Protein 5I9F (pdb70)

Secondary structure (DSSP, 8-state):
-HHHHHHHTT----HHHHHHHHHHHHHSS-HHHHHHHHHHHHHTTPPP-HHHHHHHHHHHHTTT-HHHHHHHHHHHHHTT----HHHHHHHHHHHHTTT-HHHHHHHHHHHHHTT----HHHHHHHHHHHHHTT-HHHHHHHHHHHHHTT----HHHHHHHHHHHHHHT-HHHHHHHHHHHHTTT----HHHHHHHHHHHHHTT-HHHHHHHHHHHHHTT----HHHHHHHHHHHHHHT-HHHHHHHHHHHHHTT----HHHHHHHHHHHHHHT-HHHHHHHHHHHHHTT----HHHHHHHHHHHHHHT-HHHHHHHHHHHHHTTPPP-HHHHHHHHHHHHHTT-HHHHHHHHHHHHHHT---HHHHHHHHHHHHHTTT-HHHHHHH-

Radius of gyration: 24.16 Å; Cα contacts (8 Å, |Δi|>4): 473; chains: 1; bounding box: 52×53×70 Å

Solvent-accessible surface area: 20767 Å² total; per-residue (Å²): 129,139,29,38,104,71,77,168,70,80,72,92,18,67,39,95,45,0,9,91,63,0,66,37,33,23,172,92,48,136,16,96,89,0,38,76,20,19,100,68,0,58,147,117,45,45,146,3,46,40,76,0,0,12,20,0,0,46,8,0,20,143,56,63,88,16,110,76,0,50,70,10,18,111,62,0,70,151,100,53,36,136,9,45,40,75,0,1,11,19,0,0,32,8,4,20,145,48,71,77,21,112,81,0,59,76,21,27,115,47,0,76,128,106,64,26,163,12,52,39,77,0,0,11,20,0,0,38,9,7,17,137,53,62,93,20,80,56,0,78,126,20,32,114,55,0,82,129,120,69,36,134,15,44,41,76,0,6,12,18,1,0,24,8,11,17,133,58,62,101,19,106,70,0,60,131,22,21,113,70,0,76,146,109,73,14,171,20,48,37,78,0,5,10,18,0,0,23,7,5,17,140,59,67,87,19,101,81,0,56,137,16,28,113,63,0,74,135,145,63,31,176,20,49,35,72,0,4,11,18,0,0,29,7,5,14,132,56,55,94,31,91,76,0,52,126,18,18,102,55,0,84,142,136,67,36,140,11,39,38,73,0,5,10,17,2,0,25,5,4,9,137,53,51,96,19,120,73,0,59,113,6,18,113,39,0,65,138,144,59,23,183,7,47,35,73,0,0,10,20,1,0,25,5,2,19,142,57,61,94,39,121,73,0,38,120,11,18,99,51,0,63,142,108,62,38,96,18,41,39,79,0,0,9,17,0,0,12,14,1,20,153,50,45,101,35,90,61,1,25,111,10,28,101,65,0,79,135,117,68,34,173,23,66,127,72,0,101,45,42,0,47,80,8,21,39,182,46,65,75,109,120,91,6,159,61,45,130

Nearest PDB structures (foldseek):
  4ozs-assembly1_A  TM=7.705E-01  e=2.812E-14  synthetic construct
  4m57-assembly1_A  TM=3.986E-01  e=2.485E-20  Zea mays
  4pjq-assembly2_B  TM=5.821E-01  e=1.299E-15  unidentified
  4pjs-assembly1_A  TM=7.522E-01  e=2.454E-12  unidentified
  6lvr-assembly2_A  TM=6.898E-01  e=6.307E-06  Arabidopsis thaliana

Structure (mmCIF, N/CA/C/O backbone):
data_5I9F
#
_entry.id   5I9F
#
_cell.length_a   52.732
_cell.length_b   85.266
_cell.length_c   95.104
_cell.angle_alpha   90.00
_cell.angle_beta   90.00
_cell.angle_gamma   90.00
#
_symmetry.space_group_name_H-M   'P 21 21 21'
#
loop_
_entity.id
_entity.type
_entity.pdbx_description
1 polymer 'pentatricopeptide repeat protein dPPR-U10'
2 polymer "RNA (5'-R(*GP*GP*GP*GP*UP*UP*UP*UP*UP*UP*UP*UP*UP*UP*CP*CP*CP*C)-3')"
3 water water
#
loop_
_atom_site.group_PDB
_atom_site.id
_atom_site.type_symbol
_atom_site.label_atom_id
_atom_site.label_alt_id
_atom_site.label_comp_id
_atom_site.label_asym_id
_atom_site.label_entity_id
_atom_site.label_seq_id
_atom_site.pdbx_PDB_ins_code
_atom_site.Cartn_x
_atom_site.Cartn_y
_atom_site.Cartn_z
_atom_site.occupancy
_atom_site.B_iso_or_equiv
_atom_site.auth_seq_id
_atom_site.auth_comp_id
_atom_site.auth_asym_id
_atom_site.auth_atom_id
_atom_site.pdbx_PDB_model_num
ATOM 1 N N . GLU A 1 37 ? 9.828 6.284 49.120 1.00 87.17 37 GLU A N 1
ATOM 2 C CA . GLU A 1 37 ? 10.937 6.586 50.018 1.00 89.10 37 GLU A CA 1
ATOM 3 C C . GLU A 1 37 ? 10.458 6.711 51.461 1.00 88.98 37 GLU A C 1
ATOM 4 O O . GLU A 1 37 ? 11.149 6.297 52.392 1.00 90.24 37 GLU A O 1
ATOM 6 N N . LEU A 1 38 ? 9.272 7.284 51.639 1.00 87.12 38 LEU A N 1
ATOM 7 C CA . LEU A 1 38 ? 8.699 7.464 52.967 1.00 88.05 38 LEU A CA 1
ATOM 8 C C . LEU A 1 38 ? 8.616 6.138 53.717 1.00 87.80 38 LEU A C 1
ATOM 9 O O . LEU A 1 38 ? 8.595 6.111 54.947 1.00 86.78 38 LEU A O 1
ATOM 14 N N . PHE A 1 39 ? 8.567 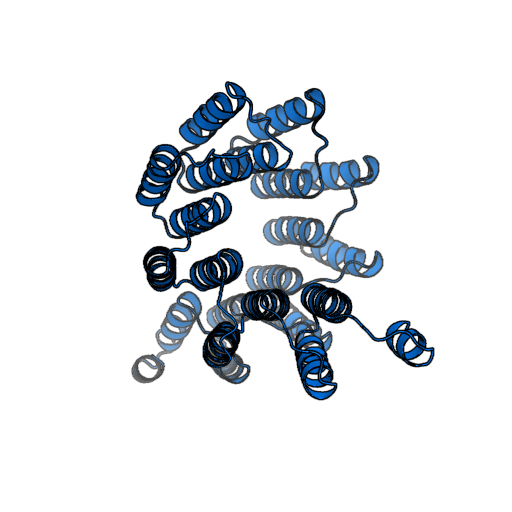5.042 52.966 1.00 86.74 39 PHE A N 1
ATOM 15 C CA . PHE A 1 39 ? 8.486 3.713 53.557 1.00 85.44 39 PHE A CA 1
ATOM 16 C C . PHE A 1 39 ? 9.708 3.415 54.419 1.00 86.87 39 PHE A C 1
ATOM 17 O O . PHE A 1 39 ? 9.592 3.198 55.625 1.00 86.72 39 PHE A O 1
ATOM 25 N N . ALA A 1 40 ? 10.880 3.406 53.792 1.00 85.17 40 ALA A N 1
ATOM 26 C CA . ALA A 1 40 ? 12.126 3.135 54.498 1.00 86.22 40 ALA A CA 1
ATOM 27 C C . ALA A 1 40 ? 12.266 4.024 55.729 1.00 86.06 40 ALA A C 1
ATOM 28 O O . ALA A 1 40 ? 12.676 3.564 56.795 1.00 85.31 40 ALA A O 1
ATOM 30 N N . GLU A 1 41 ? 11.924 5.299 55.575 1.00 87.92 41 GLU A N 1
ATOM 31 C CA . GLU A 1 41 ? 12.012 6.255 56.672 1.00 87.58 41 GLU A CA 1
ATOM 32 C C . GLU A 1 41 ? 11.109 5.847 57.832 1.00 87.36 41 GLU A C 1
ATOM 33 O O . GLU A 1 41 ? 11.523 5.868 58.991 1.00 87.98 41 GLU A O 1
ATOM 39 N N . LEU A 1 42 ? 9.873 5.478 57.513 1.00 85.71 42 LEU A N 1
ATOM 40 C CA . LEU A 1 42 ? 8.910 5.067 58.527 1.00 84.96 42 LEU A CA 1
ATOM 41 C C . LEU A 1 42 ? 9.372 3.807 59.261 1.00 84.95 42 LEU A C 1
ATOM 42 O O . LEU A 1 42 ? 9.177 3.677 60.470 1.00 84.87 42 LEU A O 1
ATOM 47 N N . ARG A 1 43 ? 9.978 2.882 58.520 1.00 85.48 43 ARG A N 1
ATOM 48 C CA . ARG A 1 43 ? 10.552 1.676 59.110 1.00 84.29 43 ARG A CA 1
ATOM 49 C C . ARG A 1 43 ? 11.664 2.018 60.089 1.00 86.39 43 ARG A C 1
ATOM 50 O O . ARG A 1 43 ? 11.755 1.429 61.164 1.00 86.11 43 ARG A O 1
ATOM 58 N N . ARG A 1 44 ? 12.536 2.889 59.589 1.00 84.67 44 ARG A N 1
ATOM 59 C CA . ARG A 1 44 ? 13.745 3.369 60.231 1.00 87.70 44 ARG A CA 1
ATOM 60 C C . ARG A 1 44 ? 13.443 3.807 61.607 1.00 87.80 44 ARG A C 1
ATOM 61 O O . ARG A 1 44 ? 14.144 3.468 62.533 1.00 87.80 44 ARG A O 1
ATOM 69 N N . GLN A 1 45 ? 12.386 4.575 61.746 1.00 86.21 45 GLN A N 1
ATOM 70 C CA . GLN A 1 45 ? 12.000 5.043 63.035 1.00 85.15 45 GLN A CA 1
ATOM 71 C C . GLN A 1 45 ? 11.447 3.830 63.740 1.00 87.07 45 GLN A C 1
ATOM 72 O O . GLN A 1 45 ? 11.927 2.727 63.548 1.00 87.85 45 GLN A O 1
ATOM 74 N N . GLY A 1 46 ? 10.422 4.013 64.555 1.00 86.60 46 GLY A N 1
ATOM 75 C CA . GLY A 1 46 ? 9.846 2.885 65.254 1.00 82.45 46 GLY A CA 1
ATOM 76 C C . GLY A 1 46 ? 8.429 2.580 64.839 1.00 79.07 46 GLY A C 1
ATOM 77 O O . GLY A 1 46 ? 7.607 2.259 65.681 1.00 76.07 46 GLY A O 1
ATOM 78 N N . VAL A 1 47 ? 8.140 2.678 63.552 1.00 80.56 47 VAL A N 1
ATOM 79 C CA . VAL A 1 47 ? 6.804 2.406 63.082 1.00 74.99 47 VAL A CA 1
ATOM 80 C C . VAL A 1 47 ? 6.746 1.138 62.248 1.00 75.46 47 VAL A C 1
ATOM 81 O O . VAL A 1 47 ? 7.216 1.088 61.137 1.00 77.25 47 VAL A O 1
ATOM 85 N N . ALA A 1 48 ? 6.172 0.096 62.821 1.00 73.23 48 ALA A N 1
ATOM 86 C CA . ALA A 1 48 ? 6.033 -1.182 62.128 1.00 73.11 48 ALA A CA 1
ATOM 87 C C . ALA A 1 48 ? 4.939 -1.108 61.073 1.00 72.23 48 ALA A C 1
ATOM 88 O O . ALA A 1 48 ? 3.761 -0.963 61.411 1.00 68.45 48 ALA A O 1
ATOM 90 N N . PRO A 1 49 ? 5.334 -1.201 59.788 1.00 74.35 49 PRO A N 1
ATOM 91 C CA . PRO A 1 49 ? 4.434 -1.186 58.630 1.00 73.16 49 PRO A CA 1
ATOM 92 C C . PRO A 1 49 ? 3.280 -2.181 58.766 1.00 70.83 49 PRO A C 1
ATOM 93 O O . PRO A 1 49 ? 3.469 -3.353 59.118 1.00 70.72 49 PRO A O 1
ATOM 97 N N . THR A 1 50 ? 2.080 -1.689 58.493 1.00 69.64 50 THR A N 1
ATOM 98 C CA . THR A 1 50 ? 0.872 -2.481 58.611 1.00 65.24 50 THR A CA 1
ATOM 99 C C . THR A 1 50 ? 0.695 -3.273 57.299 1.00 65.52 50 THR A C 1
ATOM 100 O O . THR A 1 50 ? 1.530 -3.168 56.390 1.00 66.25 50 THR A O 1
ATOM 104 N N . VAL A 1 51 ? -0.332 -4.111 57.200 1.00 62.08 51 VAL A N 1
ATOM 105 C CA . VAL A 1 51 ? -0.537 -4.849 55.955 1.00 58.05 51 VAL A CA 1
ATOM 106 C C . VAL A 1 51 ? -1.254 -3.915 54.982 1.00 54.57 51 VAL A C 1
ATOM 107 O O . VAL A 1 51 ? -1.100 -4.010 53.769 1.00 52.50 51 VAL A O 1
ATOM 111 N N . VAL A 1 52 ? -1.995 -2.966 55.534 1.00 56.16 52 VAL A N 1
ATOM 112 C CA . VAL A 1 52 ? -2.716 -1.995 54.720 1.00 57.55 52 VAL A CA 1
ATOM 113 C C . VAL A 1 52 ? -1.768 -1.032 53.995 1.00 56.97 52 VAL A C 1
ATOM 114 O O . VAL A 1 52 ? -2.096 -0.504 52.935 1.00 57.88 52 VAL A O 1
ATOM 118 N N . THR A 1 53 ? -0.579 -0.830 54.547 1.00 59.21 53 THR A N 1
ATOM 119 C CA . THR A 1 53 ? 0.414 0.051 53.932 1.00 58.78 53 THR A CA 1
ATOM 120 C C . THR A 1 53 ? 1.083 -0.622 52.730 1.00 60.19 53 THR A C 1
ATOM 121 O O . THR A 1 53 ? 1.317 0.012 51.684 1.00 59.74 53 THR A O 1
ATOM 125 N N . TYR A 1 54 ? 1.370 -1.915 52.879 1.00 57.89 54 TYR A N 1
ATOM 126 C CA . TYR A 1 54 ? 1.864 -2.722 51.769 1.00 58.91 54 TYR A CA 1
ATOM 127 C C . TYR A 1 54 ? 0.789 -2.878 50.708 1.00 54.39 54 TYR A C 1
ATOM 128 O O . TYR A 1 54 ? 1.093 -2.868 49.530 1.00 54.30 54 TYR A O 1
ATOM 137 N N . ASN A 1 55 ? -0.465 -3.030 51.127 1.00 53.55 55 ASN A N 1
ATOM 138 C CA . ASN A 1 55 ? -1.563 -3.195 50.184 1.00 51.63 55 ASN A CA 1
ATOM 139 C C . ASN A 1 55 ? -1.793 -1.934 49.370 1.00 53.29 55 ASN A C 1
ATOM 140 O O . ASN A 1 55 ? -1.963 -1.998 48.156 1.00 49.70 55 ASN A O 1
ATOM 145 N N . THR A 1 56 ? -1.799 -0.792 50.060 1.00 54.22 56 THR A N 1
ATOM 146 C CA . THR A 1 56 ? -1.850 0.515 49.423 1.00 54.52 56 THR A CA 1
ATOM 147 C C . THR A 1 56 ? -0.739 0.674 48.407 1.00 54.67 56 THR A C 1
ATOM 148 O O . THR A 1 56 ? -0.984 1.015 47.245 1.00 53.13 56 THR A O 1
ATOM 152 N N . LEU A 1 57 ? 0.486 0.407 48.848 1.00 56.96 57 LEU A N 1
ATOM 153 C CA . LEU A 1 57 ? 1.637 0.499 47.961 1.00 55.8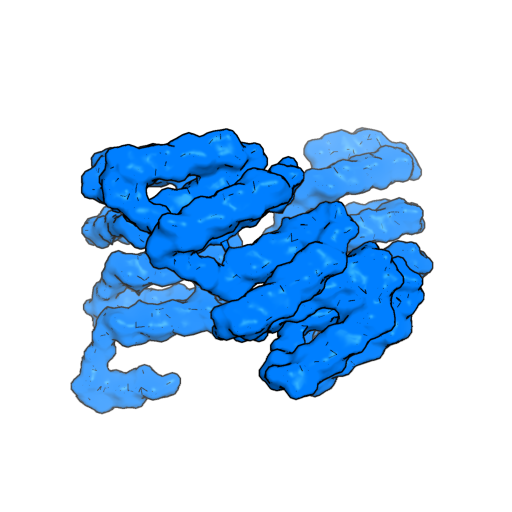0 57 LEU A CA 1
ATOM 154 C C . LEU A 1 57 ? 1.519 -0.401 46.734 1.00 55.67 57 LEU A C 1
ATOM 155 O O . LEU A 1 57 ? 1.757 0.042 45.609 1.00 55.75 57 LEU A O 1
ATOM 160 N N . ILE A 1 58 ? 1.172 -1.668 46.954 1.00 56.17 58 ILE A N 1
ATOM 161 C CA . ILE A 1 58 ? 1.059 -2.634 45.865 1.00 54.83 58 ILE A CA 1
ATOM 162 C C . ILE A 1 58 ? -0.016 -2.191 44.886 1.00 52.42 58 ILE A C 1
ATOM 163 O O . ILE A 1 58 ? 0.149 -2.336 43.679 1.00 53.38 58 ILE A O 1
ATOM 168 N N . ASP A 1 59 ? -1.114 -1.649 45.406 1.00 54.30 59 ASP A N 1
ATOM 169 C CA . ASP A 1 59 ? -2.182 -1.158 44.538 1.00 57.43 59 ASP A CA 1
ATOM 170 C C . ASP A 1 59 ? -1.649 -0.020 43.674 1.00 58.60 59 ASP A C 1
ATOM 171 O O . ASP A 1 59 ? -1.872 0.012 42.456 1.00 56.44 59 ASP A O 1
ATOM 176 N N . GLY A 1 60 ? -0.922 0.890 44.319 1.00 56.05 60 GLY A N 1
ATOM 177 C CA . GLY A 1 60 ? -0.308 2.002 43.621 1.00 61.08 60 GLY A CA 1
ATOM 178 C C . GLY A 1 60 ? 0.546 1.522 42.471 1.00 61.96 60 GLY A C 1
ATOM 179 O O . GLY A 1 60 ? 0.378 1.964 41.346 1.00 64.00 60 GLY A O 1
ATOM 180 N N . LEU A 1 61 ? 1.442 0.586 42.749 1.00 62.77 61 LEU A N 1
ATOM 181 C CA . LEU A 1 61 ? 2.326 0.055 41.714 1.00 63.57 61 LEU A CA 1
ATOM 182 C C . LEU A 1 61 ? 1.569 -0.678 40.614 1.00 62.32 61 LEU A C 1
ATOM 183 O O . LEU A 1 61 ? 2.000 -0.695 39.465 1.00 63.90 61 LEU A O 1
ATOM 188 N N . CYS A 1 62 ? 0.436 -1.252 40.958 1.00 62.16 62 CYS A N 1
ATOM 189 C CA . CYS A 1 62 ? -0.341 -1.968 39.981 1.00 61.55 62 CYS A CA 1
ATOM 190 C C . CYS A 1 62 ? -1.174 -1.048 39.138 1.00 65.85 62 CYS A C 1
ATOM 191 O O . CYS A 1 62 ? -1.633 -1.444 38.088 1.00 67.04 62 CYS A O 1
ATOM 194 N N . LYS A 1 63 ? -1.381 0.174 39.593 1.00 66.07 63 LYS A N 1
ATOM 195 C CA . LYS A 1 63 ? -2.148 1.110 38.813 1.00 67.72 63 LYS A CA 1
ATOM 196 C C . LYS A 1 63 ? -1.165 1.874 37.984 1.00 69.49 63 LYS A C 1
ATOM 197 O O . LYS A 1 63 ? -1.297 1.950 36.780 1.00 67.45 63 LYS A O 1
ATOM 203 N N . ALA A 1 64 ? -0.157 2.416 38.651 1.00 68.88 64 ALA A N 1
ATOM 204 C CA . ALA A 1 64 ? 0.885 3.167 37.995 1.00 70.25 64 ALA A CA 1
ATOM 205 C C . ALA A 1 64 ? 1.472 2.343 36.881 1.00 71.33 64 ALA A C 1
ATOM 206 O O . ALA A 1 64 ? 2.129 2.873 36.021 1.00 75.75 64 ALA A O 1
ATOM 208 N N . GLY A 1 65 ? 1.232 1.045 36.889 1.00 68.63 65 GLY A N 1
ATOM 209 C CA . GLY A 1 65 ? 1.734 0.203 35.830 1.00 68.47 65 GLY A CA 1
ATOM 210 C C . GLY A 1 65 ? 2.707 -0.893 36.163 1.00 72.27 65 GLY A C 1
ATOM 211 O O . GLY A 1 65 ? 2.515 -2.031 35.789 1.00 73.05 65 GLY A O 1
ATOM 212 N N . LYS A 1 66 ? 3.766 -0.530 36.861 1.00 73.29 66 LYS A N 1
ATOM 213 C CA . LYS A 1 66 ? 4.835 -1.444 37.244 1.00 73.55 66 LYS A CA 1
ATOM 214 C C . LYS A 1 66 ? 4.429 -2.658 38.074 1.00 71.30 66 LYS A C 1
ATOM 215 O O . LYS A 1 66 ? 4.543 -2.654 39.284 1.00 70.13 66 LYS A O 1
ATOM 221 N N . LEU A 1 67 ? 3.982 -3.702 37.399 1.00 70.26 67 LEU A N 1
ATOM 222 C CA . LEU A 1 67 ? 3.543 -4.922 38.043 1.00 67.80 67 LEU A CA 1
ATOM 223 C C . LEU A 1 67 ? 4.596 -5.744 38.734 1.00 71.63 67 LEU A C 1
ATOM 224 O O . LEU A 1 67 ? 4.415 -6.255 39.813 1.00 73.77 67 LEU A O 1
ATOM 229 N N . ASP A 1 68 ? 5.717 -5.898 38.089 1.00 73.33 68 ASP A N 1
ATOM 230 C CA . ASP A 1 68 ? 6.777 -6.744 38.631 1.00 71.43 68 ASP A CA 1
ATOM 231 C C . ASP A 1 68 ? 7.378 -6.160 39.910 1.00 71.77 68 ASP A C 1
ATOM 232 O O . ASP A 1 68 ? 7.828 -6.910 40.790 1.00 72.05 68 ASP A O 1
ATOM 237 N N . GLU A 1 69 ? 7.352 -4.832 40.040 1.00 70.21 69 GLU A N 1
ATOM 238 C CA . GLU A 1 69 ? 7.802 -4.205 41.282 1.00 70.85 69 GLU A CA 1
ATOM 239 C C . GLU A 1 69 ? 6.767 -4.426 42.382 1.00 69.71 69 GLU A C 1
ATOM 240 O O . GLU A 1 69 ? 7.106 -4.498 43.571 1.00 69.70 69 GLU A O 1
ATOM 246 N N . ALA A 1 70 ? 5.502 -4.538 41.982 1.00 67.75 70 ALA A N 1
ATOM 247 C CA . ALA A 1 70 ? 4.438 -4.844 42.929 1.00 66.14 70 ALA A CA 1
ATOM 248 C C . ALA A 1 70 ? 4.649 -6.251 43.491 1.00 64.81 70 ALA A C 1
ATOM 249 O O . ALA A 1 70 ? 4.614 -6.468 44.714 1.00 63.33 70 ALA A O 1
ATOM 251 N N . LEU A 1 71 ? 4.878 -7.198 42.584 1.00 64.78 71 LEU A N 1
ATOM 252 C CA . LEU A 1 71 ? 5.205 -8.565 42.977 1.00 66.69 71 LEU A CA 1
ATOM 253 C C . LEU A 1 71 ? 6.387 -8.560 43.945 1.00 67.61 71 LEU A C 1
ATOM 254 O O . LEU A 1 71 ? 6.363 -9.231 44.988 1.00 67.15 71 LEU A O 1
ATOM 259 N N . LYS A 1 72 ? 7.407 -7.773 43.616 1.00 65.30 72 LYS A N 1
ATOM 260 C CA . LYS A 1 72 ? 8.586 -7.692 44.476 1.00 67.21 72 LYS A CA 1
ATOM 261 C C . LYS A 1 72 ? 8.246 -7.179 45.882 1.00 67.49 72 LYS A C 1
ATOM 262 O O . LYS A 1 72 ? 8.782 -7.678 46.879 1.00 70.39 72 LYS A O 1
ATOM 265 N N . LEU A 1 73 ? 7.352 -6.195 45.970 1.00 66.85 73 LEU A N 1
ATOM 266 C CA . LEU A 1 73 ? 6.889 -5.710 47.275 1.00 66.09 73 LEU A CA 1
ATOM 267 C C . LEU A 1 73 ? 6.174 -6.818 48.064 1.00 63.11 73 LEU A C 1
ATOM 268 O O . LEU A 1 73 ? 6.321 -6.936 49.286 1.00 63.43 73 LEU A O 1
ATOM 273 N N . PHE A 1 74 ? 5.400 -7.617 47.337 1.00 63.76 74 PHE A N 1
ATOM 274 C CA . PHE A 1 74 ? 4.713 -8.788 47.880 1.00 61.73 74 PHE A CA 1
ATOM 275 C C . PHE A 1 74 ? 5.693 -9.766 48.527 1.00 63.28 74 PHE A C 1
ATOM 276 O O . PHE A 1 74 ? 5.488 -10.232 49.658 1.00 61.39 74 PHE A O 1
ATOM 284 N N . GLU A 1 75 ? 6.766 -10.077 47.811 1.00 64.11 75 GLU A N 1
ATOM 285 C CA . GLU A 1 75 ? 7.752 -11.017 48.342 1.00 66.80 75 GLU A CA 1
ATOM 286 C C . GLU A 1 75 ? 8.503 -10.412 49.528 1.00 67.84 75 GLU A C 1
ATOM 287 O O . GLU A 1 75 ? 8.770 -11.096 50.523 1.00 66.68 75 GLU A O 1
ATOM 293 N N . GLU A 1 76 ? 8.817 -9.125 49.428 1.00 67.04 76 GLU A N 1
ATOM 294 C CA . GLU A 1 76 ? 9.462 -8.413 50.523 1.00 67.53 76 GLU A CA 1
ATOM 295 C C . GLU A 1 76 ? 8.639 -8.493 51.816 1.00 68.11 76 GLU A C 1
ATOM 296 O O . GLU A 1 76 ? 9.185 -8.770 52.896 1.00 66.96 76 GLU A O 1
ATOM 302 N N . MET A 1 77 ? 7.327 -8.262 51.716 1.00 65.88 77 MET A N 1
ATOM 303 C CA . MET A 1 77 ? 6.489 -8.286 52.917 1.00 64.11 77 MET A CA 1
ATOM 304 C C . MET A 1 77 ? 6.323 -9.714 53.447 1.00 65.19 77 MET A C 1
ATOM 305 O O . MET A 1 77 ? 6.406 -9.937 54.658 1.00 62.37 77 MET A O 1
ATOM 310 N N . VAL A 1 78 ? 6.103 -10.675 52.547 1.00 62.53 78 VAL A N 1
ATOM 311 C CA . VAL A 1 78 ? 6.077 -12.075 52.946 1.00 62.75 78 VAL A CA 1
ATOM 312 C C . VAL A 1 78 ? 7.334 -12.409 53.750 1.00 66.78 78 VAL A C 1
ATOM 313 O O . VAL A 1 78 ? 7.275 -13.086 54.783 1.00 65.98 78 VAL A O 1
ATOM 317 N N . GLU A 1 79 ? 8.465 -11.895 53.275 1.00 66.35 79 GLU A N 1
ATOM 318 C CA . GLU A 1 79 ? 9.753 -12.111 53.923 1.00 69.92 79 GLU A CA 1
ATOM 319 C C . GLU A 1 79 ? 9.796 -11.504 55.312 1.00 67.24 79 GLU A C 1
ATOM 320 O O . GLU A 1 79 ? 10.215 -12.152 56.265 1.00 68.14 79 GLU A O 1
ATOM 326 N N . LYS A 1 80 ? 9.365 -10.254 55.424 1.00 69.24 80 LYS A N 1
ATOM 327 C CA . LYS A 1 80 ? 9.439 -9.538 56.698 1.00 67.46 80 LYS A CA 1
ATOM 328 C C . LYS A 1 80 ? 8.502 -10.098 57.760 1.00 67.07 80 LYS A C 1
ATOM 329 O O . LYS A 1 80 ? 8.436 -9.566 58.863 1.00 66.71 80 LYS A O 1
ATOM 335 N N . GLY A 1 81 ? 7.771 -11.163 57.430 1.00 66.63 81 GLY A N 1
ATOM 336 C CA . GLY A 1 81 ? 6.845 -11.759 58.377 1.00 63.06 81 GLY A CA 1
ATOM 337 C C . GLY A 1 81 ? 5.513 -11.036 58.489 1.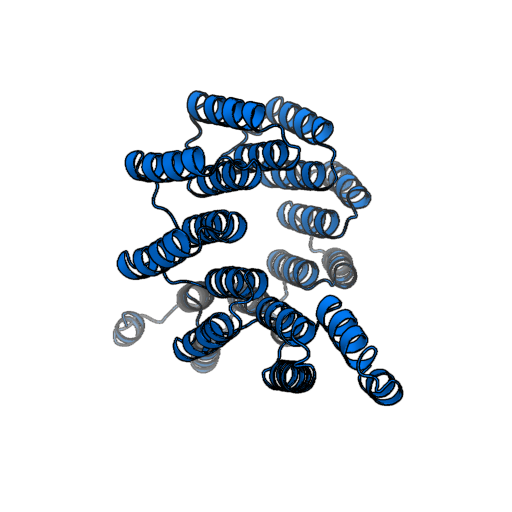00 64.46 81 GLY A C 1
ATOM 338 O O . GLY A 1 81 ? 4.715 -11.310 59.384 1.00 62.50 81 GLY A O 1
ATOM 339 N N . ILE A 1 82 ? 5.270 -10.084 57.595 1.00 63.04 82 ILE A N 1
ATOM 340 C CA . ILE A 1 82 ? 3.938 -9.515 57.473 1.00 59.63 82 ILE A CA 1
ATOM 341 C C . ILE A 1 82 ? 3.145 -10.411 56.515 1.00 59.40 82 ILE A C 1
ATOM 342 O O . ILE A 1 82 ? 3.536 -10.589 55.366 1.00 60.32 82 ILE A O 1
ATOM 347 N N . LYS A 1 83 ? 2.056 -11.000 57.002 1.00 57.33 83 LYS A N 1
ATOM 348 C CA . LYS A 1 83 ? 1.216 -11.900 56.206 1.00 55.52 83 LYS A CA 1
ATOM 349 C C . LYS A 1 83 ? 0.336 -11.154 55.201 1.00 52.86 83 LYS A C 1
ATOM 350 O O . LYS A 1 83 ? -0.509 -10.349 55.608 1.00 53.03 83 LYS A O 1
ATOM 356 N N . PRO A 1 84 ? 0.533 -11.397 53.891 1.00 49.68 84 PRO A N 1
ATOM 357 C CA . PRO A 1 84 ? -0.431 -10.916 52.890 1.00 48.38 84 PRO A CA 1
ATOM 358 C C . PRO A 1 84 ? -1.843 -11.355 53.252 1.00 48.30 84 PRO A C 1
ATOM 359 O O . PRO A 1 84 ? -1.991 -12.472 53.740 1.00 45.24 84 PRO A O 1
ATOM 363 N N . ASP A 1 85 ? -2.848 -10.504 53.044 1.00 45.23 85 ASP A N 1
ATOM 364 C CA . ASP A 1 85 ? -4.209 -10.858 53.432 1.00 45.47 85 ASP A CA 1
ATOM 365 C C . ASP A 1 85 ? -5.014 -11.075 52.175 1.00 43.21 85 ASP A C 1
ATOM 366 O O . ASP A 1 85 ? -4.446 -11.128 51.094 1.00 41.90 85 ASP A O 1
ATOM 371 N N . VAL 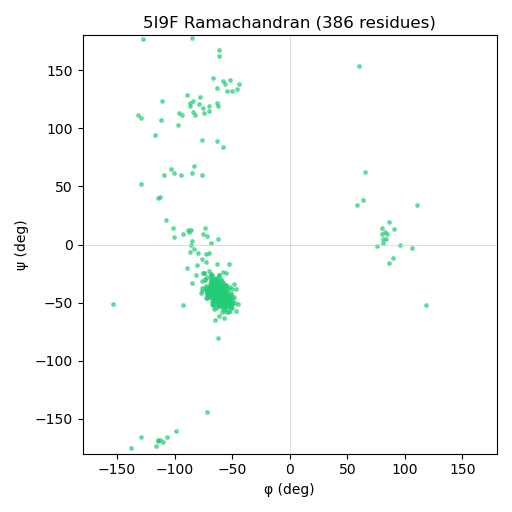A 1 86 ? -6.327 -11.198 52.306 1.00 42.15 86 VAL A N 1
ATOM 372 C CA . VAL A 1 86 ? -7.155 -11.452 51.148 1.00 41.26 86 VAL A CA 1
ATOM 373 C C . VAL A 1 86 ? -7.159 -10.199 50.241 1.00 41.24 86 VAL A C 1
ATOM 374 O O . VAL A 1 86 ? -7.201 -10.300 49.014 1.00 40.63 86 VAL A O 1
ATOM 378 N N . VAL A 1 87 ? -7.033 -9.017 50.829 1.00 41.70 87 VAL A N 1
ATOM 379 C CA . VAL A 1 87 ? -6.944 -7.793 50.030 1.00 40.85 87 VAL A CA 1
ATOM 380 C C . VAL A 1 87 ? -5.637 -7.742 49.219 1.00 39.27 87 VAL A C 1
ATOM 381 O O . VAL A 1 87 ? -5.621 -7.328 48.068 1.00 41.34 87 VAL A O 1
ATOM 385 N N . THR A 1 88 ? -4.541 -8.176 49.812 1.00 39.99 88 THR A N 1
ATOM 386 C CA . THR A 1 88 ? -3.281 -8.265 49.080 1.00 41.75 88 THR A CA 1
ATOM 387 C C . THR A 1 88 ? -3.425 -9.135 47.830 1.00 40.54 88 THR A C 1
ATOM 388 O O . THR A 1 88 ? -3.102 -8.729 46.697 1.00 40.65 88 THR A O 1
ATOM 392 N N . TYR A 1 89 ? -3.922 -10.349 48.046 1.00 39.90 89 TYR A N 1
ATOM 393 C CA . TYR A 1 89 ? -4.204 -11.247 46.941 1.00 38.67 89 TYR A CA 1
ATOM 394 C C . TYR A 1 89 ? -5.137 -10.629 45.904 1.00 39.94 89 TYR A C 1
ATOM 395 O O . TYR A 1 89 ? -4.776 -10.596 44.739 1.00 40.81 89 TYR A O 1
ATOM 404 N N . ASN A 1 90 ? -6.297 -10.108 46.301 1.00 40.51 90 ASN A N 1
ATOM 405 C CA . ASN A 1 90 ? -7.216 -9.481 45.334 1.00 40.03 90 ASN A CA 1
ATOM 406 C C . ASN A 1 90 ? -6.557 -8.372 44.500 1.00 40.46 90 ASN A C 1
ATOM 407 O O . ASN A 1 90 ? -6.749 -8.269 43.289 1.00 38.53 90 ASN A O 1
ATOM 412 N N . THR A 1 91 ? -5.779 -7.544 45.173 1.00 39.80 91 THR A N 1
ATOM 413 C CA . THR A 1 91 ? -5.082 -6.445 44.524 1.00 40.90 91 THR A CA 1
ATOM 414 C C . THR A 1 91 ? -4.159 -6.941 43.418 1.00 42.57 91 THR A C 1
ATOM 415 O O . THR A 1 91 ? -4.310 -6.566 42.239 1.00 43.37 91 THR A O 1
ATOM 419 N N . LEU A 1 92 ? -3.220 -7.806 43.801 1.00 42.59 92 LEU A N 1
ATOM 420 C CA . LEU A 1 92 ? -2.301 -8.407 42.834 1.00 42.68 92 LEU A CA 1
ATOM 421 C C . LEU A 1 92 ? -3.014 -9.157 41.720 1.00 42.95 92 LEU A C 1
ATOM 422 O O . LEU A 1 92 ? -2.624 -9.090 40.563 1.00 44.61 92 LEU A O 1
ATOM 427 N N . ILE A 1 93 ? -4.053 -9.888 42.084 1.00 43.68 93 ILE A N 1
ATOM 428 C CA . ILE A 1 93 ? -4.820 -10.661 41.129 1.00 40.52 93 ILE A CA 1
ATOM 429 C C . ILE A 1 93 ? -5.444 -9.730 40.070 1.00 42.93 93 ILE A C 1
ATOM 430 O O . ILE A 1 93 ? -5.363 -9.992 38.867 1.00 42.41 93 ILE A O 1
ATOM 435 N N . ASP A 1 94 ? -6.053 -8.641 40.532 1.00 44.92 94 ASP A N 1
ATOM 436 C CA . ASP A 1 94 ? -6.648 -7.645 39.632 1.00 46.16 94 ASP A CA 1
ATOM 437 C C . ASP A 1 94 ? -5.610 -7.072 38.689 1.00 43.86 94 ASP A C 1
ATOM 438 O O . ASP A 1 94 ? -5.805 -7.062 37.469 1.00 43.62 94 ASP A O 1
ATOM 443 N N . GLY A 1 95 ? -4.504 -6.605 39.270 1.00 46.01 95 GLY A N 1
ATOM 444 C CA . GLY A 1 95 ? -3.403 -6.062 38.485 1.00 50.04 95 GLY A CA 1
ATOM 445 C C . GLY A 1 95 ? -2.813 -7.009 37.447 1.00 51.58 95 GLY A C 1
ATOM 446 O O . GLY A 1 95 ? -2.396 -6.578 36.372 1.00 52.49 95 GLY A O 1
ATOM 447 N N . LEU A 1 96 ? -2.768 -8.299 37.775 1.00 49.10 96 LEU A N 1
ATOM 448 C CA . LEU A 1 96 ? -2.285 -9.321 36.852 1.00 51.31 96 LEU A CA 1
ATOM 449 C C . LEU A 1 96 ? -3.295 -9.591 35.749 1.00 50.73 96 LEU A C 1
ATOM 450 O O . LEU A 1 96 ? -2.906 -9.834 34.608 1.00 53.67 96 LEU A O 1
ATOM 455 N N . CYS A 1 97 ? -4.587 -9.568 36.072 1.00 49.38 97 CYS A N 1
ATOM 456 C CA . CYS A 1 97 ? -5.590 -9.690 35.013 1.00 49.97 97 CYS A CA 1
ATOM 457 C C . CYS A 1 97 ? -5.484 -8.518 34.034 1.00 50.13 97 CYS A C 1
ATOM 458 O O . CYS A 1 97 ? -5.577 -8.710 32.816 1.00 49.46 97 CYS A O 1
ATOM 461 N N . LYS A 1 98 ? -5.261 -7.312 34.563 1.00 51.32 98 LYS A N 1
ATOM 462 C CA . LYS A 1 98 ? -5.254 -6.107 33.717 1.00 51.81 98 LYS A CA 1
ATOM 463 C C . LYS A 1 98 ? -3.893 -5.824 33.061 1.00 56.12 98 LYS A C 1
ATOM 464 O O . LYS A 1 98 ? -3.745 -4.857 32.312 1.00 58.89 98 LYS A O 1
ATOM 470 N N . ALA A 1 99 ? -2.907 -6.673 33.339 1.00 56.86 99 ALA A N 1
ATOM 471 C CA . ALA A 1 99 ? -1.644 -6.669 32.600 1.00 53.49 99 ALA A CA 1
ATOM 472 C C . ALA A 1 99 ? -1.660 -7.793 31.573 1.00 53.32 99 ALA A C 1
ATOM 473 O O . ALA A 1 99 ? -0.657 -8.070 30.918 1.00 55.52 99 ALA A O 1
ATOM 475 N N . GLY A 1 100 ? -2.805 -8.451 31.439 1.00 51.11 100 GLY A N 1
ATOM 476 C CA . GLY A 1 100 ? -2.935 -9.532 30.486 1.00 54.01 100 GLY A CA 1
ATOM 477 C C . GLY A 1 100 ? -2.490 -10.877 31.032 1.00 55.46 100 GLY A C 1
ATOM 478 O O . GLY A 1 100 ? -2.818 -11.915 30.474 1.00 56.88 100 GLY A O 1
ATOM 479 N N . LYS A 1 101 ? -1.758 -10.844 32.141 1.00 55.44 101 LYS A N 1
ATOM 480 C CA . LYS A 1 101 ? -1.212 -12.038 32.781 1.00 54.62 101 LYS A CA 1
ATOM 481 C C . LYS A 1 101 ? -2.254 -12.825 33.560 1.00 51.33 101 LYS A C 1
ATOM 482 O O . LYS A 1 101 ? -2.094 -13.007 34.761 1.00 51.04 101 LYS A O 1
ATOM 488 N N . LEU A 1 102 ? -3.305 -13.284 32.888 1.00 52.67 102 LEU A N 1
ATOM 489 C CA . LEU A 1 102 ? -4.403 -14.003 33.540 1.00 51.78 102 LEU A CA 1
ATOM 490 C C . LEU A 1 102 ? -3.944 -15.226 34.331 1.00 53.21 102 LEU A C 1
ATOM 491 O O . LEU A 1 102 ? -4.201 -15.358 35.531 1.00 53.35 102 LEU A O 1
ATOM 496 N N . ASP A 1 103 ? -3.282 -16.133 33.633 1.00 57.72 103 ASP A N 1
ATOM 497 C CA . ASP A 1 103 ? -2.856 -17.393 34.211 1.00 56.28 103 ASP A CA 1
ATOM 498 C C . ASP A 1 103 ? -2.011 -17.195 35.473 1.00 53.63 103 ASP A C 1
ATOM 499 O O . ASP A 1 103 ? -2.133 -17.964 36.409 1.00 53.60 103 ASP A O 1
ATOM 504 N N . GLU A 1 104 ? -1.177 -16.158 35.517 1.00 53.69 104 GLU A N 1
ATOM 505 C CA . GLU A 1 104 ? -0.473 -15.853 36.761 1.00 55.27 104 GLU A CA 1
ATOM 506 C C . GLU A 1 104 ? -1.453 -15.460 37.878 1.00 53.55 104 GLU A C 1
ATOM 507 O O . GLU A 1 104 ? -1.229 -15.772 39.057 1.00 52.61 104 GLU A O 1
ATOM 513 N N . ALA A 1 105 ? -2.544 -14.796 37.505 1.00 50.05 105 ALA A N 1
ATOM 514 C CA . ALA A 1 105 ? -3.515 -14.371 38.504 1.00 50.37 105 ALA A CA 1
ATOM 515 C C . ALA A 1 105 ? -4.108 -15.622 39.098 1.00 47.48 105 ALA A C 1
ATOM 516 O O . ALA A 1 105 ? -4.309 -15.714 40.314 1.00 45.28 105 ALA A O 1
ATOM 518 N N . LEU A 1 106 ? -4.353 -16.601 38.228 1.00 48.56 106 LEU A N 1
ATOM 519 C CA . LEU A 1 106 ? -4.915 -17.876 38.670 1.00 49.29 106 LEU A CA 1
ATOM 520 C C . LEU A 1 106 ? -3.935 -18.699 39.516 1.00 47.88 106 LEU A C 1
ATOM 521 O O . LEU A 1 106 ? -4.350 -19.405 40.441 1.00 47.62 106 LEU A O 1
ATOM 526 N N . LYS A 1 107 ? -2.644 -18.597 39.210 1.00 47.35 107 LYS A N 1
ATOM 527 C CA . LYS A 1 107 ? -1.614 -19.146 40.094 1.00 50.27 107 LYS A CA 1
ATOM 528 C C . LYS A 1 107 ? -1.741 -18.558 41.503 1.00 48.34 107 LYS A C 1
ATOM 529 O O . LYS A 1 107 ? -1.707 -19.287 42.497 1.00 45.61 107 LYS A O 1
ATOM 532 N N . LEU A 1 108 ? -1.882 -17.234 41.585 1.00 47.63 108 LEU A N 1
ATOM 533 C CA . LEU A 1 108 ? -2.024 -16.586 42.883 1.00 45.89 108 LEU A CA 1
ATOM 534 C C . LEU A 1 108 ? -3.284 -17.032 43.611 1.00 43.52 108 LEU A C 1
ATOM 535 O O . LEU A 1 108 ? -3.282 -17.211 44.822 1.00 43.87 108 LEU A O 1
ATOM 540 N N . PHE A 1 109 ? -4.369 -17.176 42.868 1.00 45.58 109 PHE A N 1
ATOM 541 C CA . PHE A 1 109 ? -5.617 -17.663 43.431 1.00 44.72 109 PHE A CA 1
ATOM 542 C C . PHE A 1 109 ? -5.417 -19.056 44.079 1.00 46.99 109 PHE A C 1
ATOM 543 O O . PHE A 1 109 ? -5.815 -19.310 45.239 1.00 44.97 109 PHE A O 1
ATOM 551 N N . GLU A 1 110 ? -4.782 -19.952 43.322 1.00 48.18 110 GLU A N 1
ATOM 552 C CA . GLU A 1 110 ? -4.383 -21.264 43.830 1.00 49.80 110 GLU A CA 1
ATOM 553 C C . GLU A 1 110 ? -3.608 -21.158 45.144 1.00 46.79 110 GLU A C 1
ATOM 554 O O . GLU A 1 110 ? -3.949 -21.773 46.150 1.00 49.04 110 GLU A O 1
ATOM 560 N N . GLU A 1 111 ? -2.563 -20.348 45.110 1.00 44.53 111 GLU A N 1
ATOM 561 C CA . GLU A 1 111 ? -1.707 -20.123 46.257 1.00 46.38 111 GLU A CA 1
ATOM 562 C C . GLU A 1 111 ? -2.455 -19.626 47.502 1.00 50.22 111 GLU A C 1
ATOM 563 O O . GLU A 1 111 ? -2.183 -20.097 48.619 1.00 45.42 111 GLU A O 1
ATOM 569 N N . MET A 1 112 ? -3.386 -18.681 47.314 1.00 44.77 112 MET A N 1
ATOM 570 C CA . MET A 1 112 ? -4.107 -18.124 48.454 1.00 44.31 112 MET A CA 1
ATOM 571 C C . MET A 1 112 ? -5.001 -19.193 49.029 1.00 44.24 112 MET A C 1
ATOM 572 O O . MET A 1 112 ? -5.113 -19.300 50.245 1.00 43.24 112 MET A O 1
ATOM 577 N N . VAL A 1 113 ? -5.608 -20.014 48.172 1.00 47.09 113 VAL A N 1
ATOM 578 C CA . VAL A 1 113 ? -6.429 -21.118 48.681 1.00 44.67 113 VAL A CA 1
ATOM 579 C C . VAL A 1 113 ? -5.574 -22.147 49.479 1.00 49.50 113 VAL A C 1
ATOM 580 O O . VAL A 1 113 ? -6.019 -22.682 50.509 1.00 49.27 113 VAL A O 1
ATOM 584 N N . GLU A 1 114 ? -4.359 -22.416 48.989 1.00 47.64 114 GLU A N 1
ATOM 585 C CA . GLU A 1 114 ? -3.403 -23.306 49.669 1.00 49.48 114 GLU A CA 1
ATOM 586 C C . GLU A 1 114 ? -3.105 -22.853 51.094 1.00 49.52 114 GLU A C 1
ATOM 587 O O . GLU A 1 114 ? -3.062 -23.661 52.011 1.00 51.22 114 GLU A O 1
ATOM 593 N N . LYS A 1 115 ? -2.912 -21.547 51.251 1.00 51.16 115 LYS A N 1
ATOM 594 C CA . LYS A 1 115 ? -2.601 -20.919 52.526 1.00 48.78 115 LYS A CA 1
ATOM 595 C C . LYS A 1 115 ? -3.780 -20.861 53.493 1.00 47.79 115 LYS A C 1
ATOM 596 O O . LYS A 1 115 ? -3.611 -20.471 54.638 1.00 51.50 115 LYS A O 1
ATOM 602 N N . GLY A 1 116 ? -4.975 -21.219 53.041 1.00 46.79 116 GLY A N 1
ATOM 603 C CA . GLY A 1 116 ? -6.161 -21.043 53.875 1.00 48.21 116 GLY A CA 1
ATOM 604 C C . GLY A 1 116 ? -6.727 -19.617 53.860 1.00 49.14 116 GLY A C 1
ATOM 605 O O . GLY A 1 116 ? -7.725 -19.319 54.530 1.00 49.19 116 GLY A O 1
ATOM 606 N N . ILE A 1 117 ? -6.096 -18.735 53.092 1.00 46.26 117 ILE A N 1
ATOM 607 C CA . ILE A 1 117 ? -6.604 -17.371 52.882 1.00 46.83 117 ILE A CA 1
ATOM 608 C C . ILE A 1 117 ? -7.783 -17.377 51.906 1.00 46.64 117 ILE A C 1
ATOM 609 O O . ILE A 1 117 ? -7.595 -17.256 50.692 1.00 46.25 117 ILE A O 1
ATOM 614 N N . LYS A 1 118 ? -8.990 -17.518 52.453 1.00 47.32 118 LYS A N 1
ATOM 615 C CA . LYS A 1 118 ? -10.209 -17.756 51.681 1.00 48.20 118 LYS A CA 1
ATOM 616 C C . LYS A 1 118 ? -10.578 -16.630 50.725 1.00 46.52 118 LYS A C 1
ATOM 617 O O . LYS A 1 118 ? -10.777 -15.496 51.140 1.00 46.40 118 LYS A O 1
ATOM 623 N N . PRO A 1 119 ? -10.683 -16.958 49.427 1.00 45.80 119 PRO A N 1
ATOM 624 C CA . PRO A 1 119 ? -11.169 -15.997 48.434 1.00 40.54 119 PRO A CA 1
ATOM 625 C C . PRO A 1 119 ? -12.557 -15.509 48.814 1.00 40.69 119 PRO A C 1
ATOM 626 O O . PRO A 1 119 ? -13.399 -16.286 49.290 1.00 40.61 119 PRO A O 1
ATOM 630 N N . ASP A 1 120 ? -12.810 -14.222 48.611 1.00 40.59 120 ASP A N 1
ATOM 631 C CA . ASP A 1 120 ? -14.077 -13.652 49.047 1.00 40.66 120 ASP A CA 1
ATOM 632 C C . ASP A 1 120 ? -14.853 -13.173 47.830 1.00 38.70 120 ASP A C 1
ATOM 633 O O . ASP A 1 120 ? -14.426 -13.389 46.698 1.00 38.58 120 ASP A O 1
ATOM 638 N N . VAL A 1 121 ? -15.969 -12.500 48.060 1.00 39.07 121 VAL A N 1
ATOM 639 C CA . VAL A 1 121 ? -16.809 -12.071 46.942 1.00 38.08 121 VAL A CA 1
ATOM 640 C C . VAL A 1 121 ? -16.007 -11.153 46.001 1.00 36.83 121 VAL A C 1
ATOM 641 O O . VAL A 1 121 ? -16.143 -11.241 44.782 1.00 36.29 121 VAL A O 1
ATOM 645 N N . VAL A 1 122 ? -15.126 -10.320 46.549 1.00 35.96 122 VAL A N 1
ATOM 646 C CA . VAL A 1 122 ? -14.259 -9.507 45.692 1.00 36.72 122 VAL A CA 1
ATOM 647 C C . VAL A 1 122 ? -13.254 -10.344 44.866 1.00 35.90 122 VAL A C 1
ATOM 648 O O . VAL A 1 122 ? -13.051 -10.063 43.686 1.00 37.63 122 VAL A O 1
ATOM 652 N N . THR A 1 123 ? -12.612 -11.341 45.467 1.00 36.44 123 THR A N 1
ATOM 653 C CA . THR A 1 123 ? -11.714 -12.226 44.702 1.00 37.83 123 THR A CA 1
ATOM 654 C C . THR A 1 123 ? -12.406 -12.750 43.438 1.00 35.09 123 THR A C 1
ATOM 655 O O . THR A 1 123 ? -11.926 -12.575 42.312 1.00 36.45 123 THR A O 1
ATOM 659 N N . TYR A 1 124 ? -13.565 -13.352 43.647 1.00 35.99 124 TYR A N 1
ATOM 660 C CA . TYR A 1 124 ? -14.357 -13.920 42.568 1.00 35.43 124 TYR A CA 1
ATOM 661 C C . TYR A 1 124 ? -14.836 -12.865 41.566 1.00 38.41 124 TYR A C 1
ATOM 662 O O . TYR A 1 124 ? -14.906 -13.134 40.377 1.00 36.72 124 TYR A O 1
ATOM 671 N N . ASN A 1 125 ? -15.189 -11.673 42.045 1.00 36.30 125 ASN A N 1
ATOM 672 C CA . ASN A 1 125 ? -15.617 -10.603 41.157 1.00 36.30 125 ASN A CA 1
ATOM 673 C C . ASN A 1 125 ? -14.492 -10.227 40.229 1.00 32.87 125 ASN A C 1
ATOM 674 O O . ASN A 1 125 ? -14.684 -10.059 39.049 1.00 34.86 125 ASN A O 1
ATOM 679 N N . THR A 1 126 ? -13.302 -10.127 40.799 1.00 36.52 126 THR A N 1
ATOM 680 C CA . THR A 1 126 ? -12.106 -9.772 40.063 1.00 35.93 126 THR A CA 1
ATOM 681 C C . THR A 1 126 ? -11.798 -10.770 38.966 1.00 38.65 126 THR A C 1
ATOM 682 O O . THR A 1 126 ? -11.539 -10.411 37.817 1.00 38.75 126 THR A O 1
ATOM 686 N N . LEU A 1 127 ? -11.827 -12.037 39.355 1.00 35.64 127 LEU A N 1
ATOM 687 C CA . LEU A 1 127 ? -11.545 -13.119 38.433 1.00 39.14 127 LEU A CA 1
ATOM 688 C C . LEU A 1 127 ? -12.618 -13.281 37.367 1.00 36.50 127 LEU A C 1
ATOM 689 O O . LEU A 1 127 ? -12.307 -13.530 36.218 1.00 39.00 127 LEU A O 1
ATOM 694 N N . ILE A 1 128 ? -13.874 -13.120 37.749 1.00 36.92 128 ILE A N 1
ATOM 695 C CA . ILE A 1 128 ? -14.974 -13.192 36.791 1.00 39.11 128 ILE A CA 1
ATOM 696 C C . ILE A 1 128 ? -14.778 -12.101 35.741 1.00 40.18 128 ILE A C 1
ATOM 697 O O . ILE A 1 128 ? -14.865 -12.359 34.537 1.00 39.98 128 ILE A O 1
ATOM 702 N N . ASP A 1 129 ? -14.440 -10.899 36.199 1.00 40.62 129 ASP A N 1
ATOM 703 C CA . ASP A 1 129 ? -14.195 -9.817 35.261 1.00 41.65 129 ASP A CA 1
ATOM 704 C C . ASP A 1 129 ? -13.023 -10.143 34.336 1.00 41.64 129 ASP A C 1
ATOM 705 O O . ASP A 1 129 ? -13.111 -9.978 33.114 1.00 42.33 129 ASP A O 1
ATOM 710 N N . GLY A 1 130 ? -11.931 -10.613 34.935 1.00 43.26 130 GLY A N 1
ATOM 711 C CA . GLY A 1 130 ? -10.731 -10.962 34.187 1.00 45.19 130 GLY A CA 1
ATOM 712 C C . GLY A 1 130 ? -10.970 -12.000 33.097 1.00 44.59 130 GLY A C 1
ATOM 713 O O . GLY A 1 130 ? -10.425 -11.900 31.997 1.00 45.70 130 GLY A O 1
ATOM 714 N N . LEU A 1 131 ? -11.799 -12.992 33.408 1.00 45.77 131 LEU A N 1
ATOM 715 C CA . LEU A 1 131 ? -12.133 -14.061 32.466 1.00 47.36 131 LEU A CA 1
ATOM 716 C C . LEU A 1 131 ? -13.042 -13.561 31.355 1.00 47.28 131 LEU A C 1
ATOM 717 O O . LEU A 1 131 ? -12.856 -13.911 30.194 1.00 46.95 131 LEU A O 1
ATOM 722 N N . CYS A 1 132 ? -14.049 -12.769 31.715 1.00 45.29 132 CYS A N 1
ATOM 723 C CA . CYS A 1 132 ? -14.909 -12.192 30.691 1.00 48.17 132 CYS A CA 1
ATOM 724 C C . CYS A 1 132 ? -14.099 -11.373 29.693 1.00 45.64 132 CYS A C 1
ATOM 725 O O . CYS A 1 132 ? -14.301 -11.492 28.487 1.00 49.64 132 CYS A O 1
ATOM 728 N N . LYS A 1 133 ? -13.154 -10.589 30.199 1.00 44.59 133 LYS A N 1
ATOM 729 C CA . LYS A 1 133 ? -12.364 -9.707 29.345 1.00 47.91 133 LYS A CA 1
ATOM 730 C C . LYS A 1 133 ? -11.217 -10.401 28.599 1.00 52.46 133 LYS A C 1
ATOM 731 O O . LYS A 1 133 ? -10.563 -9.804 27.747 1.00 53.28 133 LYS A O 1
ATOM 737 N N . ALA A 1 134 ? -10.983 -11.665 28.917 1.00 52.26 134 ALA A N 1
ATOM 738 C CA . ALA A 1 134 ? -10.008 -12.465 28.195 1.00 52.37 134 ALA A CA 1
ATOM 739 C C . ALA A 1 134 ? -10.730 -13.477 27.321 1.00 52.82 134 ALA A C 1
ATOM 740 O O . ALA A 1 134 ? -10.160 -14.499 26.947 1.00 58.95 134 ALA A O 1
ATOM 742 N N . GLY A 1 135 ? -11.999 -13.203 27.026 1.00 49.49 135 GLY A N 1
ATOM 743 C CA . GLY A 1 135 ? -12.797 -14.069 26.172 1.00 51.48 135 GLY A CA 1
ATOM 744 C C . GLY A 1 135 ? -13.053 -15.472 26.693 1.00 54.90 135 GLY A C 1
ATOM 745 O O . GLY A 1 135 ? -13.060 -16.439 25.925 1.00 56.01 135 GLY A O 1
ATOM 746 N N . LYS A 1 136 ? -13.278 -15.593 27.997 1.00 51.72 136 LYS A N 1
ATOM 747 C CA . LYS A 1 136 ? -13.506 -16.898 28.607 1.00 53.18 136 LYS A CA 1
ATOM 748 C C . LYS A 1 136 ? -14.762 -16.833 29.435 1.00 50.35 136 LYS A C 1
ATOM 749 O O . LYS A 1 136 ? -14.765 -17.186 30.610 1.00 51.35 136 LYS A O 1
ATOM 755 N N . LEU A 1 137 ? -15.832 -16.366 28.808 1.00 50.97 137 LEU A N 1
ATOM 756 C CA . LEU A 1 137 ? -17.098 -16.174 29.490 1.00 53.13 137 LEU A CA 1
ATOM 757 C C . LEU A 1 137 ? -17.577 -17.463 30.170 1.00 54.24 137 LEU A C 1
ATOM 758 O O . LEU A 1 137 ? -18.177 -17.432 31.245 1.00 53.97 137 LEU A O 1
ATOM 763 N N . ASP A 1 138 ? -17.303 -18.602 29.549 1.00 56.89 138 ASP A N 1
ATOM 764 C CA . ASP A 1 138 ? -17.762 -19.880 30.086 1.00 56.37 138 ASP A CA 1
ATOM 765 C C . ASP A 1 138 ? -17.100 -20.190 31.433 1.00 49.19 138 ASP A C 1
ATOM 766 O O . ASP A 1 138 ? -17.765 -20.554 32.391 1.00 51.83 138 ASP A O 1
ATOM 771 N N . GLU A 1 139 ? -15.789 -20.007 31.494 1.00 49.45 139 GLU A N 1
ATOM 772 C CA . GLU A 1 139 ? -15.031 -20.110 32.736 1.00 48.23 139 GLU A CA 1
ATOM 773 C C . GLU A 1 139 ? -15.519 -19.096 33.798 1.00 49.77 139 GLU A C 1
ATOM 774 O O . GLU A 1 139 ? -15.476 -19.364 35.013 1.00 45.51 139 GLU A O 1
ATOM 780 N N . ALA A 1 140 ? -15.994 -17.940 33.332 1.00 46.67 140 ALA A N 1
ATOM 781 C CA . ALA A 1 140 ? -16.502 -16.905 34.225 1.00 46.10 140 ALA A CA 1
ATOM 782 C C . ALA A 1 140 ? -17.761 -17.410 34.867 1.00 45.73 140 ALA A C 1
ATOM 783 O O . ALA A 1 140 ? -17.951 -17.284 36.079 1.00 44.91 140 ALA A O 1
ATOM 785 N N . LEU A 1 141 ? -18.633 -17.979 34.043 1.00 46.10 141 LEU A N 1
ATOM 786 C CA . LEU A 1 141 ? -19.859 -18.572 34.559 1.00 50.13 141 LEU A CA 1
ATOM 787 C C . LEU A 1 141 ? -19.537 -19.723 35.504 1.00 46.90 141 LEU A C 1
ATOM 788 O O . LEU A 1 141 ? -20.282 -19.981 36.466 1.00 48.57 141 LEU A O 1
ATOM 793 N N . LYS A 1 142 ? -18.413 -20.388 35.254 1.00 46.08 142 LYS A N 1
ATOM 794 C CA . LYS A 1 142 ? -17.970 -21.433 36.181 1.00 50.34 142 LYS A CA 1
ATOM 795 C C . LYS A 1 142 ? -17.707 -20.851 37.560 1.00 48.05 142 LYS A C 1
ATOM 796 O O . LYS A 1 142 ? -18.252 -21.341 38.564 1.00 48.60 142 LYS A O 1
ATOM 799 N N . LEU A 1 143 ? -16.882 -19.803 37.608 1.00 46.92 143 LEU A N 1
ATOM 800 C CA . LEU A 1 143 ? -16.560 -19.171 38.888 1.00 45.91 143 LEU A CA 1
ATOM 801 C C . LEU A 1 143 ? -17.817 -18.642 39.565 1.00 43.17 143 LEU A C 1
ATOM 802 O O . LEU A 1 143 ? -17.974 -18.763 40.778 1.00 45.34 143 LEU A O 1
ATOM 807 N N . PHE A 1 144 ? -18.730 -18.098 38.772 1.00 46.30 144 PHE A N 1
ATOM 808 C CA . PHE A 1 144 ? -20.011 -17.636 39.293 1.00 45.33 144 PHE A CA 1
ATOM 809 C C . PHE A 1 144 ? -20.771 -18.794 40.015 1.00 46.27 144 PHE A C 1
ATOM 810 O O . PHE A 1 144 ? -21.180 -18.651 41.171 1.00 43.79 144 PHE A O 1
ATOM 818 N N . GLU A 1 145 ? -20.950 -19.935 39.355 1.00 49.72 145 GLU A N 1
ATOM 819 C CA . GLU A 1 145 ? -21.492 -21.131 40.039 1.00 50.10 145 GLU A CA 1
ATOM 820 C C . GLU A 1 145 ? -20.780 -21.488 41.365 1.00 46.92 145 GLU A C 1
ATOM 821 O O . GLU A 1 145 ? -21.401 -21.720 42.439 1.00 44.92 145 GLU A O 1
ATOM 827 N N . GLU A 1 146 ? -19.461 -21.556 41.257 1.00 44.50 146 GLU A N 1
ATOM 828 C CA . GLU A 1 146 ? -18.613 -21.957 42.367 1.00 47.67 146 GLU A CA 1
ATOM 829 C C . GLU A 1 146 ? -18.708 -21.068 43.599 1.00 47.46 146 GLU A C 1
ATOM 830 O O . GLU A 1 146 ? -18.681 -21.576 44.720 1.00 46.67 146 GLU A O 1
ATOM 836 N N . MET A 1 147 ? -18.801 -19.749 43.418 1.00 45.65 147 MET A N 1
ATOM 837 C CA . MET A 1 147 ? -18.842 -18.892 44.597 1.00 43.47 147 MET A CA 1
ATOM 838 C C . MET A 1 147 ? -20.123 -19.177 45.381 1.00 42.95 147 MET A C 1
ATOM 839 O O . MET A 1 147 ? -20.124 -19.157 46.611 1.00 41.65 147 MET A O 1
ATOM 844 N N . VAL A 1 148 ? -21.215 -19.446 44.680 1.00 45.61 148 VAL A N 1
ATOM 845 C CA . VAL A 1 148 ? -22.453 -19.785 45.367 1.00 45.48 148 VAL A CA 1
ATOM 846 C C . VAL A 1 148 ? -22.252 -21.101 46.105 1.00 46.59 148 VAL A C 1
ATOM 847 O O . VAL A 1 148 ? -22.664 -21.256 47.258 1.00 45.32 148 VAL A O 1
ATOM 851 N N . GLU A 1 149 ? -21.585 -22.040 45.437 1.00 47.96 149 GLU A N 1
ATOM 852 C CA . GLU A 1 149 ? -21.311 -23.332 46.061 1.00 49.43 149 GLU A CA 1
ATOM 853 C C . GLU A 1 149 ? -20.525 -23.141 47.353 1.00 50.12 149 GLU A C 1
ATOM 854 O O . GLU A 1 149 ? -20.575 -23.982 48.234 1.00 50.63 149 GLU A O 1
ATOM 860 N N . LYS A 1 150 ? -19.810 -22.027 47.488 1.00 47.31 150 LYS A N 1
ATOM 861 C CA . LYS A 1 150 ? -18.996 -21.836 48.688 1.00 46.47 150 LYS A CA 1
ATOM 862 C C . LYS A 1 150 ? -19.641 -20.910 49.704 1.00 46.13 150 LYS A C 1
ATOM 863 O O . LYS A 1 150 ? -18.983 -20.471 50.640 1.00 48.20 150 LYS A O 1
ATOM 869 N N . GLY A 1 151 ? -20.929 -20.634 49.531 1.00 43.72 151 GLY A N 1
ATOM 870 C CA . GLY A 1 151 ? -21.680 -19.856 50.502 1.00 45.00 151 GLY A CA 1
ATOM 871 C C . GLY A 1 151 ? -21.454 -18.363 50.344 1.00 46.83 151 GLY A C 1
ATOM 872 O O . GLY A 1 151 ? -21.912 -17.552 51.153 1.00 47.45 151 GLY A O 1
ATOM 873 N N . ILE A 1 152 ? -20.709 -18.005 49.308 1.00 44.19 152 ILE A N 1
ATOM 874 C CA . ILE A 1 152 ? -20.517 -16.608 48.932 1.00 44.78 152 ILE A CA 1
ATOM 875 C C . ILE A 1 152 ? -21.660 -16.095 48.060 1.00 44.72 152 ILE A C 1
ATOM 876 O O . ILE A 1 152 ? -21.838 -16.560 46.947 1.00 47.20 152 ILE A O 1
ATOM 881 N N . LYS A 1 153 ? -22.441 -15.148 48.563 1.00 40.86 153 LYS A N 1
ATOM 882 C CA . LYS A 1 153 ? -23.512 -14.580 47.754 1.00 45.08 153 LYS A CA 1
ATOM 883 C C . LYS A 1 153 ? -22.947 -13.560 46.753 1.00 46.99 153 LYS A C 1
ATOM 884 O O . LYS A 1 153 ? -22.214 -12.641 47.137 1.00 41.80 153 LYS A O 1
ATOM 890 N N . PRO A 1 154 ? -23.272 -13.728 45.459 1.00 43.94 154 PRO A N 1
ATOM 891 C CA . PRO A 1 154 ? -22.948 -12.700 44.457 1.00 39.47 154 PRO A CA 1
ATOM 892 C C . PRO A 1 154 ? -23.559 -11.365 44.854 1.00 43.25 154 PRO A C 1
ATOM 893 O O . PRO A 1 154 ? -24.707 -11.373 45.294 1.00 43.68 154 PRO A O 1
ATOM 897 N N . ASP A 1 155 ? -22.848 -10.247 44.714 1.00 39.64 155 ASP A N 1
ATOM 898 C CA . ASP A 1 155 ? -23.469 -8.977 45.061 1.00 39.91 155 ASP A CA 1
ATOM 899 C C . ASP A 1 155 ? -23.801 -8.191 43.799 1.00 38.96 155 ASP A C 1
ATOM 900 O O . ASP A 1 155 ? -23.799 -8.737 42.697 1.00 38.97 155 ASP A O 1
ATOM 905 N N . VAL A 1 156 ? -24.090 -6.906 43.960 1.00 37.83 156 VAL A N 1
ATOM 906 C CA . VAL A 1 156 ? -24.486 -6.107 42.824 1.00 36.17 156 VAL A CA 1
ATOM 907 C C . VAL A 1 156 ? -23.309 -5.998 41.841 1.00 34.90 156 VAL A C 1
ATOM 908 O O . VAL A 1 156 ? -23.508 -6.028 40.636 1.00 34.52 156 VAL A O 1
ATOM 912 N N . VAL A 1 157 ? -22.076 -5.989 42.341 1.00 35.36 157 VAL A N 1
ATOM 913 C CA . VAL A 1 157 ? -20.921 -5.926 41.440 1.00 33.77 157 VAL A CA 1
ATOM 914 C C . VAL A 1 157 ? -20.749 -7.203 40.626 1.00 36.42 157 VAL A C 1
ATOM 915 O O . VAL A 1 157 ? -20.417 -7.129 39.458 1.00 35.00 157 VAL A O 1
ATOM 919 N N . THR A 1 158 ? -20.974 -8.371 41.242 1.00 37.01 158 THR A N 1
ATOM 920 C CA . THR A 1 158 ? -20.928 -9.637 40.510 1.00 36.72 158 THR A CA 1
ATOM 921 C C . THR A 1 158 ? -21.870 -9.599 39.319 1.00 34.77 158 THR A C 1
ATOM 922 O O . THR A 1 158 ? -21.497 -9.903 38.176 1.00 35.40 158 THR A O 1
ATOM 926 N N . TYR A 1 159 ? -23.110 -9.248 39.615 1.00 33.98 159 TYR A N 1
ATOM 927 C CA . TYR A 1 159 ? -24.125 -9.172 38.591 1.00 37.39 159 TYR A CA 1
ATOM 928 C C . TYR A 1 159 ? -23.766 -8.160 37.506 1.00 39.25 159 TYR A C 1
ATOM 929 O O . TYR A 1 159 ? -23.871 -8.466 36.321 1.00 39.17 159 TYR A O 1
ATOM 938 N N . ASN A 1 160 ? -23.322 -6.968 37.891 1.00 37.67 160 ASN A N 1
ATOM 939 C CA . ASN A 1 160 ? -22.952 -5.951 36.887 1.00 37.14 160 ASN A CA 1
ATOM 940 C C . ASN A 1 160 ? -21.857 -6.461 35.971 1.00 35.40 160 ASN A C 1
ATOM 941 O O . ASN A 1 160 ? -21.924 -6.335 34.745 1.00 35.35 160 ASN A O 1
ATOM 946 N N . THR A 1 161 ? -20.858 -7.073 36.596 1.00 35.47 161 THR A N 1
ATOM 947 C CA . THR A 1 161 ? -19.728 -7.669 35.891 1.00 34.93 161 THR A CA 1
ATOM 948 C C . THR A 1 161 ? -20.175 -8.717 34.870 1.00 38.16 161 THR A C 1
ATOM 949 O O . THR A 1 161 ? -19.693 -8.739 33.725 1.00 38.32 161 THR A O 1
ATOM 953 N N . LEU A 1 162 ? -21.104 -9.583 35.269 1.00 39.51 162 LEU A N 1
ATOM 954 C CA . LEU A 1 162 ? -21.575 -10.636 34.358 1.00 40.78 162 LEU A CA 1
ATOM 955 C C . LEU A 1 162 ? -22.528 -10.120 33.292 1.00 41.23 162 LEU A C 1
ATOM 956 O O . LEU A 1 162 ? -22.479 -10.571 32.161 1.00 40.68 162 LEU A O 1
ATOM 961 N N . ILE A 1 163 ? -23.389 -9.177 33.649 1.00 40.44 163 ILE A N 1
ATOM 962 C CA . ILE A 1 163 ? -24.263 -8.567 32.661 1.00 42.79 163 ILE A CA 1
ATOM 963 C C . ILE A 1 163 ? -23.401 -7.892 31.570 1.00 42.90 163 ILE A C 1
ATOM 964 O O . ILE A 1 163 ? -23.703 -7.989 30.380 1.00 44.11 163 ILE A O 1
ATOM 969 N N . ASP A 1 164 ? -22.293 -7.268 31.975 1.00 42.41 164 ASP A N 1
ATOM 970 C CA . ASP A 1 164 ? -21.373 -6.684 31.001 1.00 40.26 164 ASP A CA 1
ATOM 971 C C . ASP A 1 164 ? -20.669 -7.721 30.135 1.00 43.78 164 ASP A C 1
ATOM 972 O O . ASP A 1 164 ? -20.657 -7.585 28.911 1.00 43.35 164 ASP A O 1
ATOM 977 N N . GLY A 1 165 ? -20.056 -8.740 30.755 1.00 43.31 165 GLY A N 1
ATOM 978 C CA . GLY A 1 165 ? -19.457 -9.825 29.979 1.00 43.71 165 GLY A CA 1
ATOM 979 C C . GLY A 1 165 ? -20.442 -10.437 28.978 1.00 43.18 165 GLY A C 1
ATOM 980 O O . GLY A 1 165 ? -20.137 -10.639 27.798 1.00 45.08 165 GLY A O 1
ATOM 981 N N . LEU A 1 166 ? -21.645 -10.707 29.460 1.00 43.71 166 LEU A N 1
ATOM 982 C CA . LEU A 1 166 ? -22.703 -11.265 28.637 1.00 45.40 166 LEU A CA 1
ATOM 983 C C . LEU A 1 166 ? -23.000 -10.380 27.434 1.00 49.07 166 LEU A C 1
ATOM 984 O O . LEU A 1 166 ? -22.923 -10.856 26.304 1.00 50.49 166 LEU A O 1
ATOM 989 N N . CYS A 1 167 ? -23.327 -9.108 27.665 1.00 47.64 167 CYS A N 1
ATOM 990 C CA . CYS A 1 167 ? -23.572 -8.186 26.558 1.00 47.06 167 CYS A CA 1
ATOM 991 C C . CYS A 1 167 ? -22.432 -8.178 25.547 1.00 47.22 167 CYS A C 1
ATOM 992 O O . CYS A 1 167 ? -22.662 -8.385 24.356 1.00 48.82 167 CYS A O 1
ATOM 995 N N . LYS A 1 168 ? -21.203 -7.978 26.023 1.00 46.35 168 LYS A N 1
ATOM 996 C CA . LYS A 1 168 ? -20.052 -7.907 25.121 1.00 47.92 168 LYS A CA 1
ATOM 997 C C . LYS A 1 168 ? -19.807 -9.222 24.368 1.00 51.92 168 LYS A C 1
ATOM 998 O O . LYS A 1 168 ? -19.082 -9.248 23.365 1.00 49.81 168 LYS A O 1
ATOM 1004 N N . ALA A 1 169 ? -20.391 -10.316 24.849 1.00 51.21 169 ALA A N 1
ATOM 1005 C CA . ALA A 1 169 ? -20.285 -11.573 24.120 1.00 53.83 169 ALA A CA 1
ATOM 1006 C C . ALA A 1 169 ? -21.465 -11.795 23.167 1.00 53.24 169 ALA A C 1
ATOM 1007 O O . ALA A 1 169 ? -21.617 -12.871 22.606 1.00 58.59 169 ALA A O 1
ATOM 1009 N N . GLY A 1 170 ? -22.297 -10.780 22.984 1.00 55.01 170 GLY A N 1
ATOM 1010 C CA . GLY A 1 170 ? -23.412 -10.882 22.062 1.00 54.65 170 GLY A CA 1
ATOM 1011 C C . GLY A 1 170 ? -24.673 -11.411 22.719 1.00 58.40 170 GLY A C 1
ATOM 1012 O O . GLY A 1 170 ? -25.764 -11.364 22.139 1.00 59.07 170 GLY A O 1
ATOM 1013 N N . LYS A 1 171 ? -24.528 -11.919 23.921 1.00 56.94 171 LYS A N 1
ATOM 1014 C CA . LYS A 1 171 ? -25.645 -12.492 24.638 1.00 57.04 171 LYS A CA 1
ATOM 1015 C C . LYS A 1 171 ? -26.507 -11.512 25.413 1.00 57.06 171 LYS A C 1
ATOM 1016 O O . LYS A 1 171 ? -26.636 -11.607 26.608 1.00 55.94 171 LYS A O 1
ATOM 1022 N N . LEU A 1 172 ? -27.123 -10.575 24.719 1.00 56.92 172 LEU A N 1
ATOM 1023 C CA . LEU A 1 172 ? -27.969 -9.605 25.379 1.00 55.48 172 LEU A CA 1
ATOM 1024 C C . LEU A 1 172 ? -28.992 -10.338 26.149 1.00 55.05 172 LEU A C 1
ATOM 1025 O O . LEU A 1 172 ? -29.324 -9.987 27.245 1.00 54.70 172 LEU A O 1
ATOM 1030 N N . ASP A 1 173 ? -29.476 -11.378 25.509 1.00 55.84 173 ASP A N 1
ATOM 1031 C CA . ASP A 1 173 ? -30.482 -12.277 26.020 1.00 59.56 173 ASP A CA 1
ATOM 1032 C C . ASP A 1 173 ? -30.220 -12.722 27.427 1.00 53.29 173 ASP A C 1
ATOM 1033 O O . ASP A 1 173 ? -31.028 -12.550 28.293 1.00 53.20 173 ASP A O 1
ATOM 1038 N N . GLU A 1 174 ? -29.070 -13.315 27.633 1.00 57.48 174 GLU A N 1
ATOM 1039 C CA . GLU A 1 174 ? -28.709 -13.791 28.931 1.00 56.34 174 GLU A CA 1
ATOM 1040 C C . GLU A 1 174 ? -28.549 -12.675 29.910 1.00 53.71 174 GLU A C 1
ATOM 1041 O O . GLU A 1 174 ? -28.891 -12.814 31.065 1.00 53.05 174 GLU A O 1
ATOM 1047 N N . ALA A 1 175 ? -28.034 -11.553 29.432 1.00 54.10 175 ALA A N 1
ATOM 1048 C CA . ALA A 1 175 ? -27.784 -10.403 30.304 1.00 49.04 175 ALA A CA 1
ATOM 1049 C C . ALA A 1 175 ? -29.085 -9.942 30.935 1.00 49.83 175 ALA A C 1
ATOM 1050 O O . ALA A 1 175 ? -29.160 -9.766 32.150 1.00 49.84 175 ALA A O 1
ATOM 1052 N N . LEU A 1 176 ? -30.120 -9.764 30.120 1.00 50.11 176 LEU A N 1
ATOM 1053 C CA . LEU A 1 176 ? -31.406 -9.358 30.674 1.00 49.44 176 LEU A CA 1
ATOM 1054 C C . LEU A 1 176 ? -31.955 -10.424 31.623 1.00 51.97 176 LEU A C 1
ATOM 1055 O O . LEU A 1 176 ? -32.558 -10.089 32.661 1.00 53.89 176 LEU A O 1
ATOM 1060 N N . LYS A 1 177 ? -31.735 -11.696 31.287 1.00 51.78 177 LYS A N 1
ATOM 1061 C CA . LYS A 1 177 ? -32.131 -12.777 32.196 1.00 53.15 177 LYS A CA 1
ATOM 1062 C C . LYS A 1 177 ? -31.521 -12.495 33.567 1.00 53.06 177 LYS A C 1
ATOM 1063 O O . LYS A 1 177 ? -32.234 -12.412 34.573 1.00 54.92 177 LYS A O 1
ATOM 1069 N N . LEU A 1 178 ? -30.206 -12.288 33.588 1.00 51.83 178 LEU A N 1
ATOM 1070 C CA . LEU A 1 178 ? -29.498 -11.971 34.826 1.00 48.48 178 LEU A CA 1
ATOM 1071 C C . LEU A 1 178 ? -30.059 -10.757 35.540 1.00 50.27 178 LEU A C 1
ATOM 1072 O O . LEU A 1 178 ? -30.099 -10.699 36.774 1.00 51.41 178 LEU A O 1
ATOM 1077 N N . PHE A 1 179 ? -30.493 -9.777 34.763 1.00 50.23 179 PHE A N 1
ATOM 1078 C CA . PHE A 1 179 ? -31.062 -8.586 35.345 1.00 50.65 179 PHE A CA 1
ATOM 1079 C C . PHE A 1 179 ? -32.344 -8.902 36.099 1.00 53.93 179 PHE A C 1
ATOM 1080 O O . PHE A 1 179 ? -32.654 -8.277 37.122 1.00 53.21 179 PHE A O 1
ATOM 1088 N N . GLU A 1 180 ? -33.102 -9.857 35.575 1.00 54.31 180 GLU A N 1
ATOM 1089 C CA . GLU A 1 180 ? -34.285 -10.339 36.276 1.00 55.29 180 GLU A CA 1
ATOM 1090 C C . GLU A 1 180 ? -33.876 -11.135 37.521 1.00 54.60 180 GLU A C 1
ATOM 1091 O O . GLU A 1 180 ? -34.448 -10.980 38.605 1.00 56.47 180 GLU A O 1
ATOM 1097 N N . GLU A 1 181 ? -32.856 -11.967 37.355 1.00 53.37 181 GLU A N 1
ATOM 1098 C CA . GLU A 1 181 ? -32.374 -12.812 38.436 1.00 52.62 181 GLU A CA 1
ATOM 1099 C C . GLU A 1 181 ? -31.915 -11.998 39.647 1.00 53.71 181 GLU A C 1
ATOM 1100 O O . GLU A 1 181 ? -32.137 -12.432 40.774 1.00 54.88 181 GLU A O 1
ATOM 1106 N N . MET A 1 182 ? -31.309 -10.823 39.440 1.00 50.44 182 MET A N 1
ATOM 1107 C CA . MET A 1 182 ? -30.751 -10.083 40.574 1.00 49.08 182 MET A CA 1
ATOM 1108 C C . MET A 1 182 ? -31.866 -9.404 41.361 1.00 50.61 182 MET A C 1
ATOM 1109 O O . MET A 1 182 ? -31.787 -9.273 42.588 1.00 49.05 182 MET A O 1
ATOM 1114 N N . VAL A 1 183 ? -32.919 -9.014 40.662 1.00 48.97 183 VAL A N 1
ATOM 1115 C CA . VAL A 1 183 ? -34.082 -8.441 41.323 1.00 53.89 183 VAL A CA 1
ATOM 1116 C C . VAL A 1 183 ? -34.818 -9.534 42.099 1.00 55.60 183 VAL A C 1
ATOM 1117 O O . VAL A 1 183 ? -35.308 -9.302 43.211 1.00 57.77 183 VAL A O 1
ATOM 1121 N N . GLU A 1 184 ? -34.879 -10.728 41.512 1.00 55.03 184 GLU A N 1
ATOM 1122 C CA . GLU A 1 184 ? -35.447 -11.887 42.203 1.00 56.65 184 GLU A CA 1
ATOM 1123 C C . GLU A 1 184 ? -34.726 -12.123 43.542 1.00 56.97 184 GLU A C 1
ATOM 1124 O O . GLU A 1 184 ? -35.359 -12.519 44.531 1.00 54.92 184 GLU A O 1
ATOM 1130 N N . LYS A 1 185 ? -33.414 -11.854 43.570 1.00 55.39 185 LYS A N 1
ATOM 1131 C CA . LYS A 1 185 ? -32.576 -12.075 44.758 1.00 52.62 185 LYS A CA 1
ATOM 1132 C C . LYS A 1 185 ? -32.616 -10.936 45.784 1.00 51.97 185 LYS A C 1
ATOM 1133 O O . LYS A 1 185 ? -31.981 -11.023 46.834 1.00 54.18 185 LYS A O 1
ATOM 1139 N N . GLY A 1 186 ? -33.325 -9.858 45.481 1.00 50.37 186 GLY A N 1
ATOM 1140 C CA . GLY A 1 186 ? -33.345 -8.718 46.382 1.00 50.23 186 GLY A CA 1
ATOM 1141 C C . GLY A 1 186 ? -32.167 -7.765 46.216 1.00 48.49 186 GLY A C 1
ATOM 1142 O O . GLY A 1 186 ? -32.010 -6.819 46.985 1.00 50.93 186 GLY A O 1
ATOM 1143 N N . ILE A 1 187 ? -31.321 -8.006 45.225 1.00 51.04 187 ILE A N 1
ATOM 1144 C CA . ILE A 1 187 ? -30.205 -7.096 44.954 1.00 49.20 187 ILE A CA 1
ATOM 1145 C C . ILE A 1 187 ? -30.687 -5.955 44.091 1.00 48.39 187 ILE A C 1
ATOM 1146 O O . ILE A 1 187 ? -31.213 -6.185 43.011 1.00 49.29 187 ILE A O 1
ATOM 1151 N N . LYS A 1 188 ? -30.498 -4.735 44.588 1.00 49.45 188 LYS A N 1
ATOM 1152 C CA . LYS A 1 188 ? -30.960 -3.503 43.946 1.00 50.06 188 LYS A CA 1
ATOM 1153 C C . LYS A 1 188 ? -30.024 -2.999 42.845 1.00 49.66 188 LYS A C 1
ATOM 1154 O O . LYS A 1 188 ? -28.906 -2.551 43.123 1.00 47.70 188 LYS A O 1
ATOM 1160 N N . PRO A 1 189 ? -30.485 -3.067 41.589 1.00 47.88 189 PRO A N 1
ATOM 1161 C CA . PRO A 1 189 ? -29.812 -2.474 40.425 1.00 45.53 189 PRO A CA 1
ATOM 1162 C C . PRO A 1 189 ? -29.345 -1.051 40.716 1.00 44.43 189 PRO A C 1
ATOM 1163 O O . PRO A 1 189 ? -30.106 -0.279 41.285 1.00 46.43 189 PRO A O 1
ATOM 1167 N N . ASP A 1 190 ? -28.118 -0.702 40.361 1.00 41.80 190 ASP A N 1
ATOM 1168 C CA . ASP A 1 190 ? -27.685 0.663 40.577 1.00 43.29 190 ASP A CA 1
ATOM 1169 C C . ASP A 1 190 ? -27.429 1.334 39.246 1.00 40.23 190 ASP A C 1
ATOM 1170 O O . ASP A 1 190 ? -27.772 0.796 38.193 1.00 40.07 190 ASP A O 1
ATOM 1175 N N . VAL A 1 191 ? -26.812 2.500 39.310 1.00 40.89 191 VAL A N 1
ATOM 1176 C CA . VAL A 1 191 ? -26.535 3.284 38.127 1.00 40.50 191 VAL A CA 1
ATOM 1177 C C . VAL A 1 191 ? -25.657 2.487 37.167 1.00 36.58 191 VAL A C 1
ATOM 1178 O O . VAL A 1 191 ? -25.819 2.571 35.957 1.00 37.70 191 VAL A O 1
ATOM 1182 N N . VAL A 1 192 ? -24.752 1.681 37.709 1.00 37.09 192 VAL A N 1
ATOM 1183 C CA . VAL A 1 192 ? -23.849 0.937 36.858 1.00 36.24 192 VAL A CA 1
ATOM 1184 C C . VAL A 1 192 ? -24.635 -0.158 36.140 1.00 36.39 192 VAL A C 1
ATOM 1185 O O . VAL A 1 192 ? -24.384 -0.424 34.967 1.00 35.66 192 VAL A O 1
ATOM 1189 N N . THR A 1 193 ? -25.604 -0.767 36.828 1.00 36.79 193 THR A N 1
ATOM 1190 C CA . THR A 1 193 ? -26.449 -1.804 36.203 1.00 37.73 193 THR A CA 1
ATOM 1191 C C . THR A 1 193 ? -27.153 -1.241 34.959 1.00 36.32 193 THR A C 1
ATOM 1192 O O . THR A 1 193 ? -27.079 -1.799 33.857 1.00 35.97 193 THR A O 1
ATOM 1196 N N . TYR A 1 194 ? -27.795 -0.093 35.146 1.00 40.71 194 TYR A N 1
ATOM 1197 C CA . TYR A 1 194 ? -28.550 0.531 34.073 1.00 41.83 194 TYR A CA 1
ATOM 1198 C C . T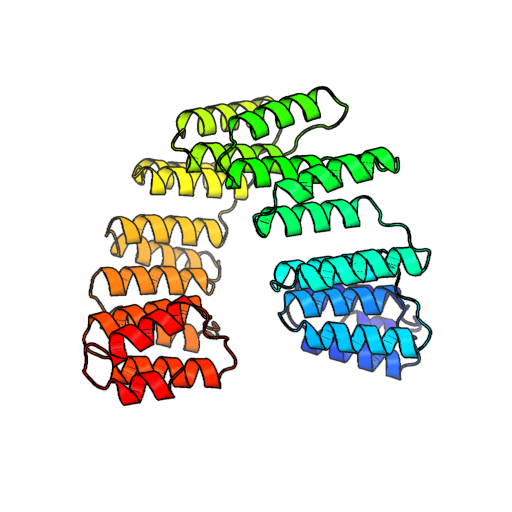YR A 1 194 ? -27.610 1.009 32.968 1.00 39.07 194 TYR A C 1
ATOM 1199 O O . TYR A 1 194 ? -27.883 0.793 31.801 1.00 40.28 194 TYR A O 1
ATOM 1208 N N . ASN A 1 195 ? -26.486 1.609 33.334 1.00 37.43 195 ASN A N 1
ATOM 1209 C CA . ASN A 1 195 ? -25.505 2.063 32.343 1.00 37.29 195 ASN A CA 1
ATOM 1210 C C . ASN A 1 195 ? -24.978 0.924 31.471 1.00 37.40 195 ASN A C 1
ATOM 1211 O O . ASN A 1 195 ? -24.853 1.043 30.232 1.00 37.91 195 ASN A O 1
ATOM 1216 N N . THR A 1 196 ? -24.712 -0.203 32.126 1.00 38.06 196 THR A N 1
ATOM 1217 C CA . THR A 1 196 ? -24.251 -1.410 31.460 1.00 35.70 196 THR A CA 1
ATOM 1218 C C . THR A 1 196 ? -25.293 -1.884 30.451 1.00 36.69 196 THR A C 1
ATOM 1219 O O . THR A 1 196 ? -24.969 -2.162 29.285 1.00 40.36 196 THR A O 1
ATOM 1223 N N . LEU A 1 197 ? -26.551 -1.959 30.871 1.00 39.17 197 LEU A N 1
ATOM 1224 C CA . LEU A 1 197 ? -27.569 -2.467 29.935 1.00 40.44 197 LEU A CA 1
ATOM 1225 C C . LEU A 1 197 ? -27.923 -1.464 28.811 1.00 39.68 197 LEU A C 1
ATOM 1226 O O . LEU A 1 197 ? -28.111 -1.865 27.664 1.00 39.38 197 LEU A O 1
ATOM 1231 N N . ILE A 1 198 ? -28.007 -0.174 29.143 1.00 40.20 198 ILE A N 1
ATOM 1232 C CA . ILE A 1 198 ? -28.176 0.890 28.134 1.00 39.20 198 ILE A CA 1
ATOM 1233 C C . ILE A 1 198 ? -27.135 0.732 27.049 1.00 38.38 198 ILE A C 1
ATOM 1234 O O . ILE A 1 198 ? -27.452 0.776 25.854 1.00 40.25 198 ILE A O 1
ATOM 1239 N N . ASP A 1 199 ? -25.892 0.495 27.469 1.00 40.40 199 ASP A N 1
ATOM 1240 C CA . ASP A 1 199 ? -24.815 0.267 26.519 1.00 38.23 199 ASP A CA 1
ATOM 1241 C C . ASP A 1 199 ? -24.959 -0.990 25.693 1.00 42.29 199 ASP A C 1
ATOM 1242 O O . ASP A 1 199 ? -24.718 -0.946 24.495 1.00 42.35 199 ASP A O 1
ATOM 1247 N N . GLY A 1 200 ? -25.297 -2.116 26.327 1.00 42.72 200 GLY A N 1
ATOM 1248 C CA . GLY A 1 200 ? -25.455 -3.366 25.596 1.00 43.94 200 GLY A CA 1
ATOM 1249 C C . GLY A 1 200 ? -26.533 -3.250 24.527 1.00 44.87 200 GLY A C 1
ATOM 1250 O O . GLY A 1 200 ? -26.398 -3.754 23.392 1.00 44.69 200 GLY A O 1
ATOM 1251 N N . LEU A 1 201 ? -27.608 -2.568 24.904 1.00 41.31 201 LEU A N 1
ATOM 1252 C CA . LEU A 1 201 ? -28.747 -2.353 24.026 1.00 45.02 201 LEU A CA 1
ATOM 1253 C C . LEU A 1 201 ? -28.374 -1.444 22.857 1.00 46.06 201 LEU A C 1
ATOM 1254 O O . LEU A 1 201 ? -28.770 -1.684 21.721 1.00 46.41 201 LEU A O 1
ATOM 1259 N N . CYS A 1 202 ? -27.603 -0.398 23.139 1.00 44.00 202 CYS A N 1
ATOM 1260 C CA . CYS A 1 202 ? -27.092 0.446 22.071 1.00 44.07 202 CYS A CA 1
ATOM 1261 C C . CYS A 1 202 ? -26.247 -0.379 21.123 1.00 45.37 202 CYS A C 1
ATOM 1262 O O . CYS A 1 202 ? -26.459 -0.378 19.908 1.00 49.31 202 CYS A O 1
ATOM 1265 N N . LYS A 1 203 ? -25.293 -1.101 21.678 1.00 43.85 203 LYS A N 1
ATOM 1266 C CA . LYS A 1 203 ? -24.367 -1.859 20.854 1.00 45.47 203 LYS A CA 1
ATOM 1267 C C . LYS A 1 203 ? -25.079 -2.934 20.011 1.00 49.56 203 LYS A C 1
ATOM 1268 O O . LYS A 1 203 ? -24.579 -3.325 18.958 1.00 48.19 203 LYS A O 1
ATOM 1274 N N . ALA A 1 204 ? -26.235 -3.419 20.464 1.00 50.75 204 ALA A N 1
ATOM 1275 C CA . ALA A 1 204 ? -26.948 -4.441 19.682 1.00 53.94 204 ALA A CA 1
ATOM 1276 C C . ALA A 1 204 ? -27.879 -3.824 18.616 1.00 54.99 204 ALA A C 1
ATOM 1277 O O . ALA A 1 204 ? -28.456 -4.537 17.797 1.00 60.07 204 ALA A O 1
ATOM 1279 N N . GLY A 1 205 ? -28.007 -2.499 18.630 1.00 54.91 205 GLY A N 1
ATOM 1280 C CA . GLY A 1 205 ? -28.797 -1.788 17.636 1.00 57.37 205 GLY A CA 1
ATOM 1281 C C . GLY A 1 205 ? -30.113 -1.273 18.187 1.00 60.00 205 GLY A C 1
ATOM 1282 O O . GLY A 1 205 ? -30.870 -0.585 17.502 1.00 63.69 205 GLY A O 1
ATOM 1283 N N . LYS A 1 206 ? -30.372 -1.589 19.447 1.00 57.95 206 LYS A N 1
ATOM 1284 C CA . LYS A 1 206 ? -31.682 -1.372 20.044 1.00 59.21 206 LYS A CA 1
ATOM 1285 C C . LYS A 1 206 ? -31.749 -0.038 20.772 1.00 55.03 206 LYS A C 1
ATOM 1286 O O . LYS A 1 206 ? -32.008 0.032 21.970 1.00 54.32 206 LYS A O 1
ATOM 1292 N N . LEU A 1 207 ? -31.524 1.025 20.014 1.00 57.32 207 LEU A N 1
ATOM 1293 C CA . LEU A 1 207 ? -31.471 2.372 20.557 1.00 55.55 207 LEU A CA 1
ATOM 1294 C C . LEU A 1 207 ? -32.741 2.756 21.309 1.00 57.64 207 LEU A C 1
ATOM 1295 O O . LEU A 1 207 ? -32.691 3.439 22.337 1.00 56.63 207 LEU A O 1
ATOM 1300 N N . ASP A 1 208 ? -33.875 2.302 20.790 1.00 58.49 208 ASP A N 1
ATOM 1301 C CA . ASP A 1 208 ? -35.176 2.627 21.362 1.00 60.80 208 ASP A CA 1
ATOM 1302 C C . ASP A 1 208 ? -35.344 2.010 22.731 1.00 57.63 208 ASP A C 1
ATOM 1303 O O . ASP A 1 208 ? -35.873 2.634 23.651 1.00 58.50 208 ASP A O 1
ATOM 1308 N N . GLU A 1 209 ? -34.896 0.769 22.853 1.00 59.04 209 GLU A N 1
ATOM 1309 C CA . GLU A 1 209 ? -34.877 0.093 24.138 1.00 57.66 209 GLU A CA 1
ATOM 1310 C C . GLU A 1 209 ? -33.986 0.829 25.129 1.00 55.17 209 GLU A C 1
ATOM 1311 O O . GLU A 1 209 ? -34.381 1.029 26.270 1.00 57.34 209 GLU A O 1
ATOM 1317 N N . ALA A 1 210 ? -32.793 1.234 24.690 1.00 52.12 210 ALA A N 1
ATOM 1318 C CA . ALA A 1 210 ? -31.846 1.893 25.588 1.00 50.78 210 ALA A CA 1
ATOM 1319 C C . ALA A 1 210 ? -32.494 3.147 26.118 1.00 52.60 210 ALA A C 1
ATOM 1320 O O . ALA A 1 210 ? -32.418 3.467 27.305 1.00 52.08 210 ALA A O 1
ATOM 1322 N N . LEU A 1 211 ? -33.171 3.844 25.226 1.00 53.79 211 LEU A N 1
ATOM 1323 C CA . LEU A 1 211 ? -33.827 5.066 25.628 1.00 57.01 211 LEU A CA 1
ATOM 1324 C C . LEU A 1 211 ? -34.960 4.793 26.627 1.00 56.79 211 LEU A C 1
ATOM 1325 O O . LEU A 1 211 ? -35.058 5.457 27.668 1.00 58.90 211 LEU A O 1
ATOM 1330 N N . LYS A 1 212 ? -35.792 3.803 26.333 1.00 56.99 212 LYS A N 1
ATOM 1331 C CA . LYS A 1 212 ? -36.878 3.466 27.248 1.00 58.79 212 LYS A CA 1
ATOM 1332 C C . LYS A 1 212 ? -36.335 3.069 28.624 1.00 57.95 212 LYS A C 1
ATOM 1333 O O . LYS A 1 212 ? -36.898 3.430 29.660 1.00 59.68 212 LYS A O 1
ATOM 1339 N N . LEU A 1 213 ? -35.216 2.353 28.622 1.00 55.89 213 LEU A N 1
ATOM 1340 C CA . LEU A 1 213 ? -34.552 1.944 29.849 1.00 56.84 213 LEU A CA 1
ATOM 1341 C C . LEU A 1 213 ? -34.005 3.142 30.627 1.00 56.74 213 LEU A C 1
ATOM 1342 O O . LEU A 1 213 ? -34.033 3.156 31.860 1.00 57.09 213 LEU A O 1
ATOM 1347 N N . PHE A 1 214 ? -33.514 4.144 29.901 1.00 56.14 214 PHE A N 1
ATOM 1348 C CA . PHE A 1 214 ? -33.090 5.404 30.506 1.00 56.02 214 PHE A CA 1
ATOM 1349 C C . PHE A 1 214 ? -34.274 6.063 31.226 1.00 59.08 214 PHE A C 1
ATOM 1350 O O . PHE A 1 214 ? -34.176 6.480 32.396 1.00 60.05 214 PHE A O 1
ATOM 1358 N N . GLU A 1 215 ? -35.405 6.135 30.536 1.00 59.00 215 GLU A N 1
ATOM 1359 C CA . GLU A 1 215 ? -36.610 6.648 31.179 1.00 64.47 215 GLU A CA 1
ATOM 1360 C C . GLU A 1 215 ? -36.954 5.848 32.439 1.00 65.36 215 GLU A C 1
ATOM 1361 O O . GLU A 1 215 ? -37.282 6.427 33.480 1.00 67.43 215 GLU A O 1
ATOM 1367 N N . GLU A 1 216 ? -36.864 4.524 32.353 1.00 62.27 216 GLU A N 1
ATOM 1368 C CA . GLU A 1 216 ? -37.174 3.692 33.509 1.00 63.01 216 GLU A CA 1
ATOM 1369 C C . GLU A 1 216 ? -36.260 3.999 34.692 1.00 65.35 216 GLU A C 1
ATOM 1370 O O . GLU A 1 216 ? -36.725 4.113 35.830 1.00 68.00 216 GLU A O 1
ATOM 1376 N N . MET A 1 217 ? -34.962 4.138 34.439 1.00 62.86 217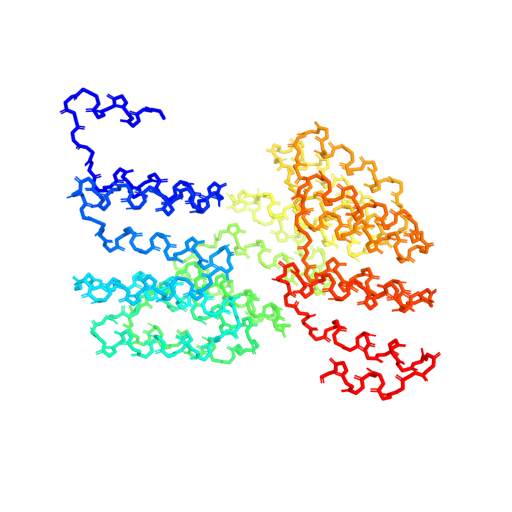 MET A N 1
ATOM 1377 C CA . MET A 1 217 ? -34.047 4.396 35.543 1.00 61.48 217 MET A CA 1
ATOM 1378 C C . MET A 1 217 ? -34.320 5.756 36.157 1.00 64.27 217 MET A C 1
ATOM 1379 O O . MET A 1 217 ? -34.112 5.951 37.359 1.00 66.26 217 MET A O 1
ATOM 1384 N N . VAL A 1 218 ? -34.789 6.707 35.354 1.00 63.21 218 VAL A N 1
ATOM 1385 C CA . VAL A 1 218 ? -35.093 8.005 35.942 1.00 64.37 218 VAL A CA 1
ATOM 1386 C C . VAL A 1 218 ? -36.348 7.922 36.826 1.00 69.71 218 VAL A C 1
ATOM 1387 O O . VAL A 1 218 ? -36.376 8.475 37.926 1.00 69.34 218 VAL A O 1
ATOM 1391 N N . GLU A 1 219 ? -37.366 7.193 36.363 1.00 69.08 219 GLU A N 1
ATOM 1392 C CA . GLU A 1 219 ? -38.607 7.009 37.123 1.00 70.02 219 GLU A CA 1
ATOM 1393 C C . GLU A 1 219 ? -38.393 6.296 38.452 1.00 69.77 219 GLU A C 1
ATOM 1394 O O . GLU A 1 219 ? -39.345 6.008 39.171 1.00 72.25 219 GLU A O 1
ATOM 1400 N N . LYS A 1 220 ? -37.142 6.042 38.752 1.00 72.00 220 LYS A N 1
ATOM 1401 C CA . LYS A 1 220 ? -36.814 5.382 39.969 1.00 71.28 220 LYS A CA 1
ATOM 1402 C C . LYS A 1 220 ? -35.813 6.288 40.579 1.00 67.68 220 LYS A C 1
ATOM 1403 O O . LYS A 1 220 ? -35.468 7.289 40.001 1.00 69.91 220 LYS A O 1
ATOM 1409 N N . GLY A 1 221 ? -35.366 5.951 41.762 1.00 70.66 221 GLY A N 1
ATOM 1410 C CA . GLY A 1 221 ? -34.436 6.802 42.449 1.00 70.37 221 GLY A CA 1
ATOM 1411 C C . GLY A 1 221 ? -33.053 6.791 41.900 1.00 67.21 221 GLY A C 1
ATOM 1412 O O . GLY A 1 221 ? -32.156 7.259 42.559 1.00 69.52 221 GLY A O 1
ATOM 1413 N N . ILE A 1 222 ? -32.873 6.260 40.703 1.00 65.95 222 ILE A N 1
ATOM 1414 C CA . ILE A 1 222 ? -31.550 6.204 40.123 1.00 61.02 222 ILE A CA 1
ATOM 1415 C C . ILE A 1 222 ? -31.291 7.399 39.235 1.00 61.52 222 ILE A C 1
ATOM 1416 O O . ILE A 1 222 ? -31.881 7.537 38.203 1.00 59.61 222 ILE A O 1
ATOM 1421 N N . LYS A 1 223 ? -30.401 8.269 39.659 1.00 59.85 223 LYS A N 1
ATOM 1422 C CA . LYS A 1 223 ? -30.090 9.441 38.880 1.00 59.27 223 LYS A CA 1
ATOM 1423 C C . LYS A 1 223 ? -29.017 9.135 37.859 1.00 59.54 223 LYS A C 1
ATOM 1424 O O . LYS A 1 223 ? -27.930 8.711 38.202 1.00 53.86 223 LYS A O 1
ATOM 1430 N N . PRO A 1 224 ? -29.312 9.338 36.593 1.00 53.97 224 PRO A N 1
ATOM 1431 C CA . PRO A 1 224 ? -28.262 9.066 35.618 1.00 49.96 224 PRO A CA 1
ATOM 1432 C C . PRO A 1 224 ? -27.091 9.945 35.859 1.00 49.02 224 PRO A C 1
ATOM 1433 O O . PRO A 1 224 ? -27.219 10.934 36.524 1.00 51.23 224 PRO A O 1
ATOM 1437 N N . ASP A 1 225 ? -25.945 9.587 35.306 1.00 46.33 225 ASP A N 1
ATOM 1438 C CA . ASP A 1 225 ? -24.712 10.346 35.473 1.00 44.82 225 ASP A CA 1
ATOM 1439 C C . ASP A 1 225 ? -24.022 10.646 34.167 1.00 41.22 225 ASP A C 1
ATOM 1440 O O . ASP A 1 225 ? -24.611 10.516 33.146 1.00 41.73 225 ASP A O 1
ATOM 1445 N N . VAL A 1 226 ? -22.772 11.057 34.214 1.00 39.02 226 VAL A N 1
ATOM 1446 C CA . VAL A 1 226 ? -22.050 11.370 33.007 1.00 39.79 226 VAL A CA 1
ATOM 1447 C C . VAL A 1 226 ? -21.932 10.179 32.118 1.00 37.76 226 VAL A C 1
ATOM 1448 O O . VAL A 1 226 ? -21.919 10.315 30.945 1.00 37.79 226 VAL A O 1
ATOM 1452 N N . VAL A 1 227 ? -21.834 9.005 32.707 1.00 40.66 227 VAL A N 1
ATOM 1453 C CA . VAL A 1 227 ? -21.701 7.787 31.945 1.00 37.05 227 VAL A CA 1
ATOM 1454 C C . VAL A 1 227 ? -22.968 7.420 31.203 1.00 33.75 227 VAL A C 1
ATOM 1455 O O . VAL A 1 227 ? -22.908 7.035 30.095 1.00 35.49 227 VAL A O 1
ATOM 1459 N N . THR A 1 228 ? -24.112 7.580 31.825 1.00 35.63 228 THR A N 1
ATOM 1460 C CA . THR A 1 228 ? -25.382 7.296 31.172 1.00 35.86 228 THR A CA 1
ATOM 1461 C C . THR A 1 228 ? -25.533 8.120 29.925 1.00 38.35 228 THR A C 1
ATOM 1462 O O . THR A 1 228 ? -25.846 7.634 28.892 1.00 39.51 228 THR A O 1
ATOM 1466 N N . TYR A 1 229 ? -25.304 9.404 30.068 1.00 39.32 229 TYR A N 1
ATOM 1467 C CA . TYR A 1 229 ? -25.415 10.352 28.949 1.00 37.12 229 TYR A CA 1
ATOM 1468 C C . TYR A 1 229 ? -24.339 10.101 27.912 1.00 34.59 229 TYR A C 1
ATOM 1469 O O . TYR A 1 229 ? -24.642 9.992 26.747 1.00 37.75 229 TYR A O 1
ATOM 1478 N N . ASN A 1 230 ? -23.082 9.967 28.324 1.00 36.00 230 ASN A N 1
ATOM 1479 C CA . ASN A 1 230 ? -22.027 9.565 27.390 1.00 35.29 230 ASN A CA 1
ATOM 1480 C C . ASN A 1 230 ? -22.367 8.310 26.558 1.00 33.51 230 ASN A C 1
ATOM 1481 O O . ASN A 1 230 ? -22.039 8.197 25.369 1.00 33.56 230 ASN A O 1
ATOM 1486 N N . THR A 1 231 ? -23.025 7.363 27.203 1.00 34.92 231 THR A N 1
ATOM 1487 C CA . THR A 1 231 ? -23.335 6.083 26.558 1.00 35.99 231 THR A CA 1
ATOM 1488 C C . THR A 1 231 ? -24.430 6.298 25.542 1.00 34.15 231 THR A C 1
ATOM 1489 O O . THR A 1 231 ? -24.338 5.835 24.408 1.00 37.57 231 THR A O 1
ATOM 1493 N N . LEU A 1 232 ? -25.452 7.028 25.960 1.00 33.48 232 LEU A N 1
ATOM 1494 C CA . LEU A 1 232 ? -26.542 7.365 25.064 1.00 36.88 232 LEU A CA 1
ATOM 1495 C C . LEU A 1 232 ? -26.049 8.202 23.878 1.00 38.20 232 LEU A C 1
ATOM 1496 O O . LEU A 1 232 ? -26.445 7.974 22.746 1.00 39.32 232 LEU A O 1
ATOM 1501 N N . ILE A 1 233 ? -25.163 9.155 24.146 1.00 38.24 233 ILE A N 1
ATOM 1502 C CA . ILE A 1 233 ? -24.638 10.036 23.120 1.00 38.93 233 ILE A CA 1
ATOM 1503 C C . ILE A 1 233 ? -23.874 9.209 22.103 1.00 37.23 233 ILE A C 1
ATOM 1504 O O . ILE A 1 233 ? -24.067 9.355 20.890 1.00 35.94 233 ILE A O 1
ATOM 1509 N N . ASP A 1 234 ? -23.051 8.295 22.592 1.00 39.10 234 ASP A N 1
ATOM 1510 C CA . ASP A 1 234 ? -22.319 7.411 21.685 1.00 38.90 234 ASP A CA 1
ATOM 1511 C C . ASP A 1 234 ? -23.272 6.567 20.849 1.00 38.87 234 ASP A C 1
ATOM 1512 O O . ASP A 1 234 ? -23.075 6.380 19.648 1.00 40.44 234 ASP A O 1
ATOM 1517 N N . GLY A 1 235 ? -24.302 6.044 21.496 1.00 38.63 235 GLY A N 1
ATOM 1518 C CA . GLY A 1 235 ? -25.293 5.258 20.791 1.00 42.57 235 GLY A CA 1
ATOM 1519 C C . GLY A 1 235 ? -25.983 6.059 19.695 1.00 41.14 235 GLY A C 1
ATOM 1520 O O . GLY A 1 235 ? -26.218 5.544 18.624 1.00 41.02 235 GLY A O 1
ATOM 1521 N N . LEU A 1 236 ? -26.310 7.321 19.957 1.00 41.52 236 LEU A N 1
ATOM 1522 C CA . LEU A 1 236 ? -26.955 8.140 18.932 1.00 42.56 236 LEU A CA 1
ATOM 1523 C C . LEU A 1 236 ? -25.998 8.459 17.793 1.00 43.11 236 LEU A C 1
ATOM 1524 O O . LEU A 1 236 ? -26.366 8.344 16.631 1.00 44.42 236 LEU A O 1
ATOM 1529 N N . CYS A 1 237 ? -24.760 8.813 18.114 1.00 44.14 237 CYS A N 1
ATOM 1530 C CA . CYS A 1 237 ? -23.766 9.035 17.060 1.00 45.08 237 CYS A CA 1
ATOM 1531 C C . CYS A 1 237 ? -23.552 7.824 16.166 1.00 43.14 237 CYS A C 1
ATOM 1532 O O . CYS A 1 237 ? -23.517 7.971 14.952 1.00 43.26 237 CYS A O 1
ATOM 1535 N N . LYS A 1 238 ? -23.376 6.641 16.757 1.00 44.09 238 LYS A N 1
ATOM 1536 C CA . LYS A 1 238 ? -23.151 5.420 15.968 1.00 45.37 238 LYS A CA 1
ATOM 1537 C C . LYS A 1 238 ? -24.314 5.143 15.004 1.00 48.47 238 LYS A C 1
ATOM 1538 O O . LYS A 1 238 ? -24.100 4.629 13.903 1.00 48.82 238 LYS A O 1
ATOM 1544 N N . ALA A 1 239 ? -25.538 5.476 15.416 1.00 46.18 239 ALA A N 1
ATOM 1545 C CA . ALA A 1 239 ? -26.708 5.254 14.567 1.00 48.41 239 ALA A CA 1
ATOM 1546 C C . ALA A 1 239 ? -27.002 6.431 13.625 1.00 52.33 239 ALA A C 1
ATOM 1547 O O . ALA A 1 239 ? -28.071 6.493 13.031 1.00 54.05 239 ALA A O 1
ATOM 1549 N N . GLY A 1 240 ? -26.066 7.366 13.502 1.00 49.24 240 GLY A N 1
ATOM 1550 C CA . GLY A 1 240 ? -26.185 8.440 12.527 1.00 51.17 240 GLY A CA 1
ATOM 1551 C C . GLY A 1 240 ? -27.083 9.597 12.923 1.00 50.94 240 GLY A C 1
ATOM 1552 O O . GLY A 1 240 ? -27.449 10.426 12.091 1.00 54.56 240 GLY A O 1
ATOM 1553 N N . LYS A 1 241 ? -27.433 9.661 14.198 1.00 49.35 241 LYS A N 1
ATOM 1554 C CA . LYS A 1 241 ? -28.358 10.667 14.696 1.00 50.97 241 LYS A CA 1
ATOM 1555 C C . LYS A 1 241 ? -27.592 11.668 15.533 1.00 46.89 241 LYS A C 1
ATOM 1556 O O . LYS A 1 241 ? -27.856 11.849 16.711 1.00 49.14 241 LYS A O 1
ATOM 1562 N N . LEU A 1 242 ? -26.631 12.317 14.891 1.00 47.61 242 LEU A N 1
ATOM 1563 C CA . LEU A 1 242 ? -25.704 13.215 15.550 1.00 47.15 242 LEU A CA 1
ATOM 1564 C C . LEU A 1 242 ? -26.400 14.404 16.204 1.00 51.09 242 LEU A C 1
ATOM 1565 O O . LEU A 1 242 ? -25.979 14.889 17.253 1.00 50.31 242 LEU A O 1
ATOM 1570 N N . ASP A 1 243 ? -27.469 14.890 15.592 1.00 52.19 243 ASP A N 1
ATOM 1571 C CA . ASP A 1 243 ? -28.137 16.047 16.160 1.00 52.69 243 ASP A CA 1
ATOM 1572 C C . ASP A 1 243 ? -28.914 15.669 17.408 1.00 51.97 243 ASP A C 1
ATOM 1573 O O . ASP A 1 243 ? -29.044 16.479 18.323 1.00 50.21 243 ASP A O 1
ATOM 1578 N N . GLU A 1 244 ? -29.405 14.434 17.473 1.00 50.47 244 GLU A N 1
ATOM 1579 C CA . GLU A 1 244 ? -30.025 13.975 18.712 1.00 50.28 244 GLU A CA 1
ATOM 1580 C C . GLU A 1 244 ? -28.968 13.850 19.811 1.00 48.05 244 GLU A C 1
ATOM 1581 O O . GLU A 1 244 ? -29.228 14.159 20.976 1.00 48.72 244 GLU A O 1
ATOM 1587 N N . ALA A 1 245 ? -27.776 13.411 19.426 1.00 47.45 245 ALA A N 1
ATOM 1588 C CA . ALA A 1 245 ? -26.655 13.334 20.356 1.00 45.54 245 ALA A CA 1
ATOM 1589 C C . ALA A 1 245 ? -26.304 14.729 20.889 1.00 46.27 245 ALA A C 1
ATOM 1590 O O . ALA A 1 245 ? -26.106 14.916 22.084 1.00 45.36 245 ALA A O 1
ATOM 1592 N N . LEU A 1 246 ? -26.240 15.714 20.002 1.00 46.45 246 LEU A N 1
ATOM 1593 C CA . LEU A 1 246 ? -25.912 17.079 20.432 1.00 49.53 246 LEU A CA 1
ATOM 1594 C C . LEU A 1 246 ? -27.017 17.656 21.323 1.00 48.54 246 LEU A C 1
ATOM 1595 O O . LEU A 1 246 ? -26.734 18.306 22.339 1.00 46.31 246 LEU A O 1
ATOM 1600 N N . LYS A 1 247 ? -28.266 17.375 20.963 1.00 49.02 247 LYS A N 1
ATOM 1601 C CA . LYS A 1 247 ? -29.408 17.724 21.806 1.00 51.37 247 LYS A CA 1
ATOM 1602 C C . LYS A 1 247 ? -29.234 17.170 23.212 1.00 50.36 247 LYS A C 1
ATOM 1603 O O . LYS A 1 247 ? -29.400 17.881 24.206 1.00 51.41 247 LYS A O 1
ATOM 1609 N N . LEU A 1 248 ? -28.902 15.883 23.287 1.00 52.92 248 LEU A N 1
ATOM 1610 C CA . LEU A 1 248 ? -28.720 15.214 24.561 1.00 49.12 248 LEU A CA 1
ATOM 1611 C C . LEU A 1 248 ? -27.556 15.816 25.345 1.00 48.78 248 LEU A C 1
ATOM 1612 O O . LEU A 1 248 ? -27.593 15.891 26.572 1.00 50.12 248 LEU A O 1
ATOM 1617 N N . PHE A 1 249 ? -26.518 16.230 24.629 1.00 48.01 249 PHE A N 1
ATOM 1618 C CA . PHE A 1 249 ? -25.386 16.905 25.243 1.00 47.47 249 PHE A CA 1
ATOM 1619 C C . PHE A 1 249 ? -25.880 18.210 25.924 1.00 54.11 249 PHE A C 1
ATOM 1620 O O . PHE A 1 249 ? -25.543 18.502 27.101 1.00 53.95 249 PHE A O 1
ATOM 1628 N N . GLU A 1 250 ? -26.704 18.972 25.199 1.00 54.49 250 GLU A N 1
ATOM 1629 C CA . GLU A 1 250 ? -27.288 20.188 25.765 1.00 58.12 250 GLU A CA 1
ATOM 1630 C C . GLU A 1 250 ? -28.093 19.844 27.021 1.00 58.05 250 GLU A C 1
ATOM 1631 O O . GLU A 1 250 ? -27.936 20.485 28.066 1.00 57.14 250 GLU A O 1
ATOM 1637 N N . GLU A 1 251 ? -28.929 18.811 26.924 1.00 57.52 251 GLU A N 1
ATOM 1638 C CA . GLU A 1 251 ? -29.768 18.411 28.055 1.00 57.28 251 GLU A CA 1
ATOM 1639 C C . GLU A 1 251 ? -28.963 17.983 29.307 1.00 59.52 251 GLU A C 1
ATOM 1640 O O . GLU A 1 251 ? -29.390 18.248 30.440 1.00 60.06 251 GLU A O 1
ATOM 1646 N N . MET A 1 252 ? -27.813 17.329 29.124 1.00 58.70 252 MET A N 1
ATOM 1647 C CA . MET A 1 252 ? -27.014 16.931 30.291 1.00 56.18 252 MET A CA 1
ATOM 1648 C C . MET A 1 252 ? -26.372 18.162 30.898 1.00 58.17 252 MET A C 1
ATOM 1649 O O . MET A 1 252 ? -26.233 18.255 32.122 1.00 58.98 252 MET A O 1
ATOM 1654 N N . VAL A 1 253 ? -25.983 19.116 30.055 1.00 59.20 253 VAL A N 1
ATOM 1655 C CA . VAL A 1 253 ? -25.407 20.343 30.592 1.00 59.45 253 VAL A CA 1
ATOM 1656 C C . VAL A 1 253 ? -26.465 21.117 31.386 1.00 63.48 253 VAL A C 1
ATOM 1657 O O . VAL A 1 253 ? -26.200 21.575 32.503 1.00 64.51 253 VAL A O 1
ATOM 1661 N N . GLU A 1 254 ? -27.668 21.218 30.824 1.00 63.30 254 GLU A N 1
ATOM 1662 C CA . GLU A 1 254 ? -28.801 21.848 31.493 1.00 64.65 254 GLU A CA 1
ATOM 1663 C C . GLU A 1 254 ? -29.111 21.208 32.841 1.00 66.13 254 GLU A C 1
ATOM 1664 O O . GLU A 1 254 ? -29.275 21.902 33.846 1.00 67.57 254 GLU A O 1
ATOM 1670 N N . LYS A 1 255 ? -29.186 19.877 32.851 1.00 65.80 255 LYS A N 1
ATOM 1671 C CA . LYS A 1 255 ? -29.547 19.111 34.045 1.00 61.28 255 LYS A CA 1
ATOM 1672 C C . LYS A 1 255 ? -28.454 19.100 35.119 1.00 58.30 255 LYS A C 1
ATOM 1673 O O . LYS A 1 255 ? -28.565 18.389 36.114 1.00 59.44 255 LYS A O 1
ATOM 1679 N N . GLY A 1 256 ? -27.397 19.880 34.920 1.00 60.54 256 GLY A N 1
ATOM 1680 C CA . GLY A 1 256 ? -26.363 20.014 35.931 1.00 58.68 256 GLY A CA 1
ATOM 1681 C C . GLY A 1 256 ? -25.305 18.932 35.894 1.00 56.91 256 GLY A C 1
ATOM 1682 O O . GLY A 1 256 ? -24.473 18.841 36.793 1.00 59.05 256 GLY A O 1
ATOM 1683 N N . ILE A 1 257 ? -25.323 18.108 34.852 1.00 59.69 257 ILE A N 1
ATOM 1684 C CA . ILE A 1 257 ? -24.350 17.028 34.746 1.00 54.42 257 ILE A CA 1
ATOM 1685 C C . ILE A 1 257 ? -23.190 17.436 33.861 1.00 54.55 257 ILE A C 1
ATOM 1686 O O . ILE A 1 257 ? -23.299 17.440 32.640 1.00 54.44 257 ILE A O 1
ATOM 1691 N N . LYS A 1 258 ? -22.076 17.768 34.501 1.00 52.08 258 LYS A N 1
ATOM 1692 C CA . LYS A 1 258 ? -20.890 18.263 33.824 1.00 54.01 258 LYS A CA 1
ATOM 1693 C C . LYS A 1 258 ? -20.300 17.256 32.851 1.00 52.62 258 LYS A C 1
ATOM 1694 O O . LYS A 1 258 ? -19.860 16.181 33.257 1.00 52.85 258 LYS A O 1
ATOM 1700 N N . PRO A 1 259 ? -20.240 17.601 31.588 1.00 49.16 259 PRO A N 1
ATOM 1701 C CA . PRO A 1 259 ? -19.649 16.727 30.587 1.00 46.68 259 PRO A CA 1
ATOM 1702 C C . PRO A 1 259 ? -18.189 16.599 30.847 1.00 45.46 259 PRO A C 1
ATOM 1703 O O . PRO A 1 259 ? -17.618 17.549 31.238 1.00 50.08 259 PRO A O 1
ATOM 1707 N N . ASP A 1 260 ? -17.600 15.450 30.630 1.00 43.33 260 ASP A N 1
ATOM 1708 C CA . ASP A 1 260 ? -16.203 15.264 30.872 1.00 38.79 260 ASP A CA 1
ATOM 1709 C C . ASP A 1 260 ? -15.456 15.009 29.608 1.00 38.80 260 ASP A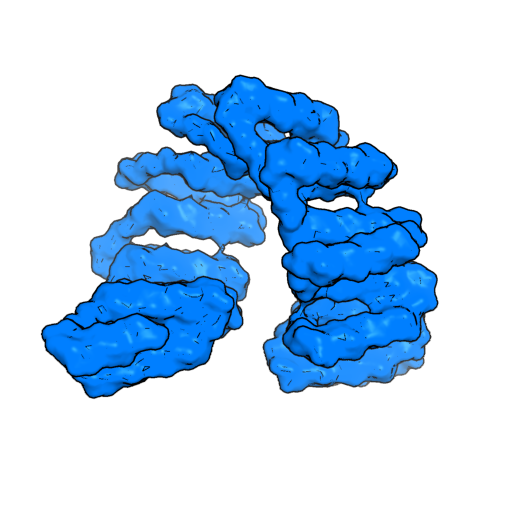 C 1
ATOM 1710 O O . ASP A 1 260 ? -15.973 15.196 28.567 1.00 41.76 260 ASP A O 1
ATOM 1715 N N . VAL A 1 261 ? -14.222 14.585 29.717 1.00 36.19 261 VAL A N 1
ATOM 1716 C CA . VAL A 1 261 ? -13.408 14.343 28.565 1.00 37.03 261 VAL A CA 1
ATOM 1717 C C . VAL A 1 261 ? -13.957 13.287 27.654 1.00 38.53 261 VAL A C 1
ATOM 1718 O O . VAL A 1 261 ? -13.820 13.384 26.479 1.00 38.27 261 VAL A O 1
ATOM 1722 N N . VAL A 1 262 ? -14.592 12.285 28.214 1.00 37.97 262 VAL A N 1
ATOM 1723 C CA . VAL A 1 262 ? -15.162 11.242 27.417 1.00 35.87 262 VAL A CA 1
ATOM 1724 C C . VAL A 1 262 ? -16.315 11.807 26.614 1.00 34.45 262 VAL A C 1
ATOM 1725 O O . VAL A 1 262 ? -16.447 11.500 25.484 1.00 37.08 262 VAL A O 1
ATOM 1729 N N . THR A 1 263 ? -17.132 12.641 27.215 1.00 35.98 263 THR A N 1
ATOM 1730 C CA . THR A 1 263 ? -18.237 13.242 26.512 1.00 37.98 263 THR A CA 1
ATOM 1731 C C . THR A 1 263 ? -17.765 13.880 25.215 1.00 38.06 263 THR A C 1
ATOM 1732 O O . THR A 1 263 ? -18.308 13.650 24.177 1.00 39.37 263 THR A O 1
ATOM 1736 N N . TYR A 1 264 ? -16.731 14.678 25.310 1.00 39.88 264 TYR A N 1
ATOM 1737 C CA . TYR A 1 264 ? -16.173 15.421 24.195 1.00 38.12 264 TYR A CA 1
ATOM 1738 C C . TYR A 1 264 ? -15.442 14.514 23.205 1.00 38.19 264 TYR A C 1
ATOM 1739 O O . TYR A 1 264 ? -15.563 14.706 22.015 1.00 39.56 264 TYR A O 1
ATOM 1748 N N . ASN A 1 265 ? -14.672 13.541 23.676 1.00 37.72 265 ASN A N 1
ATOM 1749 C CA . ASN A 1 265 ? -14.116 12.524 22.764 1.00 36.25 265 ASN A CA 1
ATOM 1750 C C . ASN A 1 265 ? -15.218 11.843 21.927 1.00 33.75 265 ASN A C 1
ATOM 1751 O O . ASN A 1 265 ? -15.059 11.560 20.737 1.00 33.48 265 ASN A O 1
ATOM 1756 N N . THR A 1 266 ? -16.353 11.616 22.559 1.00 34.73 266 THR A N 1
ATOM 1757 C CA . THR A 1 266 ? -17.449 10.906 21.909 1.00 35.47 266 THR A CA 1
ATOM 1758 C C . THR A 1 266 ? -18.081 11.779 20.831 1.00 35.32 266 THR A C 1
ATOM 1759 O O . THR A 1 266 ? -18.303 11.333 19.708 1.00 36.03 266 THR A O 1
ATOM 1763 N N . LEU A 1 267 ? -18.317 13.044 21.161 1.00 34.19 267 LEU A N 1
ATOM 1764 C CA . LEU A 1 267 ? -18.888 13.946 20.162 1.00 36.03 267 LEU A CA 1
ATOM 1765 C C . LEU A 1 267 ? -17.878 14.213 19.034 1.00 33.77 267 LEU A C 1
ATOM 1766 O O . LEU A 1 267 ? -18.244 14.221 17.867 1.00 35.06 267 LEU A O 1
ATOM 1771 N N . ILE A 1 268 ? -16.605 14.336 19.378 1.00 33.48 268 ILE A N 1
ATOM 1772 C CA . ILE A 1 268 ? -15.556 14.518 18.381 1.00 36.55 268 ILE A CA 1
ATOM 1773 C C . ILE A 1 268 ? -15.451 13.360 17.379 1.00 36.00 268 ILE A C 1
ATOM 1774 O O . ILE A 1 268 ? -15.325 13.577 16.164 1.00 34.33 268 ILE A O 1
ATOM 1779 N N . ASP A 1 269 ? -15.489 12.130 17.889 1.00 36.24 269 ASP A N 1
ATOM 1780 C CA . ASP A 1 269 ? -15.510 10.944 17.013 1.00 35.73 269 ASP A CA 1
ATOM 1781 C C . ASP A 1 269 ? -16.771 10.912 16.163 1.00 34.95 269 ASP A C 1
ATOM 1782 O O . ASP A 1 269 ? -16.722 10.561 14.988 1.00 37.42 269 ASP A O 1
ATOM 1787 N N . GLY A 1 270 ? -17.907 11.244 16.773 1.00 35.27 270 GLY A N 1
ATOM 1788 C CA . GLY A 1 270 ? -19.148 11.358 16.024 1.00 38.28 270 GLY A CA 1
ATOM 1789 C C . GLY A 1 270 ? -19.051 12.342 14.855 1.00 37.74 270 GLY A C 1
ATOM 1790 O O . GLY A 1 270 ? -19.478 12.052 13.740 1.00 38.17 270 GLY A O 1
ATOM 1791 N N . LEU A 1 271 ? -18.453 13.505 15.094 1.00 41.36 271 LEU A N 1
ATOM 1792 C CA . LEU A 1 271 ? -18.333 14.506 14.036 1.00 40.81 271 LEU A CA 1
ATOM 1793 C C . LEU A 1 271 ? -17.341 14.074 12.966 1.00 40.10 271 LEU A C 1
ATOM 1794 O O . LEU A 1 271 ? -17.629 14.223 11.777 1.00 41.14 271 LEU A O 1
ATOM 1799 N N . CYS A 1 272 ? -16.187 13.528 13.368 1.00 40.19 272 CYS A N 1
ATOM 1800 C CA . CYS A 1 272 ? -15.223 13.020 12.388 1.00 39.15 272 CYS A CA 1
ATOM 1801 C C . CYS A 1 272 ? -15.827 11.942 11.483 1.00 37.75 272 CYS A C 1
ATOM 1802 O O . CYS A 1 272 ? -15.635 11.955 10.269 1.00 39.12 272 CYS A O 1
ATOM 1805 N N . LYS A 1 273 ? -16.544 11.005 12.095 1.00 38.26 273 LYS A N 1
ATOM 1806 C CA . LYS A 1 273 ? -17.196 9.912 11.367 1.00 37.90 273 LYS A CA 1
ATOM 1807 C C . LYS A 1 273 ? -18.280 10.435 10.429 1.00 39.97 273 LYS A C 1
ATOM 1808 O O . LYS A 1 273 ? -18.439 9.948 9.319 1.00 43.41 273 LYS A O 1
ATOM 1814 N N . ALA A 1 274 ? -19.037 11.423 10.883 1.00 40.22 274 ALA A N 1
ATOM 1815 C CA . ALA A 1 274 ? -20.054 12.035 10.026 1.00 43.03 274 ALA A CA 1
ATOM 1816 C C . ALA A 1 274 ? -19.435 12.869 8.876 1.00 44.35 274 ALA A C 1
ATOM 1817 O O . ALA A 1 274 ? -20.144 13.313 7.978 1.00 47.16 274 ALA A O 1
ATOM 1819 N N . GLY A 1 275 ? -18.116 13.055 8.901 1.00 42.14 275 GLY A N 1
ATOM 1820 C CA . GLY A 1 275 ? -17.406 13.722 7.831 1.00 38.78 275 GLY A CA 1
ATOM 1821 C C . GLY A 1 275 ? -17.310 15.226 8.081 1.00 46.31 275 GLY A C 1
ATOM 1822 O O . GLY A 1 275 ? -16.981 15.994 7.184 1.00 43.93 275 GLY A O 1
ATOM 1823 N N . LYS A 1 276 ? -17.622 15.642 9.303 1.00 44.25 276 LYS A N 1
ATOM 1824 C CA . LYS A 1 276 ? -17.571 17.041 9.675 1.00 46.62 276 LYS A CA 1
ATOM 1825 C C . LYS A 1 276 ? -16.344 17.361 10.508 1.00 44.45 276 LYS A C 1
ATOM 1826 O O . LYS A 1 276 ? -16.490 17.735 11.665 1.00 45.33 276 LYS A O 1
ATOM 1832 N N . LEU A 1 277 ? -15.145 17.237 9.940 1.00 44.49 277 LEU A N 1
ATOM 1833 C CA . LEU A 1 277 ? -13.930 17.434 10.735 1.00 47.73 277 LEU A CA 1
ATOM 1834 C C . LEU A 1 277 ? -13.688 18.879 11.217 1.00 48.87 277 LEU A C 1
ATOM 1835 O O . LEU A 1 277 ? -13.055 19.090 12.264 1.00 47.18 277 LEU A O 1
ATOM 1840 N N . ASP A 1 278 ? -14.165 19.868 10.459 1.00 50.52 278 ASP A N 1
ATOM 1841 C CA . ASP A 1 278 ? -14.035 21.258 10.895 1.00 51.67 278 ASP A CA 1
ATOM 1842 C C . ASP A 1 278 ? -14.744 21.411 12.221 1.00 49.52 278 ASP A C 1
ATOM 1843 O O . ASP A 1 278 ? -14.167 21.889 13.189 1.00 49.37 278 ASP A O 1
ATOM 1848 N N . GLU A 1 279 ? -15.993 20.960 12.269 1.00 46.68 279 GLU A N 1
ATOM 1849 C CA . GLU A 1 279 ? -16.745 21.012 13.501 1.00 46.88 279 GLU A CA 1
ATOM 1850 C C . GLU A 1 279 ? -16.069 20.258 14.643 1.00 46.47 279 GLU A C 1
ATOM 1851 O O . GLU A 1 279 ? -16.190 20.656 15.802 1.00 46.23 279 GLU A O 1
ATOM 1857 N N . ALA A 1 280 ? -15.359 19.178 14.327 1.00 44.76 280 ALA A N 1
ATOM 1858 C CA . ALA A 1 280 ? -14.712 18.376 15.367 1.00 44.21 280 ALA A CA 1
ATOM 1859 C C . ALA A 1 280 ? -13.513 19.108 15.953 1.00 42.98 280 ALA A C 1
ATOM 1860 O O . ALA A 1 280 ? -13.282 19.053 17.162 1.00 42.15 280 ALA A O 1
ATOM 1862 N N . LEU A 1 281 ? -12.745 19.777 15.092 1.00 44.75 281 LEU A N 1
ATOM 1863 C CA . LEU A 1 281 ? -11.639 20.613 15.557 1.00 45.87 281 LEU A CA 1
ATOM 1864 C C . LEU A 1 281 ? -12.177 21.808 16.354 1.00 47.06 281 LEU A C 1
ATOM 1865 O O . LEU A 1 281 ? -11.587 22.221 17.349 1.00 48.09 281 LEU A O 1
ATOM 1870 N N . LYS A 1 282 ? -13.319 22.331 15.931 1.00 46.29 282 LYS A N 1
ATOM 1871 C CA . LYS A 1 282 ? -14.008 23.339 16.713 1.00 48.72 282 LYS A CA 1
ATOM 1872 C C . LYS A 1 282 ? -14.356 22.848 18.111 1.00 48.91 282 LYS A C 1
ATOM 1873 O O . LYS A 1 282 ? -14.096 23.545 19.093 1.00 49.42 282 LYS A O 1
ATOM 1879 N N . LEU A 1 283 ? -14.941 21.656 18.220 1.00 48.44 283 LEU A N 1
ATOM 1880 C CA . LEU A 1 283 ? -15.261 21.110 19.540 1.00 46.07 283 LEU A CA 1
ATOM 1881 C C . LEU A 1 283 ? -13.996 20.876 20.355 1.00 45.41 283 LEU A C 1
ATOM 1882 O O . LEU A 1 283 ? -13.994 21.007 21.573 1.00 47.03 283 LEU A O 1
ATOM 1887 N N . PHE A 1 284 ? -12.918 20.564 19.679 1.00 44.69 284 PHE A N 1
ATOM 1888 C CA . PHE A 1 284 ? -11.650 20.354 20.327 1.00 46.17 284 PHE A CA 1
ATOM 1889 C C . PHE A 1 284 ? -11.197 21.648 20.980 1.00 50.46 284 PHE A C 1
ATOM 1890 O O . PHE A 1 284 ? -10.905 21.683 22.138 1.00 50.87 284 PHE A O 1
ATOM 1898 N N . GLU A 1 285 ? -11.123 22.712 20.212 1.00 51.29 285 GLU A N 1
ATOM 1899 C CA . GLU A 1 285 ? -10.797 24.029 20.761 1.00 55.13 285 GLU A CA 1
ATOM 1900 C C . GLU A 1 285 ? -11.723 24.323 21.932 1.00 53.46 285 GLU A C 1
ATOM 1901 O O . GLU A 1 285 ? -11.267 24.661 23.027 1.00 55.60 285 GLU A O 1
ATOM 1907 N N . GLU A 1 286 ? -13.022 24.128 21.698 1.00 53.83 286 GLU A N 1
ATOM 1908 C CA . GLU A 1 286 ? -14.066 24.446 22.673 1.00 55.13 286 GLU A CA 1
ATOM 1909 C C . GLU A 1 286 ? -13.886 23.766 24.033 1.00 55.41 286 GLU A C 1
ATOM 1910 O O . GLU A 1 286 ? -14.068 24.398 25.076 1.00 55.84 286 GLU A O 1
ATOM 1916 N N . MET A 1 287 ? -13.533 22.483 24.020 1.00 54.63 287 MET A N 1
ATOM 1917 C CA . MET A 1 287 ? -13.269 21.759 25.261 1.00 53.74 287 MET A CA 1
ATOM 1918 C C . MET A 1 287 ? -12.050 22.370 25.936 1.00 53.14 287 MET A C 1
ATOM 1919 O O . MET A 1 287 ? -12.045 22.534 27.150 1.00 52.13 287 MET A O 1
ATOM 1924 N N . VAL A 1 288 ? -11.021 22.729 25.168 1.00 56.40 288 VAL A N 1
ATOM 1925 C CA . VAL A 1 288 ? -9.887 23.389 25.821 1.00 58.38 288 VAL A CA 1
ATOM 1926 C C . VAL A 1 288 ? -10.339 24.676 26.528 1.00 60.24 288 VAL A C 1
ATOM 1927 O O . VAL A 1 288 ? -9.933 24.956 27.660 1.00 61.88 288 VAL A O 1
ATOM 1931 N N . GLU A 1 289 ? -11.212 25.432 25.867 1.00 59.59 289 GLU A N 1
ATOM 1932 C CA . GLU A 1 289 ? -11.752 26.664 26.441 1.00 58.63 289 GLU A CA 1
ATOM 1933 C C . GLU A 1 289 ? -12.688 26.434 27.630 1.00 61.68 289 GLU A C 1
ATOM 1934 O O . GLU A 1 289 ? -12.831 27.312 28.477 1.00 63.00 289 GLU A O 1
ATOM 1940 N N . LYS A 1 290 ? -13.333 25.271 27.692 1.00 61.17 290 LYS A N 1
ATOM 1941 C CA . LYS A 1 290 ? -14.227 24.940 28.808 1.00 57.39 290 LYS A CA 1
ATOM 1942 C C . LYS A 1 290 ? -13.460 24.364 30.003 1.00 57.38 290 LYS A C 1
ATOM 1943 O O . LYS A 1 290 ? -14.052 23.964 31.004 1.00 58.70 290 LYS A O 1
ATOM 1949 N N . GLY A 1 291 ? -12.143 24.307 29.897 1.00 54.69 291 GLY A N 1
ATOM 1950 C CA . GLY A 1 291 ? -11.349 23.751 30.970 1.00 58.26 291 GLY A CA 1
ATOM 1951 C C . GLY A 1 291 ? -11.263 22.235 30.954 1.00 56.64 291 GLY A C 1
ATOM 1952 O O . GLY A 1 291 ? -10.788 21.620 31.915 1.00 58.17 291 GLY A O 1
ATOM 1953 N N . ILE A 1 292 ? -11.721 21.615 29.871 1.00 57.07 292 ILE A N 1
ATOM 1954 C CA . ILE A 1 292 ? -11.569 20.169 29.733 1.00 55.07 292 ILE A CA 1
ATOM 1955 C C . ILE A 1 292 ? -10.235 19.936 29.057 1.00 54.66 292 ILE A C 1
ATOM 1956 O O . ILE A 1 292 ? -9.949 20.531 28.020 1.00 55.66 292 ILE A O 1
ATOM 1961 N N . LYS A 1 293 ? -9.414 19.085 29.651 1.00 52.61 293 LYS A N 1
ATOM 1962 C CA . LYS A 1 293 ? -8.100 18.808 29.102 1.00 51.87 293 LYS A CA 1
ATOM 1963 C C . LYS A 1 293 ? -8.111 17.540 28.235 1.00 52.87 293 LYS A C 1
ATOM 1964 O O . LYS A 1 293 ? -8.284 16.438 28.741 1.00 50.61 293 LYS A O 1
ATOM 1970 N N . PRO A 1 294 ? -7.904 17.711 26.919 1.00 50.87 294 PRO A N 1
ATOM 1971 C CA . PRO A 1 294 ? -7.776 16.613 25.956 1.00 47.81 294 PRO A CA 1
ATOM 1972 C C . PRO A 1 294 ? -6.882 15.511 26.503 1.00 48.71 294 PRO A C 1
ATOM 1973 O O . PRO A 1 294 ? -5.892 15.841 27.137 1.00 48.88 294 PRO A O 1
ATOM 1977 N N . ASP A 1 295 ? -7.236 14.242 26.312 1.00 45.17 295 ASP A N 1
ATOM 1978 C CA . ASP A 1 295 ? -6.303 13.175 26.653 1.00 42.91 295 ASP A CA 1
ATOM 1979 C C . ASP A 1 295 ? -5.831 12.455 25.396 1.00 42.30 295 ASP A C 1
ATOM 1980 O O . ASP A 1 295 ? -6.059 12.930 24.284 1.00 43.59 295 ASP A O 1
ATOM 1985 N N . VAL A 1 296 ? -5.178 11.309 25.577 1.00 43.02 296 VAL A N 1
ATOM 1986 C CA . VAL A 1 296 ? -4.572 10.592 24.468 1.00 42.91 296 VAL A CA 1
ATOM 1987 C C . VAL A 1 296 ? -5.627 10.140 23.448 1.00 40.96 296 VAL A C 1
ATOM 1988 O O . VAL A 1 296 ? -5.361 10.104 22.251 1.00 40.35 296 VAL A O 1
ATOM 1992 N N . VAL A 1 297 ? -6.825 9.824 23.931 1.00 40.59 297 VAL A N 1
ATOM 1993 C CA . VAL A 1 297 ? -7.946 9.441 23.069 1.00 37.90 297 VAL A CA 1
ATOM 1994 C C . VAL A 1 297 ? -8.469 10.618 22.240 1.00 37.62 297 VAL A C 1
ATOM 1995 O O . VAL A 1 297 ? -8.890 10.426 21.108 1.00 39.04 297 VAL A O 1
ATOM 1999 N N . THR A 1 298 ? -8.462 11.825 22.805 1.00 37.24 298 THR A N 1
ATOM 2000 C CA . THR A 1 298 ? -8.828 13.021 22.052 1.00 40.14 298 THR A CA 1
ATOM 2001 C C . THR A 1 298 ? -7.945 13.132 20.817 1.00 39.15 298 THR A C 1
ATOM 2002 O O . THR A 1 298 ? -8.425 13.279 19.678 1.00 38.51 298 THR A O 1
ATOM 2006 N N . TYR A 1 299 ? -6.649 12.996 21.052 1.00 38.93 299 TYR A N 1
ATOM 2007 C CA . TYR A 1 299 ? -5.668 13.131 19.991 1.00 40.87 299 TYR A CA 1
ATOM 2008 C C . TYR A 1 299 ? -5.719 11.985 18.997 1.00 37.98 299 TYR A C 1
ATOM 2009 O O . TYR A 1 299 ? -5.695 12.216 17.800 1.00 40.41 299 TYR A O 1
ATOM 2018 N N . ASN A 1 300 ? -5.812 10.748 19.477 1.00 37.70 300 ASN A N 1
ATOM 2019 C CA . ASN A 1 300 ? -6.006 9.612 18.576 1.00 37.18 300 ASN A CA 1
ATOM 2020 C C . ASN A 1 300 ? -7.271 9.744 17.724 1.00 34.05 300 ASN A C 1
ATOM 2021 O O . ASN A 1 300 ? -7.299 9.374 16.578 1.00 36.62 300 ASN A O 1
ATOM 2026 N N . THR A 1 301 ? -8.333 10.236 18.314 1.00 33.67 301 THR A N 1
ATOM 2027 C CA . THR A 1 301 ? -9.590 10.355 17.605 1.00 36.53 301 THR A CA 1
ATOM 2028 C C . THR A 1 301 ? -9.437 11.376 16.476 1.00 35.99 301 THR A C 1
ATOM 2029 O O . THR A 1 301 ? -9.762 11.087 15.323 1.00 37.12 301 THR A O 1
ATOM 2033 N N . LEU A 1 302 ? -8.877 12.542 16.795 1.00 36.06 302 LEU A N 1
ATOM 2034 C CA . LEU A 1 302 ? -8.573 13.532 15.751 1.00 36.31 302 LEU A CA 1
ATOM 2035 C C . LEU A 1 302 ? -7.608 13.038 14.680 1.00 35.00 302 LEU A C 1
ATOM 2036 O O . LEU A 1 302 ? -7.845 13.260 13.484 1.00 35.25 302 LEU A O 1
ATOM 2041 N N . ILE A 1 303 ? -6.535 12.358 15.100 1.00 33.94 303 ILE A N 1
ATOM 2042 C CA . ILE A 1 303 ? -5.577 11.803 14.148 1.00 39.46 303 ILE A CA 1
ATOM 2043 C C . ILE A 1 303 ? -6.246 10.798 13.224 1.00 37.21 303 ILE A C 1
ATOM 2044 O O . ILE A 1 303 ? -5.978 10.785 12.025 1.00 38.42 303 ILE A O 1
ATOM 2049 N N . ASP A 1 304 ? -7.153 9.997 13.770 1.00 36.29 304 ASP A N 1
ATOM 2050 C CA . ASP A 1 304 ? -7.937 9.054 12.956 1.00 36.59 304 ASP A CA 1
ATOM 2051 C C . ASP A 1 304 ? -8.789 9.792 11.939 1.00 36.62 304 ASP A C 1
ATOM 2052 O O . ASP A 1 304 ? -8.747 9.472 10.761 1.00 37.08 304 ASP A O 1
ATOM 2057 N N . GLY A 1 305 ? -9.534 10.796 12.396 1.00 35.86 305 GLY A N 1
ATOM 2058 C CA . GLY A 1 305 ? -10.399 11.543 11.499 1.00 37.01 305 GLY A CA 1
ATOM 2059 C C . GLY A 1 305 ? -9.623 12.182 10.343 1.00 38.03 305 GLY A C 1
ATOM 2060 O O . GLY A 1 305 ? -10.006 12.078 9.170 1.00 39.20 305 GLY A O 1
ATOM 2061 N N . LEU A 1 306 ? -8.513 12.823 10.679 1.00 37.60 306 LEU A N 1
ATOM 2062 C CA . LEU A 1 306 ? -7.657 13.482 9.684 1.00 40.26 306 LEU A CA 1
ATOM 2063 C C . LEU A 1 306 ? -6.968 12.515 8.721 1.00 37.64 306 LEU A C 1
ATOM 2064 O O . LEU A 1 306 ? -6.875 12.781 7.526 1.00 38.89 306 LEU A O 1
ATOM 2069 N N . CYS A 1 307 ? -6.462 11.405 9.243 1.00 37.30 307 CYS A N 1
ATOM 2070 C CA . CYS A 1 307 ? -5.952 10.325 8.391 1.00 39.40 307 CYS A CA 1
ATOM 2071 C C . CYS A 1 307 ? -6.992 9.780 7.420 1.00 39.78 307 CYS A C 1
ATOM 2072 O O . CYS A 1 307 ? -6.709 9.562 6.256 1.00 41.26 307 CYS A O 1
ATOM 2075 N N . LYS A 1 308 ? -8.194 9.557 7.925 1.00 42.29 308 LYS A N 1
ATOM 2076 C CA . LYS A 1 308 ? -9.261 8.960 7.133 1.00 44.40 308 LYS A CA 1
ATOM 2077 C C . LYS A 1 308 ? -9.668 9.930 6.038 1.00 46.07 308 LYS A C 1
ATOM 2078 O O . LYS A 1 308 ? -9.972 9.512 4.925 1.00 47.66 308 LYS A O 1
ATOM 2084 N N . ALA A 1 309 ? -9.648 11.226 6.351 1.00 42.24 309 ALA A N 1
ATOM 2085 C CA . ALA A 1 309 ? -9.907 12.231 5.330 1.00 43.13 309 ALA A CA 1
ATOM 2086 C C . ALA A 1 309 ? -8.735 12.402 4.333 1.00 42.81 309 ALA A C 1
ATOM 2087 O O . ALA A 1 309 ? -8.899 12.955 3.248 1.00 43.54 309 ALA A O 1
ATOM 2089 N N . GLY A 1 310 ? -7.562 11.893 4.669 1.00 42.59 310 GLY A N 1
ATOM 2090 C CA . GLY A 1 310 ? -6.442 12.020 3.758 1.00 40.19 310 GLY A CA 1
ATOM 2091 C C . GLY A 1 310 ? -5.586 13.229 4.122 1.00 42.83 310 GLY A C 1
ATOM 2092 O O . GLY A 1 310 ? -4.596 13.498 3.454 1.00 44.43 310 GLY A O 1
ATOM 2093 N N . LYS A 1 311 ? -5.970 13.960 5.169 1.00 42.42 311 LYS A N 1
ATOM 2094 C CA . LYS A 1 311 ? -5.186 15.123 5.630 1.00 45.48 311 LYS A CA 1
ATOM 2095 C C . LYS A 1 311 ? -4.044 14.673 6.528 1.00 46.21 311 LYS A C 1
ATOM 2096 O O . LYS A 1 311 ? -4.032 14.949 7.726 1.00 45.34 311 LYS A O 1
ATOM 2102 N N . LEU A 1 312 ? -3.080 13.975 5.938 1.00 46.93 312 LEU A N 1
ATOM 2103 C CA . LEU A 1 312 ? -2.064 13.280 6.718 1.00 49.45 312 LEU A CA 1
ATOM 2104 C C . LEU A 1 312 ? -1.136 14.302 7.359 1.00 48.90 312 LEU A C 1
ATOM 2105 O O . LEU A 1 312 ? -0.515 14.025 8.387 1.00 51.55 312 LEU A O 1
ATOM 2110 N N . ASP A 1 313 ? -1.077 15.492 6.768 1.00 49.91 313 ASP A N 1
ATOM 2111 C CA . ASP A 1 313 ? -0.276 16.572 7.319 1.00 53.56 313 ASP A CA 1
ATOM 2112 C C . ASP A 1 313 ? -0.808 17.015 8.653 1.00 52.71 313 ASP A C 1
ATOM 2113 O O . ASP A 1 313 ? -0.129 16.864 9.660 1.00 54.79 313 ASP A O 1
ATOM 2118 N N . GLU A 1 314 ? -2.013 17.573 8.655 1.00 49.39 314 GLU A N 1
ATOM 2119 C CA . GLU A 1 314 ? -2.646 17.998 9.891 1.00 49.20 314 GLU A CA 1
ATOM 2120 C C . GLU A 1 314 ? -2.578 16.909 10.971 1.00 51.24 314 GLU A C 1
ATOM 2121 O O . GLU A 1 314 ? -2.426 17.203 12.154 1.00 50.85 314 GLU A O 1
ATOM 2127 N N . ALA A 1 315 ? -2.658 15.652 10.544 1.00 47.26 315 ALA A N 1
ATOM 2128 C CA . ALA A 1 315 ? -2.624 14.533 11.466 1.00 47.93 315 ALA A CA 1
ATOM 2129 C C . ALA A 1 315 ? -1.251 14.441 12.121 1.00 48.83 315 ALA A C 1
ATOM 2130 O O . ALA A 1 315 ? -1.153 14.371 13.342 1.00 50.29 315 ALA A O 1
ATOM 2132 N N . LEU A 1 316 ? -0.198 14.427 11.305 1.00 48.98 316 LEU A N 1
ATOM 2133 C CA . LEU A 1 316 ? 1.165 14.428 11.824 1.00 50.11 316 LEU A CA 1
ATOM 2134 C C . LEU A 1 316 ? 1.428 15.655 12.722 1.00 50.45 316 LEU A C 1
ATOM 2135 O O . LEU A 1 316 ? 2.098 15.560 13.762 1.00 51.30 316 LEU A O 1
ATOM 2140 N N . LYS A 1 317 ? 0.871 16.797 12.322 1.00 52.08 317 LYS A N 1
ATOM 2141 C CA . LYS A 1 317 ? 0.932 18.035 13.103 1.00 53.11 317 LYS A CA 1
ATOM 2142 C C . LYS A 1 317 ? 0.400 17.764 14.515 1.00 55.88 317 LYS A C 1
ATOM 2143 O O . LYS A 1 317 ? 1.077 18.074 15.496 1.00 57.19 317 LYS A O 1
ATOM 2149 N N . LEU A 1 318 ? -0.779 17.141 14.620 1.00 53.98 318 LEU A N 1
ATOM 2150 C CA . LEU A 1 318 ? -1.381 16.877 15.932 1.00 50.58 318 LEU A CA 1
ATOM 2151 C C . LEU A 1 318 ? -0.583 15.834 16.717 1.00 51.88 318 LEU A C 1
ATOM 2152 O O . LEU A 1 318 ? -0.554 15.850 17.940 1.00 52.67 318 LEU A O 1
ATOM 2157 N N . PHE A 1 319 ? 0.054 14.916 16.012 1.00 49.77 319 PHE A N 1
ATOM 2158 C CA . PHE A 1 319 ? 0.906 13.925 16.661 1.00 50.25 319 PHE A CA 1
ATOM 2159 C C . PHE A 1 319 ? 2.061 14.620 17.387 1.00 52.26 319 PHE A C 1
ATOM 2160 O O . PHE A 1 319 ? 2.335 14.373 18.589 1.00 51.28 319 PHE A O 1
ATOM 2168 N N . GLU A 1 320 ? 2.716 15.520 16.679 1.00 53.33 320 GLU A N 1
ATOM 2169 C CA . GLU A 1 320 ? 3.828 16.244 17.246 1.00 55.86 320 GLU A CA 1
ATOM 2170 C C . GLU A 1 320 ? 3.342 17.159 18.351 1.00 58.18 320 GLU A C 1
ATOM 2171 O O . GLU A 1 320 ? 3.955 17.242 19.385 1.00 57.67 320 GLU A O 1
ATOM 2177 N N . GLU A 1 321 ? 2.219 17.816 18.133 1.00 57.69 321 GLU A N 1
ATOM 2178 C CA . GLU A 1 321 ? 1.653 18.693 19.148 1.00 57.68 321 GLU A CA 1
ATOM 2179 C C . GLU A 1 321 ? 1.352 17.949 20.449 1.00 59.14 321 GLU A C 1
ATOM 2180 O O . GLU A 1 321 ? 1.679 18.445 21.528 1.00 58.87 321 GLU A O 1
ATOM 2186 N N . MET A 1 322 ? 0.737 16.780 20.377 1.00 54.95 322 MET A N 1
ATOM 2187 C CA . MET A 1 322 ? 0.432 16.019 21.576 1.00 53.87 322 MET A CA 1
ATOM 2188 C C . MET A 1 322 ? 1.721 15.638 22.297 1.00 57.35 322 MET A C 1
ATOM 2189 O O . MET A 1 322 ? 1.811 15.698 23.501 1.00 57.34 322 MET A O 1
ATOM 2194 N N . VAL A 1 323 ? 2.731 15.238 21.561 1.00 58.64 323 VAL A N 1
ATOM 2195 C CA . VAL A 1 323 ? 3.969 14.931 22.263 1.00 59.63 323 VAL A CA 1
ATOM 2196 C C . VAL A 1 323 ? 4.504 16.214 22.937 1.00 61.61 323 VAL A C 1
ATOM 2197 O O . VAL A 1 323 ? 4.962 16.185 24.084 1.00 61.96 323 VAL A O 1
ATOM 2201 N N . GLU A 1 324 ? 4.379 17.341 22.242 1.00 60.99 324 GLU A N 1
ATOM 2202 C CA . GLU A 1 324 ? 4.846 18.636 22.735 1.00 62.35 324 GLU A CA 1
ATOM 2203 C C . GLU A 1 324 ? 4.129 19.041 24.019 1.00 63.85 324 GLU A C 1
ATOM 2204 O O . GLU A 1 324 ? 4.770 19.415 25.003 1.00 65.72 324 GLU A O 1
ATOM 2210 N N . LYS A 1 325 ? 2.799 18.961 24.019 1.00 64.23 325 LYS A N 1
ATOM 2211 C CA . LYS A 1 325 ? 2.014 19.322 25.198 1.00 61.20 325 LYS A CA 1
ATOM 2212 C C . LYS A 1 325 ? 2.122 18.217 26.250 1.00 60.56 325 LYS A C 1
ATOM 2213 O O . LYS A 1 325 ? 1.420 18.233 27.259 1.00 59.12 325 LYS A O 1
ATOM 2219 N N . GLY A 1 326 ? 3.014 17.265 26.013 1.00 58.22 326 GLY A N 1
ATOM 2220 C CA . GLY A 1 326 ? 3.233 16.199 26.962 1.00 58.59 326 GLY A CA 1
ATOM 2221 C C . GLY A 1 326 ? 2.015 15.311 27.121 1.00 60.89 326 GLY A C 1
ATOM 2222 O O . GLY A 1 326 ? 1.422 15.242 28.198 1.00 62.28 326 GLY A O 1
ATOM 2223 N N . ILE A 1 327 ? 1.619 14.656 26.035 1.00 59.12 327 ILE A N 1
ATOM 2224 C CA . ILE A 1 327 ? 0.618 13.594 26.101 1.00 55.92 327 ILE A CA 1
ATOM 2225 C C . ILE A 1 327 ? 1.181 12.435 25.316 1.00 54.19 327 ILE A C 1
ATOM 2226 O O . ILE A 1 327 ? 1.324 12.514 24.101 1.00 55.61 327 ILE A O 1
ATOM 2231 N N . LYS A 1 328 ? 1.523 11.368 26.021 1.00 53.42 328 LYS A N 1
ATOM 2232 C CA . LYS A 1 328 ? 2.267 10.262 25.437 1.00 55.63 328 LYS A CA 1
ATOM 2233 C C . LYS A 1 328 ? 1.436 9.462 24.437 1.00 53.68 328 LYS A C 1
ATOM 2234 O O . LYS A 1 328 ? 0.458 8.821 24.814 1.00 53.59 328 LYS A O 1
ATOM 2240 N N . PRO A 1 329 ? 1.836 9.487 23.163 1.00 50.99 329 PRO A N 1
ATOM 2241 C CA . PRO A 1 329 ? 1.209 8.612 22.177 1.00 46.71 329 PRO A CA 1
ATOM 2242 C C . PRO A 1 329 ? 1.270 7.167 22.646 1.00 53.89 329 PRO A C 1
ATOM 2243 O O . PRO A 1 329 ? 2.328 6.713 23.085 1.00 55.25 329 PRO A O 1
ATOM 2247 N N . ASP A 1 330 ? 0.149 6.458 22.587 1.00 49.36 330 ASP A N 1
ATOM 2248 C CA . ASP A 1 330 ? 0.173 5.050 22.931 1.00 48.96 330 ASP A CA 1
ATOM 2249 C C . ASP A 1 330 ? 0.237 4.200 21.666 1.00 46.99 330 ASP A C 1
ATOM 2250 O O . ASP A 1 330 ? 0.612 4.683 20.590 1.00 46.97 330 ASP A O 1
ATOM 2255 N N . VAL A 1 331 ? -0.138 2.938 21.813 1.00 43.73 331 VAL A N 1
ATOM 2256 C CA . VAL A 1 331 ? -0.123 1.983 20.720 1.00 46.68 331 VAL A CA 1
ATOM 2257 C C . VAL A 1 331 ? -1.183 2.345 19.663 1.00 44.95 331 VAL A C 1
ATOM 2258 O O . VAL A 1 331 ? -0.982 2.123 18.471 1.00 44.93 331 VAL A O 1
ATOM 2262 N N . VAL A 1 332 ? -2.295 2.932 20.100 1.00 44.20 332 VAL A N 1
ATOM 2263 C CA . VAL A 1 332 ? -3.358 3.303 19.176 1.00 42.16 332 VAL A CA 1
ATOM 2264 C C . VAL A 1 332 ? -2.931 4.477 18.313 1.00 41.05 332 VAL A C 1
ATOM 2265 O O . VAL A 1 332 ? -3.273 4.538 17.140 1.00 42.24 332 VAL A O 1
ATOM 2269 N N . THR A 1 333 ? -2.179 5.409 18.878 1.00 41.28 333 THR A N 1
ATOM 2270 C CA . THR A 1 333 ? -1.690 6.530 18.076 1.00 41.61 333 THR A CA 1
ATOM 2271 C C . THR A 1 333 ? -0.910 6.006 16.891 1.00 40.51 333 THR A C 1
ATOM 2272 O O . THR A 1 333 ? -1.213 6.311 15.742 1.00 42.68 333 THR A O 1
ATOM 2276 N N . TYR A 1 334 ? 0.095 5.194 17.175 1.00 41.27 334 TYR A N 1
ATOM 2277 C CA . TYR A 1 334 ? 0.959 4.670 16.126 1.00 44.24 334 TYR A CA 1
ATOM 2278 C C . TYR A 1 334 ? 0.213 3.736 15.162 1.00 43.40 334 TYR A C 1
ATOM 2279 O O . TYR A 1 334 ? 0.404 3.836 13.950 1.00 43.86 334 TYR A O 1
ATOM 2288 N N . ASN A 1 335 ? -0.620 2.834 15.686 1.00 41.89 335 ASN A N 1
ATOM 2289 C CA . ASN A 1 335 ? -1.492 2.022 14.833 1.00 41.86 335 ASN A CA 1
ATOM 2290 C C . ASN A 1 335 ? -2.297 2.913 13.853 1.00 38.83 335 ASN A C 1
ATOM 2291 O O . ASN A 1 335 ? -2.304 2.684 12.656 1.00 40.84 335 ASN A O 1
ATOM 2296 N N . THR A 1 336 ? -2.951 3.935 14.387 1.00 40.05 336 THR A N 1
ATOM 2297 C CA . THR A 1 336 ? -3.761 4.871 13.598 1.00 38.33 336 THR A CA 1
ATOM 2298 C C . THR A 1 336 ? -2.957 5.550 12.478 1.00 39.78 336 THR A C 1
ATOM 2299 O O . THR A 1 336 ? -3.361 5.532 11.311 1.00 39.56 336 THR A O 1
ATOM 2303 N N . LEU A 1 337 ? -1.795 6.066 12.810 1.00 36.99 337 LEU A N 1
ATOM 2304 C CA . LEU A 1 337 ? -0.925 6.687 11.858 1.00 38.31 337 LEU A CA 1
ATOM 2305 C C . LEU A 1 337 ? -0.390 5.719 10.812 1.00 41.49 337 LEU A C 1
ATOM 2306 O O . LEU A 1 337 ? -0.290 6.035 9.658 1.00 43.27 337 LEU A O 1
ATOM 2311 N N . ILE A 1 338 ? -0.034 4.533 11.242 1.00 41.88 338 ILE A N 1
ATOM 2312 C CA . ILE A 1 338 ? 0.516 3.504 10.374 1.00 39.63 338 ILE A CA 1
ATOM 2313 C C . ILE A 1 338 ? -0.521 3.069 9.351 1.00 41.53 338 ILE A C 1
ATOM 2314 O O . ILE A 1 338 ? -0.234 2.981 8.160 1.00 43.31 338 ILE A O 1
ATOM 2319 N N . ASP A 1 339 ? -1.733 2.804 9.821 1.00 42.64 339 ASP A N 1
ATOM 2320 C CA . ASP A 1 339 ? -2.828 2.459 8.928 1.00 43.38 339 ASP A CA 1
ATOM 2321 C C . ASP A 1 339 ? -3.142 3.610 7.967 1.00 43.46 339 ASP A C 1
ATOM 2322 O O . ASP A 1 339 ? -3.437 3.379 6.792 1.00 45.87 339 ASP A O 1
ATOM 2327 N N . GLY A 1 340 ? -3.059 4.847 8.451 1.00 42.15 340 GLY A N 1
ATOM 2328 C CA . GLY A 1 340 ? -3.261 5.986 7.567 1.00 42.75 340 GLY A CA 1
ATOM 2329 C C . GLY A 1 340 ? -2.231 6.036 6.451 1.00 40.98 340 GLY A C 1
ATOM 2330 O O . GLY A 1 340 ? -2.546 6.295 5.282 1.00 40.74 340 GLY A O 1
ATOM 2331 N N . LEU A 1 341 ? -0.985 5.751 6.808 1.00 40.24 341 LEU A N 1
ATOM 2332 C CA . LEU A 1 341 ? 0.093 5.803 5.833 1.00 41.49 341 LEU A CA 1
ATOM 2333 C C . LEU A 1 341 ? 0.034 4.638 4.824 1.00 43.23 341 LEU A C 1
ATOM 2334 O O . LEU A 1 341 ? 0.169 4.884 3.617 1.00 42.16 341 LEU A O 1
ATOM 2339 N N . CYS A 1 342 ? -0.178 3.396 5.301 1.00 42.16 342 CYS A N 1
ATOM 2340 C CA . CYS A 1 342 ? -0.422 2.239 4.413 1.00 44.09 342 CYS A CA 1
ATOM 2341 C C . CYS A 1 342 ? -1.581 2.480 3.459 1.00 41.30 342 CYS A C 1
ATOM 2342 O O . CYS A 1 342 ? -1.433 2.325 2.263 1.00 41.67 342 CYS A O 1
ATOM 2345 N N . LYS A 1 343 ? -2.728 2.879 3.997 1.00 45.08 343 LYS A N 1
ATOM 2346 C CA . LYS A 1 343 ? -3.875 3.204 3.155 1.00 46.53 343 LYS A CA 1
ATOM 2347 C C . LYS A 1 343 ? -3.558 4.276 2.110 1.00 47.30 343 LYS A C 1
ATOM 2348 O O . LYS A 1 343 ? -4.082 4.224 1.005 1.00 47.16 343 LYS A O 1
ATOM 2354 N N . ALA A 1 344 ? -2.707 5.246 2.448 1.00 45.88 344 ALA A N 1
ATOM 2355 C CA . ALA A 1 344 ? -2.288 6.208 1.430 1.00 44.18 344 ALA A CA 1
ATOM 2356 C C . ALA A 1 344 ? -1.237 5.625 0.453 1.00 47.37 344 ALA A C 1
ATOM 2357 O O . ALA A 1 344 ? -0.945 6.201 -0.590 1.00 47.65 344 ALA A O 1
ATOM 2359 N N . GLY A 1 345 ? -0.665 4.475 0.779 1.00 46.53 345 GLY A N 1
ATOM 2360 C CA . GLY A 1 345 ? 0.343 3.894 -0.089 1.00 48.23 345 GLY A CA 1
ATOM 2361 C C . GLY A 1 345 ? 1.726 4.440 0.217 1.00 48.05 345 GLY A C 1
ATOM 2362 O O . GLY A 1 345 ? 2.639 4.369 -0.598 1.00 52.37 345 GLY A O 1
ATOM 2363 N N . LYS A 1 346 ? 1.874 4.993 1.407 1.00 48.14 346 LYS A N 1
ATOM 2364 C CA . LYS A 1 346 ? 3.164 5.501 1.855 1.00 51.36 346 LYS A CA 1
ATOM 2365 C C . LYS A 1 346 ? 3.793 4.471 2.777 1.00 51.00 346 LYS A C 1
ATOM 2366 O O . LYS A 1 346 ? 3.980 4.703 3.972 1.00 48.42 346 LYS A O 1
ATOM 2372 N N . LEU A 1 347 ? 4.042 3.308 2.227 1.00 51.09 347 LEU A N 1
ATOM 2373 C CA . LEU A 1 347 ? 4.572 2.187 2.971 1.00 53.78 347 LEU A CA 1
ATOM 2374 C C . LEU A 1 347 ? 5.817 2.481 3.739 1.00 55.30 347 LEU A C 1
ATOM 2375 O O . LEU A 1 347 ? 5.954 2.084 4.866 1.00 53.36 347 LEU A O 1
ATOM 2380 N N . ASP A 1 348 ? 6.733 3.177 3.103 1.00 56.29 348 ASP A N 1
ATOM 2381 C CA . ASP A 1 348 ? 7.981 3.505 3.736 1.00 58.14 348 ASP A CA 1
ATOM 2382 C C . ASP A 1 348 ? 7.767 4.297 4.994 1.00 57.19 348 ASP A C 1
ATOM 2383 O O . ASP A 1 348 ? 8.333 3.995 6.007 1.00 56.77 348 ASP A O 1
ATOM 2388 N N . GLU A 1 349 ? 6.939 5.319 4.918 1.00 55.71 349 GLU A N 1
ATOM 2389 C CA . GLU A 1 349 ? 6.698 6.147 6.054 1.00 55.25 349 GLU A CA 1
ATOM 2390 C C . GLU A 1 349 ? 6.079 5.356 7.138 1.00 52.92 349 GLU A C 1
ATOM 2391 O O . GLU A 1 349 ? 6.392 5.542 8.272 1.00 53.06 349 GLU A O 1
ATOM 2397 N N . ALA A 1 350 ? 5.190 4.466 6.770 1.00 51.91 350 ALA A N 1
ATOM 2398 C CA . ALA A 1 350 ? 4.498 3.653 7.732 1.00 52.45 350 ALA A CA 1
ATOM 2399 C C . ALA A 1 350 ? 5.458 2.784 8.489 1.00 52.40 350 ALA A C 1
ATOM 2400 O O . ALA A 1 350 ? 5.456 2.754 9.682 1.00 51.46 350 ALA A O 1
ATOM 2402 N N . LEU A 1 351 ? 6.278 2.069 7.759 1.00 54.25 351 LEU A N 1
ATOM 2403 C CA . LEU A 1 351 ? 7.229 1.189 8.374 1.00 59.73 351 LEU A CA 1
ATOM 2404 C C . LEU A 1 351 ? 8.117 1.969 9.299 1.00 59.18 351 LEU A C 1
ATOM 2405 O O . LEU A 1 351 ? 8.456 1.534 10.371 1.00 59.28 351 LEU A O 1
ATOM 2410 N N . LYS A 1 352 ? 8.476 3.150 8.863 1.00 59.44 352 LYS A N 1
ATOM 2411 C CA . LYS A 1 352 ? 9.309 3.996 9.656 1.00 60.50 352 LYS A CA 1
ATOM 2412 C C . LYS A 1 352 ? 8.685 4.273 11.009 1.00 60.84 352 LYS A C 1
ATOM 2413 O O . LYS A 1 352 ? 9.362 4.224 11.994 1.00 63.70 352 LYS A O 1
ATOM 2419 N N . LEU A 1 353 ? 7.399 4.573 11.048 1.00 59.47 353 LEU A N 1
ATOM 2420 C CA . LEU A 1 353 ? 6.748 4.879 12.292 1.00 57.42 353 LEU A CA 1
ATOM 2421 C C . LEU A 1 353 ? 6.694 3.654 13.134 1.00 57.19 353 LEU A C 1
ATOM 2422 O O . LEU A 1 353 ? 6.639 3.737 14.323 1.00 55.75 353 LEU A O 1
ATOM 2427 N N . PHE A 1 354 ? 6.700 2.503 12.507 1.00 57.68 354 PHE A N 1
ATOM 2428 C CA . PHE A 1 354 ? 6.740 1.274 13.283 1.00 59.49 354 PHE A CA 1
ATOM 2429 C C . PHE A 1 354 ? 8.049 1.184 14.055 1.00 60.51 354 PHE A C 1
ATOM 2430 O O . PHE A 1 354 ? 8.080 0.811 15.240 1.00 58.55 354 PHE A O 1
ATOM 2438 N N . GLU A 1 355 ? 9.130 1.537 13.365 1.00 63.32 355 GLU A N 1
ATOM 2439 C CA . GLU A 1 355 ? 10.466 1.515 13.955 1.00 66.27 355 GLU A CA 1
ATOM 2440 C C . GLU A 1 355 ? 10.578 2.542 15.074 1.00 66.39 355 GLU A C 1
ATOM 2441 O O . GLU A 1 355 ? 10.924 2.196 16.205 1.00 66.22 355 GLU A O 1
ATOM 2447 N N . GLU A 1 356 ? 10.279 3.800 14.758 1.00 65.77 356 GLU A N 1
ATOM 2448 C CA . GLU A 1 356 ? 10.259 4.846 15.777 1.00 64.32 356 GLU A CA 1
ATOM 2449 C C . GLU A 1 356 ? 9.398 4.441 16.969 1.00 64.82 356 GLU A C 1
ATOM 2450 O O . GLU A 1 356 ? 9.715 4.741 18.121 1.00 66.55 356 GLU A O 1
ATOM 2456 N N . MET A 1 357 ? 8.312 3.739 16.671 1.00 64.91 357 MET A N 1
ATOM 2457 C CA . MET A 1 357 ? 7.382 3.241 17.676 1.00 63.36 357 MET A CA 1
ATOM 2458 C C . MET A 1 357 ? 8.075 2.325 18.669 1.00 64.49 357 MET A C 1
ATOM 2459 O O . MET A 1 357 ? 7.994 2.528 19.885 1.00 63.53 357 MET A O 1
ATOM 2464 N N . VAL A 1 358 ? 8.740 1.304 18.136 1.00 65.38 358 VAL A N 1
ATOM 2465 C CA . VAL A 1 358 ? 9.504 0.382 18.967 1.00 64.98 358 VAL A CA 1
ATOM 2466 C C . VAL A 1 358 ? 10.623 1.095 19.748 1.00 67.71 358 VAL A C 1
ATOM 2467 O O . VAL A 1 358 ? 10.801 0.873 20.955 1.00 67.91 358 VAL A O 1
ATOM 2471 N N . GLU A 1 359 ? 11.354 1.968 19.059 1.00 64.89 359 GLU A N 1
ATOM 2472 C CA . GLU A 1 359 ? 12.465 2.711 19.649 1.00 66.65 359 GLU A CA 1
ATOM 2473 C C . GLU A 1 359 ? 12.048 3.621 20.814 1.00 67.29 359 GLU A C 1
ATOM 2474 O O . GLU A 1 359 ? 12.851 3.919 21.696 1.00 69.15 359 GLU A O 1
ATOM 2480 N N . LYS A 1 360 ? 10.793 4.056 20.819 1.00 67.81 360 LYS A N 1
ATOM 2481 C CA . LYS A 1 360 ? 10.256 4.843 21.928 1.00 65.86 360 LYS A CA 1
ATOM 2482 C C . LYS A 1 360 ? 9.732 3.931 23.033 1.00 65.95 360 LYS A C 1
ATOM 2483 O O . LYS A 1 360 ? 9.019 4.368 23.933 1.00 67.60 360 LYS A O 1
ATOM 2489 N N . GLY A 1 361 ? 10.068 2.654 22.951 1.00 65.20 361 GLY A N 1
ATOM 2490 C CA . GLY A 1 361 ? 9.600 1.702 23.934 1.00 67.28 361 GLY A CA 1
ATOM 2491 C C . GLY A 1 361 ? 8.149 1.297 23.784 1.00 65.27 361 GLY A C 1
ATOM 2492 O O . GLY A 1 361 ? 7.664 0.469 24.552 1.00 66.45 361 GLY A O 1
ATOM 2493 N N . ILE A 1 362 ? 7.446 1.861 22.803 1.00 64.92 362 ILE A N 1
ATOM 2494 C CA . ILE A 1 362 ? 6.038 1.508 22.620 1.00 63.23 362 ILE A CA 1
ATOM 2495 C C . ILE A 1 362 ? 5.888 0.080 22.103 1.00 61.69 362 ILE A C 1
ATOM 2496 O O . ILE A 1 362 ? 6.359 -0.257 21.019 1.00 65.18 362 ILE A O 1
ATOM 2501 N N . LYS A 1 363 ? 5.219 -0.752 22.887 1.00 58.08 363 LYS A N 1
ATOM 2502 C CA . LYS A 1 363 ? 5.010 -2.143 22.523 1.00 63.35 363 LYS A CA 1
ATOM 2503 C C . LYS A 1 363 ? 3.882 -2.308 21.509 1.00 59.84 363 LYS A C 1
ATOM 2504 O O . LYS A 1 363 ? 2.744 -1.923 21.777 1.00 59.77 363 LYS A O 1
ATOM 2507 N N . PRO A 1 364 ? 4.193 -2.883 20.340 1.00 57.43 364 PRO A N 1
ATOM 2508 C CA . PRO A 1 364 ? 3.148 -3.216 19.371 1.00 56.22 364 PRO A CA 1
ATOM 2509 C C . PRO A 1 364 ? 2.138 -4.220 19.928 1.00 56.39 364 PRO A C 1
ATOM 2510 O O . PRO A 1 364 ? 2.357 -4.825 20.989 1.00 60.36 364 PRO A O 1
ATOM 2514 N N . ASP A 1 365 ? 1.030 -4.377 19.212 1.00 55.00 365 ASP A N 1
ATOM 2515 C CA . ASP A 1 365 ? 0.017 -5.366 19.546 1.00 54.69 365 ASP A CA 1
ATOM 2516 C C . ASP A 1 365 ? -0.453 -6.027 18.264 1.00 52.89 365 ASP A C 1
ATOM 2517 O O . ASP A 1 365 ? 0.087 -5.756 17.185 1.00 54.97 365 ASP A O 1
ATOM 2522 N N . VAL A 1 366 ? -1.457 -6.887 18.381 1.00 54.77 366 VAL A N 1
ATOM 2523 C CA . VAL A 1 366 ? -1.946 -7.645 17.234 1.00 56.60 366 VAL A CA 1
ATOM 2524 C C . VAL A 1 366 ? -2.510 -6.692 16.164 1.00 54.13 366 VAL A C 1
ATOM 2525 O O . VAL A 1 366 ? -2.441 -6.973 14.971 1.00 54.49 366 VAL A O 1
ATOM 2529 N N . VAL A 1 367 ? -3.025 -5.545 16.596 1.00 52.75 367 VAL A N 1
ATOM 2530 C CA . VAL A 1 367 ? -3.533 -4.531 15.667 1.00 49.99 367 VAL A CA 1
ATOM 2531 C C . VAL A 1 367 ? -2.412 -3.951 14.799 1.00 48.57 367 VAL A C 1
ATOM 2532 O O . VAL A 1 367 ? -2.524 -3.906 13.571 1.00 50.24 367 VAL A O 1
ATOM 2536 N N . THR A 1 368 ? -1.334 -3.511 15.440 1.00 47.23 368 THR A N 1
ATOM 2537 C CA . THR A 1 368 ? -0.144 -3.051 14.719 1.00 49.05 368 THR A CA 1
ATOM 2538 C C . THR A 1 368 ? 0.251 -4.041 13.625 1.00 53.49 368 THR A C 1
ATOM 2539 O O . THR A 1 368 ? 0.423 -3.678 12.445 1.00 53.23 368 THR A O 1
ATOM 2543 N N . TYR A 1 369 ? 0.350 -5.313 14.026 1.00 54.36 369 TYR A N 1
ATOM 2544 C CA . TYR A 1 369 ? 0.845 -6.347 13.133 1.00 55.24 369 TYR A CA 1
ATOM 2545 C C . TYR A 1 369 ? -0.157 -6.696 12.044 1.00 53.56 369 TYR A C 1
ATOM 2546 O O . TYR A 1 369 ? 0.239 -6.859 10.921 1.00 54.93 369 TYR A O 1
ATOM 2555 N N . ASN A 1 370 ? -1.448 -6.779 12.348 1.00 53.51 370 ASN A N 1
ATOM 2556 C CA . ASN A 1 370 ? -2.447 -6.984 11.297 1.00 53.88 370 ASN A CA 1
ATOM 2557 C C . ASN A 1 370 ? -2.424 -5.875 10.277 1.00 54.47 370 ASN A C 1
ATOM 2558 O O . ASN A 1 370 ? -2.624 -6.108 9.091 1.00 55.27 370 ASN A O 1
ATOM 2563 N N . THR A 1 371 ? -2.201 -4.656 10.758 1.00 54.06 371 THR A N 1
ATOM 2564 C CA . THR A 1 371 ? -2.151 -3.485 9.886 1.00 53.82 371 THR A CA 1
ATOM 2565 C C . THR A 1 371 ? -0.964 -3.499 8.938 1.00 50.75 371 THR A C 1
ATOM 2566 O O . THR A 1 371 ? -1.106 -3.336 7.724 1.00 52.94 371 THR A O 1
ATOM 2570 N N . LEU A 1 372 ? 0.222 -3.687 9.493 1.00 56.02 372 LEU A N 1
ATOM 2571 C CA . LEU A 1 372 ? 1.394 -3.749 8.622 1.00 56.44 372 LEU A CA 1
ATOM 2572 C C . LEU A 1 372 ? 1.370 -5.002 7.757 1.00 57.87 372 LEU A C 1
ATOM 2573 O O . LEU A 1 372 ? 1.701 -4.940 6.585 1.00 58.50 372 LEU A O 1
ATOM 2578 N N . ILE A 1 373 ? 0.969 -6.135 8.325 1.00 58.31 373 ILE A N 1
ATOM 2579 C CA . ILE A 1 373 ? 0.872 -7.368 7.553 1.00 61.06 373 ILE A CA 1
ATOM 2580 C C . ILE A 1 373 ? -0.035 -7.124 6.361 1.00 61.20 373 ILE A C 1
ATOM 2581 O O . ILE A 1 373 ? 0.351 -7.353 5.226 1.00 61.71 373 ILE A O 1
ATOM 2586 N N . ASP A 1 374 ? -1.223 -6.602 6.627 1.00 61.54 374 ASP A N 1
ATOM 2587 C CA . ASP A 1 374 ? -2.162 -6.282 5.565 1.00 62.13 374 ASP A CA 1
ATOM 2588 C C . ASP A 1 374 ? -1.505 -5.410 4.504 1.00 64.20 374 ASP A C 1
ATOM 2589 O O . ASP A 1 374 ? -1.512 -5.756 3.325 1.00 66.69 374 ASP A O 1
ATOM 2594 N N . GLY A 1 375 ? -0.905 -4.302 4.935 1.00 62.69 375 GLY A N 1
ATOM 2595 C CA . GLY A 1 375 ? -0.332 -3.338 4.006 1.00 63.31 375 GLY A CA 1
ATOM 2596 C C . GLY A 1 375 ? 0.811 -3.883 3.167 1.00 65.36 375 GLY A C 1
ATOM 2597 O O . GLY A 1 375 ? 0.891 -3.645 1.965 1.00 64.04 375 GLY A O 1
ATOM 2598 N N . LEU A 1 376 ? 1.708 -4.613 3.815 1.00 66.64 376 LEU A N 1
ATOM 2599 C CA . LEU A 1 376 ? 2.790 -5.299 3.135 1.00 67.23 376 LEU A CA 1
ATOM 2600 C C . LEU A 1 376 ? 2.220 -6.245 2.103 1.00 67.83 376 LEU A C 1
ATOM 2601 O O . LEU A 1 376 ? 2.710 -6.319 0.977 1.00 70.84 376 LEU A O 1
ATOM 2606 N N . CYS A 1 377 ? 1.166 -6.955 2.499 1.00 70.76 377 CYS A N 1
ATOM 2607 C CA . CYS A 1 377 ? 0.582 -8.008 1.674 1.00 71.55 377 CYS A CA 1
ATOM 2608 C C . CYS A 1 377 ? -0.044 -7.418 0.426 1.00 71.83 377 CYS A C 1
ATOM 2609 O O . CYS A 1 377 ? 0.109 -7.961 -0.666 1.00 73.53 377 CYS A O 1
ATOM 2612 N N . LYS A 1 378 ? -0.739 -6.298 0.585 1.00 67.30 378 LYS A N 1
ATOM 2613 C CA . LYS A 1 378 ? -1.287 -5.595 -0.566 1.00 72.55 378 LYS A CA 1
ATOM 2614 C C . LYS A 1 378 ? -0.167 -5.174 -1.520 1.00 74.69 378 LYS A C 1
ATOM 2615 O O . LYS A 1 378 ? -0.366 -5.096 -2.738 1.00 76.75 378 LYS A O 1
ATOM 2621 N N . ALA A 1 379 ? 1.014 -4.934 -0.954 1.00 68.80 379 ALA A N 1
ATOM 2622 C CA . ALA A 1 379 ? 2.156 -4.420 -1.709 1.00 71.55 379 ALA A CA 1
ATOM 2623 C C . ALA A 1 379 ? 2.998 -5.507 -2.363 1.00 73.47 379 ALA A C 1
ATOM 2624 O O . ALA A 1 379 ? 4.095 -5.233 -2.852 1.00 74.18 379 ALA A O 1
ATOM 2626 N N . GLY A 1 380 ? 2.491 -6.732 -2.366 1.00 68.95 380 GLY A N 1
ATOM 2627 C CA . GLY A 1 380 ? 3.262 -7.852 -2.851 1.00 74.32 380 GLY A CA 1
ATOM 2628 C C . GLY A 1 380 ? 4.561 -8.004 -2.083 1.00 76.15 380 GLY A C 1
ATOM 2629 O O . GLY A 1 380 ? 5.578 -8.386 -2.646 1.00 78.17 380 GLY A O 1
ATOM 2630 N N . LYS A 1 381 ? 4.537 -7.687 -0.793 1.00 76.37 381 LYS A N 1
ATOM 2631 C CA . LYS A 1 381 ? 5.718 -7.883 0.043 1.00 78.38 381 LYS A CA 1
ATOM 2632 C C . LYS A 1 381 ? 5.436 -8.989 1.063 1.00 77.94 381 LYS A C 1
ATOM 2633 O O . LYS A 1 381 ? 5.818 -8.903 2.234 1.00 76.14 381 LYS A O 1
ATOM 2639 N N . LEU A 1 382 ? 4.756 -10.024 0.570 1.00 81.22 382 LEU A N 1
ATOM 2640 C CA . LEU A 1 382 ? 4.367 -11.219 1.323 1.00 80.63 382 LEU A CA 1
ATOM 2641 C C . LEU A 1 382 ? 5.467 -11.842 2.185 1.00 82.80 382 LEU A C 1
ATOM 2642 O O . LEU A 1 382 ? 5.189 -12.323 3.285 1.00 80.76 382 LEU A O 1
ATOM 2647 N N . ASP A 1 383 ? 6.698 -11.855 1.681 1.00 82.51 383 ASP A N 1
ATOM 2648 C CA . ASP A 1 383 ? 7.832 -12.356 2.456 1.00 85.00 383 ASP A CA 1
ATOM 2649 C C . ASP A 1 383 ? 7.959 -11.599 3.770 1.00 81.38 383 ASP A C 1
ATOM 2650 O O . ASP A 1 383 ? 7.815 -12.170 4.851 1.00 79.49 383 ASP A O 1
ATOM 2655 N N . GLU A 1 384 ? 8.208 -10.309 3.680 1.00 82.42 384 GLU A N 1
ATOM 2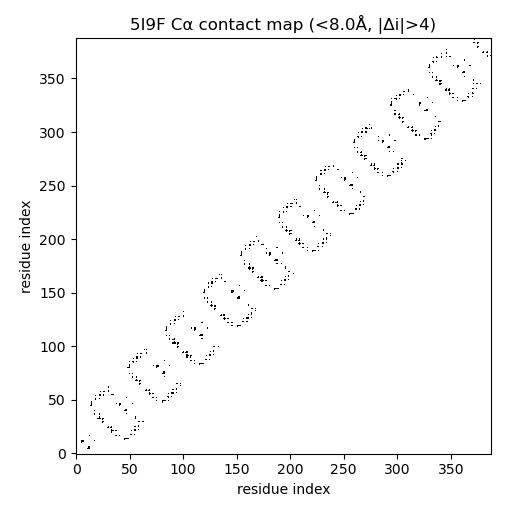656 C CA . GLU A 1 384 ? 8.346 -9.494 4.857 1.00 79.79 384 GLU A CA 1
ATOM 2657 C C . GLU A 1 384 ? 7.133 -9.721 5.734 1.00 77.88 384 GLU A C 1
ATOM 2658 O O . GLU A 1 384 ? 7.233 -9.903 6.929 1.00 76.59 384 GLU A O 1
ATOM 2664 N N . ALA A 1 385 ? 5.964 -9.708 5.131 1.00 77.84 385 ALA A N 1
ATOM 2665 C CA . ALA A 1 385 ? 4.745 -9.909 5.909 1.00 75.43 385 ALA A CA 1
ATOM 2666 C C . ALA A 1 385 ? 4.865 -11.148 6.789 1.00 78.23 385 ALA A C 1
ATOM 2667 O O . ALA A 1 385 ? 4.576 -11.113 7.994 1.00 73.87 385 ALA A O 1
ATOM 2669 N N . LEU A 1 386 ? 5.293 -12.244 6.170 1.00 79.88 386 LEU A N 1
ATOM 2670 C CA . LEU A 1 386 ? 5.506 -13.495 6.873 1.00 77.30 386 LEU A CA 1
ATOM 2671 C C . LEU A 1 386 ? 6.501 -13.311 8.005 1.00 78.86 386 LEU A C 1
ATOM 2672 O O . LEU A 1 386 ? 6.308 -13.828 9.108 1.00 76.29 386 LEU A O 1
ATOM 2677 N N . LYS A 1 387 ? 7.557 -12.553 7.722 1.00 77.71 387 LYS A N 1
ATOM 2678 C CA . LYS A 1 387 ? 8.562 -12.228 8.722 1.00 77.69 387 LYS A CA 1
ATOM 2679 C C . LYS A 1 387 ? 7.935 -11.468 9.888 1.00 75.32 387 LYS A C 1
ATOM 2680 O O . LYS A 1 387 ? 8.283 -11.690 11.052 1.00 74.58 387 LYS A O 1
ATOM 2686 N N . LEU A 1 388 ? 6.987 -10.592 9.567 1.00 75.37 388 LEU A N 1
ATOM 2687 C CA . LEU A 1 388 ? 6.271 -9.831 10.581 1.00 75.56 388 LEU A CA 1
ATOM 2688 C C . LEU A 1 388 ? 5.442 -10.760 11.461 1.00 73.97 388 LEU A C 1
ATOM 2689 O O . LEU A 1 388 ? 5.357 -10.566 12.679 1.00 68.58 388 LEU A O 1
ATOM 2694 N N . PHE A 1 389 ? 4.843 -11.779 10.846 1.00 75.76 389 PHE A N 1
ATOM 2695 C CA . PHE A 1 389 ? 4.129 -12.779 11.625 1.00 75.34 389 PHE A CA 1
ATOM 2696 C C . PHE A 1 389 ? 5.083 -13.571 12.528 1.00 76.79 389 PHE A C 1
ATOM 2697 O O . PHE A 1 389 ? 4.767 -13.827 13.696 1.00 75.17 389 PHE A O 1
ATOM 2705 N N . GLU A 1 390 ? 6.239 -13.958 11.983 1.00 75.26 390 GLU A N 1
ATOM 2706 C CA . GLU A 1 390 ? 7.287 -14.626 12.763 1.00 77.23 390 GLU A CA 1
ATOM 2707 C C . GLU A 1 390 ? 7.654 -13.835 14.018 1.00 76.08 390 GLU A C 1
ATOM 2708 O O . GLU A 1 390 ? 7.577 -14.357 15.137 1.00 74.72 390 GLU A O 1
ATOM 2714 N N . GLU A 1 391 ? 8.055 -12.579 13.822 1.00 76.67 391 GLU A N 1
ATOM 2715 C CA . GLU A 1 391 ? 8.374 -11.680 14.932 1.00 76.23 391 GLU A CA 1
ATOM 2716 C C . GLU A 1 391 ? 7.228 -11.579 15.933 1.00 72.43 391 GLU A C 1
ATOM 2717 O O . GLU A 1 391 ? 7.438 -11.645 17.144 1.00 71.42 391 GLU A O 1
ATOM 2723 N N . MET A 1 392 ? 6.023 -11.408 15.400 1.00 74.45 392 MET A N 1
ATOM 2724 C CA . MET A 1 392 ? 4.804 -11.295 16.193 1.00 72.16 392 MET A CA 1
ATOM 2725 C C . MET A 1 392 ? 4.675 -12.461 17.159 1.00 71.69 392 MET A C 1
ATOM 2726 O O . MET A 1 392 ? 4.429 -12.280 18.356 1.00 70.15 392 MET A O 1
ATOM 2731 N N . VAL A 1 393 ? 4.855 -13.661 16.622 1.00 72.47 393 VAL A N 1
ATOM 2732 C CA . VAL A 1 393 ? 4.790 -14.872 17.425 1.00 73.67 393 VAL A CA 1
ATOM 2733 C C . VAL A 1 393 ? 5.958 -14.907 18.416 1.00 73.32 393 VAL A C 1
ATOM 2734 O O . VAL A 1 393 ? 5.809 -15.377 19.546 1.00 72.58 393 VAL A O 1
ATOM 2738 N N . GLU A 1 394 ? 7.105 -14.367 18.000 1.00 70.59 394 GLU A N 1
ATOM 2739 C CA . GLU A 1 394 ? 8.328 -14.423 18.801 1.00 71.32 394 GLU A CA 1
ATOM 2740 C C . GLU A 1 394 ? 8.355 -13.458 19.992 1.00 68.91 394 GLU A C 1
ATOM 2741 O O . GLU A 1 394 ? 9.057 -13.701 20.971 1.00 68.69 394 GLU A O 1
ATOM 2747 N N . LYS A 1 395 ? 7.589 -12.376 19.930 1.00 72.57 395 LYS A N 1
ATOM 2748 C CA . LYS A 1 395 ? 7.587 -11.414 21.032 1.00 70.59 395 LYS A CA 1
ATOM 2749 C C . LYS A 1 395 ? 6.536 -11.778 22.078 1.00 69.12 395 LYS A C 1
ATOM 2750 O O . LYS A 1 395 ? 6.621 -11.345 23.222 1.00 70.64 395 LYS A O 1
ATOM 2756 N N . GLY A 1 396 ? 5.551 -12.581 21.684 1.00 70.81 396 GLY A N 1
ATOM 2757 C CA . GLY A 1 396 ? 4.543 -13.065 22.614 1.00 70.32 396 GLY A CA 1
ATOM 2758 C C . GLY A 1 396 ? 3.168 -12.471 22.376 1.00 72.08 396 GLY A C 1
ATOM 2759 O O . GLY A 1 396 ? 2.408 -12.247 23.325 1.00 71.25 396 GLY A O 1
ATOM 2760 N N . ILE A 1 397 ? 2.856 -12.218 21.104 1.00 74.43 397 ILE A N 1
ATOM 2761 C CA . ILE A 1 397 ? 1.581 -11.628 20.703 1.00 70.51 397 ILE A CA 1
ATOM 2762 C C . ILE A 1 397 ? 0.712 -12.630 19.948 1.00 70.37 397 ILE A C 1
ATOM 2763 O O . ILE A 1 397 ? 1.123 -13.165 18.914 1.00 70.29 397 ILE A O 1
ATOM 2768 N N . LYS A 1 398 ? -0.502 -12.861 20.436 1.00 73.18 398 LYS A N 1
ATOM 2769 C CA . LYS A 1 398 ? -1.468 -13.776 19.810 1.00 75.68 398 LYS A CA 1
ATOM 2770 C C . LYS A 1 398 ? -1.860 -13.296 18.416 1.00 74.23 398 LYS A C 1
ATOM 2771 O O . LYS A 1 398 ? -2.137 -12.137 18.225 1.00 74.16 398 LYS A O 1
ATOM 2777 N N . PRO A 1 399 ? -1.887 -14.256 17.416 1.00 71.88 399 PRO A N 1
ATOM 2778 C CA . PRO A 1 399 ? -2.182 -13.756 16.067 1.00 69.59 399 PRO A CA 1
ATOM 2779 C C . PRO A 1 399 ? -3.580 -13.342 15.661 1.00 69.91 399 PRO A C 1
ATOM 2780 O O . PRO A 1 399 ? -3.682 -12.566 14.716 1.00 70.95 399 PRO A O 1
ATOM 2784 N N . ASP A 1 400 ? -4.618 -13.846 16.299 1.00 70.46 400 ASP A N 1
ATOM 2785 C CA . ASP A 1 400 ? -5.985 -13.470 15.955 1.00 66.47 400 ASP A CA 1
ATOM 2786 C C . ASP A 1 400 ? -6.443 -13.774 14.517 1.00 67.30 400 ASP A C 1
ATOM 2787 O O . ASP A 1 400 ? -5.654 -13.866 13.595 1.00 66.28 400 ASP A O 1
ATOM 2792 N N . GLU A 1 401 ? -7.749 -13.939 14.375 1.00 68.16 401 GLU A N 1
ATOM 2793 C CA . GLU A 1 401 ? -8.413 -14.286 13.122 1.00 69.88 401 GLU A CA 1
ATOM 2794 C C . GLU A 1 401 ? -7.993 -13.552 11.868 1.00 68.85 401 GLU A C 1
ATOM 2795 O O . GLU A 1 401 ? -7.718 -14.142 10.848 1.00 66.94 401 GLU A O 1
ATOM 2801 N N . LEU A 1 402 ? -7.983 -12.246 11.954 1.00 67.88 402 LEU A N 1
ATOM 2802 C CA . LEU A 1 402 ? -7.636 -11.400 10.825 1.00 66.07 402 LEU A CA 1
ATOM 2803 C C . LEU A 1 402 ? -6.212 -11.678 10.341 1.00 66.17 402 LEU A C 1
ATOM 2804 O O . LEU A 1 402 ? -5.968 -11.743 9.137 1.00 66.24 402 LEU A O 1
ATOM 2809 N N . THR A 1 403 ? -5.279 -11.843 11.277 1.00 65.46 403 THR A N 1
ATOM 2810 C CA . THR A 1 403 ? -3.912 -12.211 10.917 1.00 66.70 403 THR A CA 1
ATOM 2811 C C . THR A 1 403 ? -3.934 -13.492 10.118 1.00 68.06 403 THR A C 1
ATOM 2812 O O . THR A 1 403 ? -3.390 -13.541 9.013 1.00 69.20 403 THR A O 1
ATOM 2816 N N . TYR A 1 404 ? -4.582 -14.516 10.678 1.00 68.47 404 TYR A N 1
ATOM 2817 C CA . TYR A 1 404 ? -4.676 -15.817 9.998 1.00 72.50 404 TYR A CA 1
ATOM 2818 C C . TYR A 1 404 ? -5.220 -15.710 8.566 1.00 70.95 404 TYR A C 1
ATOM 2819 O O . TYR A 1 404 ? -4.557 -16.106 7.595 1.00 69.68 404 TYR A O 1
ATOM 2828 N N . ARG A 1 405 ? -6.422 -15.156 8.449 1.00 70.26 405 ARG A N 1
ATOM 2829 C CA . ARG A 1 405 ? -7.056 -14.918 7.163 1.00 70.55 405 ARG A CA 1
ATOM 2830 C C . ARG A 1 405 ? -6.109 -14.233 6.190 1.00 71.64 405 ARG A C 1
ATOM 2831 O O . ARG A 1 405 ? -5.994 -14.627 5.028 1.00 71.69 405 ARG A O 1
ATOM 2833 N N . ARG A 1 406 ? -5.424 -13.212 6.697 1.00 71.77 406 ARG A N 1
ATOM 2834 C CA . ARG A 1 406 ? -4.596 -12.332 5.883 1.00 72.60 406 ARG A CA 1
ATOM 2835 C C . ARG A 1 406 ? -3.384 -13.041 5.314 1.00 74.65 406 ARG A C 1
ATOM 2836 O O . ARG A 1 406 ? -3.132 -12.977 4.105 1.00 77.56 406 ARG A O 1
ATOM 2844 N N . VAL A 1 407 ? -2.631 -13.710 6.185 1.00 73.98 407 VAL A N 1
ATOM 2845 C CA . VAL A 1 407 ? -1.445 -14.438 5.740 1.00 79.44 407 VAL A CA 1
ATOM 2846 C C . VAL A 1 407 ? -1.818 -15.639 4.865 1.00 79.63 407 VAL A C 1
ATOM 2847 O O . VAL A 1 407 ? -1.055 -16.016 3.978 1.00 80.30 407 VAL A O 1
ATOM 2851 N N . VAL A 1 408 ? -2.986 -16.230 5.113 1.00 77.35 408 VAL A N 1
ATOM 2852 C CA . VAL A 1 408 ? -3.494 -17.282 4.234 1.00 80.44 408 VAL A CA 1
ATOM 2853 C C . VAL A 1 408 ? -3.716 -16.729 2.837 1.00 82.34 408 VAL A C 1
ATOM 2854 O O . VAL A 1 408 ? -3.233 -17.286 1.852 1.00 85.68 408 VAL A O 1
ATOM 2858 N N . GLU A 1 409 ? -4.460 -15.630 2.770 1.00 83.01 409 GLU A N 1
ATOM 2859 C CA . GLU A 1 409 ? -4.691 -14.923 1.522 1.00 82.02 409 GLU A CA 1
ATOM 2860 C C . GLU A 1 409 ? -3.401 -14.655 0.780 1.00 85.32 409 GLU A C 1
ATOM 2861 O O . GLU A 1 409 ? -3.287 -14.942 -0.409 1.00 87.66 409 GLU A O 1
ATOM 2867 N N . SER A 1 410 ? -2.427 -14.095 1.485 1.00 81.88 410 SER A N 1
ATOM 2868 C CA . SER A 1 410 ? -1.201 -13.681 0.821 1.00 86.87 410 SER A CA 1
ATOM 2869 C C . SER A 1 410 ? -0.392 -14.884 0.357 1.00 87.56 410 SER A C 1
ATOM 2870 O O . SER A 1 410 ? 0.152 -14.880 -0.747 1.00 87.79 410 SER A O 1
ATOM 2873 N N . TYR A 1 411 ? -0.321 -15.905 1.208 1.00 85.74 411 TYR A N 1
ATOM 2874 C CA . TYR A 1 411 ? 0.303 -17.178 0.855 1.00 89.41 411 TYR A CA 1
ATOM 2875 C C . TYR A 1 411 ? -0.310 -17.729 -0.424 1.00 90.92 411 TYR A C 1
ATOM 2876 O O . TYR A 1 411 ? 0.398 -18.240 -1.287 1.00 92.77 411 TYR A O 1
ATOM 2885 N N . CYS A 1 412 ? -1.632 -17.603 -0.535 1.00 89.58 412 CYS A N 1
ATOM 2886 C CA . CYS A 1 412 ? -2.368 -18.070 -1.709 1.00 92.03 412 CYS A CA 1
ATOM 2887 C C . CYS A 1 412 ? -1.942 -17.333 -2.968 1.00 92.77 412 CYS A C 1
ATOM 2888 O O . CYS A 1 412 ? -1.171 -17.861 -3.762 1.00 95.96 412 CYS A O 1
ATOM 2891 N N . ARG A 1 413 ? -2.461 -16.138 -3.178 1.00 93.09 413 ARG A N 1
ATOM 2892 C CA . ARG A 1 413 ? -2.089 -15.404 -4.354 1.00 93.53 413 ARG A CA 1
ATOM 2893 C C . ARG A 1 413 ? -0.632 -15.177 -4.171 1.00 95.37 413 ARG A C 1
ATOM 2894 O O . ARG A 1 413 ? -0.237 -14.189 -3.588 1.00 96.41 413 ARG A O 1
ATOM 2902 N N . ALA A 1 414 ? 0.177 -16.105 -4.645 1.00 94.16 414 ALA A N 1
ATOM 2903 C CA . ALA A 1 414 ? 1.599 -15.958 -4.471 1.00 96.76 414 ALA A CA 1
ATOM 2904 C C . ALA A 1 414 ? 2.442 -16.663 -5.528 1.00 99.45 414 ALA A C 1
ATOM 2905 O O . ALA A 1 414 ? 3.304 -16.040 -6.109 1.00 100.02 414 ALA A O 1
ATOM 2907 N N . LYS A 1 415 ? 2.207 -17.947 -5.783 1.00 99.03 415 LYS A N 1
ATOM 2908 C CA . LYS A 1 415 ? 1.176 -18.716 -5.117 1.00 97.30 415 LYS A CA 1
ATOM 2909 C C . LYS A 1 415 ? 1.751 -20.001 -4.564 1.00 97.33 415 LYS A C 1
ATOM 2910 O O . LYS A 1 415 ? 2.064 -20.890 -5.306 1.00 100.90 415 LYS A O 1
ATOM 2912 N N . ARG A 1 416 ? 1.871 -20.083 -3.251 1.00 95.48 416 ARG A N 1
ATOM 2913 C CA . ARG A 1 416 ? 2.433 -21.236 -2.547 1.00 99.59 416 ARG A CA 1
ATOM 2914 C C . ARG A 1 416 ? 1.327 -21.815 -1.672 1.00 100.37 416 ARG A C 1
ATOM 2915 O O . ARG A 1 416 ? 1.149 -21.355 -0.560 1.00 99.05 416 ARG A O 1
ATOM 2923 N N . PHE A 1 417 ? 0.580 -22.816 -2.147 1.00 99.82 417 PHE A N 1
ATOM 2924 C CA . PHE A 1 417 ? -0.593 -23.253 -1.386 1.00 99.15 417 PHE A CA 1
ATOM 2925 C C . PHE A 1 417 ? -0.292 -24.273 -0.281 1.00 102.33 417 PHE A C 1
ATOM 2926 O O . PHE A 1 417 ? -0.954 -24.277 0.768 1.00 101.90 417 PHE A O 1
ATOM 2934 N N . GLU A 1 418 ? 0.697 -25.137 -0.502 1.00 104.17 418 GLU A N 1
ATOM 2935 C CA . GLU A 1 418 ? 1.136 -26.041 0.564 1.00 106.09 418 GLU A CA 1
ATOM 2936 C C . GLU A 1 418 ? 1.767 -25.212 1.673 1.00 106.17 418 GLU A C 1
ATOM 2937 O O . GLU A 1 418 ? 1.675 -25.559 2.850 1.00 106.18 418 GLU A O 1
ATOM 2943 N N . GLU A 1 419 ? 2.410 -24.113 1.291 1.00 107.79 419 GLU A N 1
ATOM 2944 C CA . GLU A 1 419 ? 3.059 -23.232 2.253 1.00 103.56 419 GLU A CA 1
ATOM 2945 C C . GLU A 1 419 ? 2.048 -22.648 3.235 1.00 101.66 419 GLU A C 1
ATOM 2946 O O . GLU A 1 419 ? 2.362 -22.421 4.403 1.00 101.66 419 GLU A O 1
ATOM 2952 N N . ALA A 1 420 ? 0.833 -22.407 2.752 1.00 101.81 420 ALA A N 1
ATOM 2953 C CA . ALA A 1 420 ? -0.226 -21.850 3.585 1.00 99.38 420 ALA A CA 1
ATOM 2954 C C . ALA A 1 420 ? -0.823 -22.912 4.502 1.00 102.21 420 ALA A C 1
ATOM 2955 O O . ALA A 1 420 ? -1.088 -22.655 5.676 1.00 102.39 420 ALA A O 1
ATOM 2957 N N . ARG A 1 421 ? -1.031 -24.107 3.957 1.00 104.43 421 ARG A N 1
ATOM 2958 C CA . ARG A 1 421 ? -1.596 -25.210 4.724 1.00 103.40 421 ARG A CA 1
ATOM 2959 C C . ARG A 1 421 ? -0.746 -25.521 5.951 1.00 104.31 421 ARG A C 1
ATOM 2960 O O . ARG A 1 421 ? -1.272 -25.817 7.024 1.00 103.28 421 ARG A O 1
ATOM 2968 N N . GLY A 1 422 ? 0.571 -25.452 5.785 1.00 103.74 422 GLY A N 1
ATOM 2969 C CA . GLY A 1 422 ? 1.492 -25.724 6.873 1.00 106.07 422 GLY A CA 1
ATOM 2970 C C . GLY A 1 422 ? 1.551 -24.593 7.880 1.00 106.26 422 GLY A C 1
ATOM 2971 O O . GLY A 1 422 ? 1.894 -24.802 9.044 1.00 106.60 422 GLY A O 1
ATOM 2972 N N . PHE A 1 423 ? 1.215 -23.388 7.430 1.00 106.79 423 PHE A N 1
ATOM 2973 C CA . PHE A 1 423 ? 1.231 -22.215 8.296 1.00 103.77 423 PHE A CA 1
ATOM 2974 C C . PHE A 1 423 ? 0.081 -22.254 9.297 1.00 105.24 423 PHE A C 1
ATOM 2975 O O . PHE A 1 423 ? 0.180 -21.701 10.392 1.00 105.37 423 PHE A O 1
ATOM 2983 N N . LEU A 1 424 ? -1.009 -22.909 8.913 1.00 108.00 424 LEU A N 1
ATOM 2984 C CA . LEU A 1 424 ? -2.179 -23.021 9.776 1.00 107.10 424 LEU A CA 1
ATOM 2985 C C . LEU A 1 424 ? -2.031 -24.176 10.761 1.00 110.17 424 LEU A C 1
ATOM 2986 O O . LEU A 1 424 ? -1.655 -25.285 10.380 1.00 112.11 424 LEU A O 1
#

B-factor: mean 55.59, std 15.26, range [29.26, 112.11]

Sequence (388 aa):
ELFAELRRQGVAPTVVTYNTLIDGLCKAGKLDEALKLFEEMVEKGIKPDVVTYNTLIDGLCKAGKLDEALKLFEEMVEKGIKPDVVTYNTLIDGLCKAGKLDEALKLFEEMVEKGIKPDVVTYNTLIDGLCKAGKLDEALKLFEEMVEKGIKPDVVTYNTLIDGLCKAGKLDEALKLFEEMVEKGIKPDVVTYNTLIDGLCKAGKLDEALKLFEEMVEKGIKPDVVTYNTLIDGLCKAGKLDEALKLFEEMVEKGIKPDVVTYNTLIDGLCKAGKLDEALKLFEEMVEKGIKPDVVTYNTLIDGLCKAGKLDEALKLFEEMVEKGIKPDVVTYNTLIDGLCKAGKLDEALKLFEEMVEKGIKPDELTYRRVVESYCRAKRFEEARGFL

Foldseek 3Di:
DVVVVCVVPPHDDALVNLLVVLLVCLVVPNLVVSVVSVVVCVVVVHDNALSSLLSSLLSCLVVVNNVVNVVSVVVCVVVVRDHALSSLLSNLLSCLVVVNNVVSVVSVVVCVVVVHDHALSSLLSNLLSCLVVVNPVVSVVSVVVCVVVVHDHALSSLLSNLLSCLVNVNLVVSVVSVVVCVVDPHDHALSSLLSNLLSCLVVVNLVVSVVSVVVCVVVVHDHAQSSLLSNLLSCLVVVNNVVSVVSVVVCVVVVHDHALSSLLSSLLSCLVVVVNVVSVVSVVVCVVVPHDHAQSSLLSSLLSCLVVVNLVVSVVSVVVCVVVVHDHALSSLLSNLQSCLVVLNLVVNVVSVVVCVVVPYDNDDSNLVSNQVSCPVNPPNVVNVVVD